Protein AF-0000000068115707 (afdb_homodimer)

Organism: Bombyx mori (NCBI:txid7091)

InterPro domains:
  IPR003767 Malate/L-lactate dehydrogenase-like [PF02615] (6-339)
  IPR003767 Malate/L-lactate dehydrogenase-like [PTHR11091] (4-354)
  IPR036111 Malate/L-sulfolactate/L-lactate dehydrogenase-like superfamily [SSF89733] (6-354)
  IPR043143 Malate/L-sulfolactate/L-lactate dehydrogenase-like, NADPH binding domain [G3DSA:3.30.1370.60] (68-313)
  IPR043144 Malate/L-sulfolactate/L-lactate dehydrogenase-like, alpha-helical domain [G3DSA:1.10.1530.10] (3-62)

Structure (mmCIF, N/CA/C/O backbone):
data_AF-0000000068115707-model_v1
#
loop_
_entity.id
_entity.type
_entity.pdbx_description
1 polymer 'Malate dehydrogenase'
#
loop_
_atom_site.group_PDB
_atom_site.id
_atom_site.type_symbol
_atom_site.label_atom_id
_atom_site.label_alt_id
_atom_site.label_comp_id
_atom_site.label_asym_id
_atom_site.label_entity_id
_atom_site.label_seq_id
_atom_site.pdbx_PDB_ins_code
_atom_site.Cartn_x
_atom_site.Cartn_y
_atom_site.Cartn_z
_atom_site.occupancy
_atom_site.B_iso_or_equiv
_atom_site.auth_seq_id
_atom_site.auth_comp_id
_atom_site.auth_asym_id
_atom_site.auth_atom_id
_atom_site.pdbx_PDB_model_num
ATOM 1 N N . MET A 1 1 ? 4.676 19.656 32 1 85.69 1 MET A N 1
ATOM 2 C CA . MET A 1 1 ? 4.27 19.984 30.641 1 85.69 1 MET A CA 1
ATOM 3 C C . MET A 1 1 ? 2.988 20.812 30.641 1 85.69 1 MET A C 1
ATOM 5 O O . MET A 1 1 ? 2.033 20.484 31.344 1 85.69 1 MET A O 1
ATOM 9 N N . PRO A 1 2 ? 3.043 22.016 29.953 1 91.19 2 PRO A N 1
ATOM 10 C CA . PRO A 1 2 ? 1.834 22.828 29.859 1 91.19 2 PRO A CA 1
ATOM 11 C C . PRO A 1 2 ? 0.613 22.031 29.406 1 91.19 2 PRO A C 1
ATOM 13 O O . PRO A 1 2 ? 0.707 21.219 28.484 1 91.19 2 PRO A O 1
ATOM 16 N N . GLU A 1 3 ? -0.348 22.188 30.141 1 96.31 3 GLU A N 1
ATOM 17 C CA . GLU A 1 3 ? -1.635 21.562 29.875 1 96.31 3 GLU A CA 1
ATOM 18 C C . GLU A 1 3 ? -2.645 22.562 29.328 1 96.31 3 GLU A C 1
ATOM 20 O O . GLU A 1 3 ? -2.838 23.641 29.922 1 96.31 3 GLU A O 1
ATOM 25 N N . VAL A 1 4 ? -3.258 22.219 28.25 1 97.56 4 VAL A N 1
ATOM 26 C CA . VAL A 1 4 ? -4.121 23.156 27.547 1 97.56 4 VAL A CA 1
ATOM 27 C C . VAL A 1 4 ? -5.465 22.5 27.234 1 97.56 4 VAL A C 1
ATOM 29 O O . VAL A 1 4 ? -5.508 21.359 26.766 1 97.56 4 VAL A O 1
ATOM 32 N N . LEU A 1 5 ? -6.621 23.219 27.547 1 98.12 5 LEU A N 1
ATOM 33 C CA . LEU A 1 5 ? -7.918 22.703 27.125 1 98.12 5 LEU A CA 1
ATOM 34 C C . LEU A 1 5 ? -7.961 22.484 25.625 1 98.12 5 LEU A C 1
ATOM 36 O O . LEU A 1 5 ? -7.418 23.281 24.859 1 98.12 5 LEU A O 1
ATOM 40 N N . VAL A 1 6 ? -8.617 21.391 25.219 1 98.25 6 VAL A N 1
ATOM 41 C CA . VAL A 1 6 ? -8.727 21.094 23.781 1 98.25 6 VAL A CA 1
ATOM 42 C C . VAL A 1 6 ? -9.344 22.281 23.047 1 98.25 6 VAL A C 1
ATOM 44 O O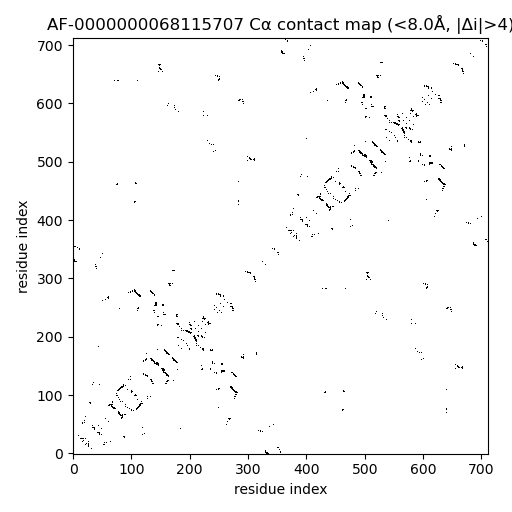 . VAL A 1 6 ? -8.859 22.688 21.984 1 98.25 6 VAL A O 1
ATOM 47 N N . GLU A 1 7 ? -10.352 22.922 23.609 1 97.94 7 GLU A N 1
ATOM 48 C CA . GLU A 1 7 ? -11.039 24.047 22.984 1 97.94 7 GLU A CA 1
ATOM 49 C C . GLU A 1 7 ? -10.141 25.266 22.938 1 97.94 7 GLU A C 1
ATOM 51 O O . GLU A 1 7 ? -10.219 26.062 21.984 1 97.94 7 GLU A O 1
ATOM 56 N N . GLU A 1 8 ? -9.281 25.422 23.906 1 98.19 8 GLU A N 1
ATOM 57 C CA . GLU A 1 8 ? -8.32 26.516 23.906 1 98.19 8 GLU A CA 1
ATOM 58 C C . GLU A 1 8 ? -7.281 26.344 22.797 1 98.19 8 GLU A C 1
ATOM 60 O O . GLU A 1 8 ? -6.887 27.312 22.156 1 98.19 8 GLU A O 1
ATOM 65 N N . ALA A 1 9 ? -6.812 25.109 22.688 1 98.19 9 ALA A N 1
ATOM 66 C CA . ALA A 1 9 ? -5.891 24.812 21.594 1 98.19 9 ALA A CA 1
ATOM 67 C C . ALA A 1 9 ? -6.531 25.125 20.25 1 98.19 9 ALA A C 1
ATOM 69 O O . ALA A 1 9 ? -5.902 25.734 19.375 1 98.19 9 ALA A O 1
ATOM 70 N N . ARG A 1 10 ? -7.758 24.734 20.062 1 98.31 10 ARG A N 1
ATOM 71 C CA . ARG A 1 10 ? -8.508 25.016 18.844 1 98.31 10 ARG A CA 1
ATOM 72 C C . ARG A 1 10 ? -8.602 26.516 18.594 1 98.31 10 ARG A C 1
ATOM 74 O O . ARG A 1 10 ? -8.328 27 17.5 1 98.31 10 ARG A O 1
ATOM 81 N N . ARG A 1 11 ? -9.031 27.219 19.625 1 98.5 11 ARG A N 1
ATOM 82 C CA . ARG A 1 11 ? -9.133 28.672 19.516 1 98.5 11 ARG A CA 1
ATOM 83 C C . ARG A 1 11 ? -7.812 29.281 19.047 1 98.5 11 ARG A C 1
ATOM 85 O O . ARG A 1 11 ? -7.797 30.141 18.156 1 98.5 11 ARG A O 1
ATOM 92 N N . PHE A 1 12 ? -6.766 28.891 19.656 1 98.69 12 PHE A N 1
ATOM 93 C CA . PHE A 1 12 ? -5.438 29.406 19.359 1 98.69 12 PHE A CA 1
ATOM 94 C C . PHE A 1 12 ? -5.07 29.156 17.906 1 98.69 12 PHE A C 1
ATOM 96 O O . PHE A 1 12 ? -4.555 30.047 17.219 1 98.69 12 PHE A O 1
ATOM 103 N N . MET A 1 13 ? -5.324 27.922 17.406 1 98.69 13 MET A N 1
ATOM 104 C CA . MET A 1 13 ? -5.047 27.562 16.031 1 98.69 13 MET A CA 1
ATOM 105 C C . MET A 1 13 ? -5.867 28.422 15.062 1 98.69 13 MET A C 1
ATOM 107 O O . MET A 1 13 ? -5.328 28.969 14.102 1 98.69 13 MET A O 1
ATOM 111 N N . GLU A 1 14 ? -7.145 28.547 15.312 1 98.81 14 GLU A N 1
ATOM 112 C CA . GLU A 1 14 ? -8.031 29.328 14.461 1 98.81 14 GLU A CA 1
ATOM 113 C C . GLU A 1 14 ? -7.625 30.797 14.43 1 98.81 14 GLU A C 1
ATOM 115 O O . GLU A 1 14 ? -7.531 31.406 13.359 1 98.81 14 GLU A O 1
ATOM 120 N N . ASP A 1 15 ? -7.379 31.359 15.625 1 98.75 15 ASP A N 1
ATOM 121 C CA . ASP A 1 15 ? -6.984 32.75 15.727 1 98.75 15 ASP A CA 1
ATOM 122 C C . ASP A 1 15 ? -5.68 33.031 14.977 1 98.75 15 ASP A C 1
ATOM 124 O O . ASP A 1 15 ? -5.527 34.062 14.328 1 98.75 15 ASP A O 1
ATOM 128 N N . SER A 1 16 ? -4.77 32.156 15.156 1 98.81 16 SER A N 1
ATOM 129 C CA . SER A 1 16 ? -3.471 32.281 14.516 1 98.81 16 SER A CA 1
ATOM 130 C C . SER A 1 16 ? -3.611 32.344 12.992 1 98.81 16 SER A C 1
ATOM 132 O O . SER A 1 16 ? -3.012 33.219 12.344 1 98.81 16 SER A O 1
ATOM 134 N N . LEU A 1 17 ? -4.391 31.422 12.453 1 98.81 17 LEU A N 1
ATOM 135 C CA . LEU A 1 17 ? -4.57 31.344 11.008 1 98.81 17 LEU A CA 1
ATOM 136 C C . LEU A 1 17 ? -5.348 32.562 10.5 1 98.81 17 LEU A C 1
ATOM 138 O O . LEU A 1 17 ? -5.008 33.125 9.461 1 98.81 17 LEU A O 1
ATOM 142 N N . THR A 1 18 ? -6.379 32.969 11.234 1 98.75 18 THR A N 1
ATOM 143 C CA . THR A 1 18 ? -7.176 34.125 10.844 1 98.75 18 THR A CA 1
ATOM 144 C C . THR A 1 18 ? -6.332 35.406 10.883 1 98.75 18 THR A C 1
ATOM 146 O O . THR A 1 18 ? -6.473 36.281 10.023 1 98.75 18 THR A O 1
ATOM 149 N N . ALA A 1 19 ? -5.469 35.5 11.844 1 98.62 19 ALA A N 1
ATOM 150 C CA . ALA A 1 19 ? -4.629 36.688 12.031 1 98.62 19 ALA A CA 1
ATOM 151 C C . ALA A 1 19 ? -3.723 36.906 10.82 1 98.62 19 ALA A C 1
ATOM 153 O O . ALA A 1 19 ? -3.336 38.062 10.531 1 98.62 19 ALA A O 1
ATOM 154 N N . VAL A 1 20 ? -3.42 35.875 10.133 1 98.19 20 VAL A N 1
ATOM 155 C CA . VAL A 1 20 ? -2.484 36.031 9.023 1 98.19 20 VAL A CA 1
ATOM 156 C C . VAL A 1 20 ? -3.238 35.938 7.699 1 98.19 20 VAL A C 1
ATOM 158 O O . VAL A 1 20 ? -2.625 35.781 6.641 1 98.19 20 VAL A O 1
ATOM 161 N N . GLY A 1 21 ? -4.59 35.969 7.758 1 98.25 21 GLY A N 1
ATOM 162 C CA . GLY A 1 21 ? -5.316 36.219 6.531 1 98.25 21 GLY A CA 1
ATOM 163 C C . GLY A 1 21 ? -6.234 35.094 6.105 1 98.25 21 GLY A C 1
ATOM 164 O O . GLY A 1 21 ? -7.008 35.25 5.156 1 98.25 21 GLY A O 1
ATOM 165 N N . ALA A 1 22 ? -6.242 33.969 6.773 1 98.75 22 ALA A N 1
ATOM 166 C CA . ALA A 1 22 ? -7.141 32.875 6.406 1 98.75 22 ALA A CA 1
ATOM 167 C C . ALA A 1 22 ? -8.594 33.25 6.719 1 98.75 22 ALA A C 1
ATOM 169 O O . ALA A 1 22 ? -8.898 33.719 7.812 1 98.75 22 ALA A O 1
ATOM 170 N N . PRO A 1 23 ? -9.484 33.031 5.699 1 98.75 23 PRO A N 1
ATOM 171 C CA . PRO A 1 23 ? -10.898 33.156 6.055 1 98.75 23 PRO A CA 1
ATOM 172 C C . PRO A 1 23 ? -11.289 32.25 7.219 1 98.75 23 PRO A C 1
ATOM 174 O O . PRO A 1 23 ? -10.703 31.172 7.398 1 98.75 23 PRO A O 1
ATOM 177 N N . VAL A 1 24 ? -12.289 32.594 7.949 1 98.62 24 VAL A N 1
ATOM 178 C CA . VAL A 1 24 ? -12.711 31.906 9.164 1 98.62 24 VAL A CA 1
ATOM 179 C C . VAL A 1 24 ? -12.984 30.438 8.852 1 98.62 24 VAL A C 1
ATOM 181 O O . VAL A 1 24 ? -12.57 29.547 9.602 1 98.62 24 VAL A O 1
ATOM 184 N N . SER A 1 25 ? -13.68 30.156 7.785 1 98.56 25 SER A N 1
ATOM 185 C CA . SER A 1 25 ? -14.031 28.797 7.43 1 98.56 25 SER A CA 1
ATOM 186 C C . SER A 1 25 ? -12.781 27.953 7.184 1 98.56 25 SER A C 1
ATOM 188 O O . SER A 1 25 ? -12.703 26.797 7.633 1 98.56 25 SER A O 1
ATOM 190 N N . GLU A 1 26 ? -11.828 28.484 6.453 1 98.75 26 GLU A N 1
ATOM 191 C CA . GLU A 1 26 ? -10.586 27.781 6.156 1 98.75 26 GLU A CA 1
ATOM 192 C C . GLU A 1 26 ? -9.734 27.594 7.41 1 98.75 26 GLU A C 1
ATOM 194 O O . GLU A 1 26 ? -9.086 26.562 7.582 1 98.75 26 GLU A O 1
ATOM 199 N N . ALA A 1 27 ? -9.711 28.625 8.234 1 98.81 27 ALA A N 1
ATOM 200 C CA . ALA A 1 27 ? -8.992 28.547 9.5 1 98.81 27 ALA A CA 1
ATOM 201 C C . ALA A 1 27 ? -9.562 27.422 10.375 1 98.81 27 ALA A C 1
ATOM 203 O O . ALA A 1 27 ? -8.805 26.656 10.977 1 98.81 27 ALA A O 1
ATOM 204 N N . LYS A 1 28 ? -10.875 27.391 10.43 1 98.81 28 LYS A N 1
ATOM 205 C CA . LYS A 1 28 ? -11.539 26.359 11.203 1 98.81 28 LYS A CA 1
ATOM 206 C C . LYS A 1 28 ? -11.219 24.969 10.656 1 98.81 28 LYS A C 1
ATOM 208 O O . LYS A 1 28 ? -10.953 24.031 11.422 1 98.81 28 LYS A O 1
ATOM 213 N N . ALA A 1 29 ? -11.273 24.812 9.336 1 98.69 29 ALA A N 1
ATOM 214 C CA . ALA A 1 29 ? -10.992 23.531 8.703 1 98.69 29 ALA A CA 1
ATOM 215 C C . ALA A 1 29 ? -9.562 23.078 8.992 1 98.69 29 ALA A C 1
ATOM 217 O O . ALA A 1 29 ? -9.328 21.906 9.297 1 98.69 29 ALA A O 1
ATOM 218 N N . GLN A 1 30 ? -8.625 23.984 8.867 1 98.75 30 GLN A N 1
ATOM 219 C CA . GLN A 1 30 ? -7.23 23.672 9.164 1 98.75 30 GLN A CA 1
ATOM 220 C C . GLN A 1 30 ? -7.047 23.312 10.641 1 98.75 30 GLN A C 1
ATOM 222 O O . GLN A 1 30 ? -6.312 22.391 10.977 1 98.75 30 GLN A O 1
ATOM 227 N N . ALA A 1 31 ? -7.695 24.047 11.5 1 98.75 31 ALA A N 1
ATOM 228 C CA . ALA A 1 31 ? -7.613 23.797 12.938 1 98.75 31 ALA A CA 1
ATOM 229 C C . ALA A 1 31 ? -8.195 22.438 13.281 1 98.75 31 ALA A C 1
ATOM 231 O O . ALA A 1 31 ? -7.672 21.734 14.148 1 98.75 31 ALA A O 1
ATOM 232 N N . ASP A 1 32 ? -9.336 22.062 12.672 1 98.62 32 ASP A N 1
ATOM 233 C CA . ASP A 1 32 ? -9.945 20.75 12.898 1 98.62 32 ASP A CA 1
ATOM 234 C C . ASP A 1 32 ? -8.953 19.625 12.617 1 98.62 32 ASP A C 1
ATOM 236 O O . ASP A 1 32 ? -8.867 18.672 13.383 1 98.62 32 ASP A O 1
ATOM 240 N N . LEU A 1 33 ? -8.25 19.781 11.562 1 98.5 33 LEU A N 1
ATOM 241 C CA . LEU A 1 33 ? -7.234 18.797 11.172 1 98.5 33 LEU A CA 1
ATOM 242 C C . LEU A 1 33 ? -6.129 18.719 12.219 1 98.5 33 LEU A C 1
ATOM 244 O O . LEU A 1 33 ? -5.754 17.625 12.641 1 98.5 33 LEU A O 1
ATOM 248 N N . LEU A 1 34 ? -5.605 19.844 12.617 1 98.12 34 LEU A N 1
ATOM 249 C CA . LEU A 1 34 ? -4.488 19.891 13.555 1 98.12 34 LEU A CA 1
ATOM 250 C C . LEU A 1 34 ? -4.906 19.359 14.922 1 98.12 34 LEU A C 1
ATOM 252 O O . LEU A 1 34 ? -4.156 18.609 15.562 1 98.12 34 LEU A O 1
ATOM 256 N N . ILE A 1 35 ? -6.078 19.75 15.367 1 98.06 35 ILE A N 1
ATOM 257 C CA . ILE A 1 35 ? -6.562 19.312 16.672 1 98.06 35 ILE A CA 1
ATOM 258 C C . ILE A 1 35 ? -6.812 17.812 16.656 1 98.06 35 ILE A C 1
ATOM 260 O O . ILE A 1 35 ? -6.562 17.109 17.641 1 98.06 35 ILE A O 1
ATOM 264 N N . HIS A 1 36 ? -7.352 17.297 15.578 1 98.19 36 HIS A N 1
ATOM 265 C CA . HIS A 1 36 ? -7.539 15.852 15.461 1 98.19 36 HIS A CA 1
ATOM 266 C C . HIS A 1 36 ? -6.223 15.109 15.641 1 98.19 36 HIS A C 1
ATOM 268 O O . HIS A 1 36 ? -6.156 14.133 16.406 1 98.19 36 HIS A O 1
ATOM 274 N N . ALA A 1 37 ? -5.191 15.555 14.961 1 97 37 ALA A N 1
ATOM 275 C CA . ALA A 1 37 ? -3.879 14.922 15.07 1 97 37 ALA A CA 1
ATOM 276 C C . ALA A 1 37 ? -3.406 14.898 16.516 1 97 37 ALA A C 1
ATOM 278 O O . ALA A 1 37 ? -2.945 13.859 17.016 1 97 37 ALA A O 1
ATOM 279 N N . ASP A 1 38 ? -3.551 16.016 17.219 1 96.69 38 ASP A N 1
ATOM 280 C CA . ASP A 1 38 ? -3.133 16.078 18.609 1 96.69 38 ASP A CA 1
ATOM 281 C C . ASP A 1 38 ? -3.957 15.141 19.484 1 96.69 38 ASP A C 1
ATOM 283 O O . ASP A 1 38 ? -3.414 14.461 20.359 1 96.69 38 ASP A O 1
ATOM 287 N N . THR A 1 39 ? -5.227 15.094 19.25 1 97.75 39 THR A N 1
ATOM 288 C CA . THR A 1 39 ? -6.117 14.352 20.141 1 97.75 39 THR A CA 1
ATOM 289 C C . THR A 1 39 ? -5.93 12.844 19.953 1 97.75 39 THR A C 1
ATOM 291 O O . THR A 1 39 ? -6.176 12.07 20.875 1 97.75 39 THR A O 1
ATOM 294 N N . VAL A 1 40 ? -5.488 12.406 18.766 1 97.31 40 VAL A N 1
ATOM 295 C CA . VAL A 1 40 ? -5.312 10.977 18.547 1 97.31 40 VAL A CA 1
ATOM 296 C C . VAL A 1 40 ? -3.859 10.586 18.812 1 97.31 40 VAL A C 1
ATOM 298 O O . VAL A 1 40 ? -3.467 9.438 18.578 1 97.31 40 VAL A O 1
ATOM 301 N N . GLY A 1 41 ? -3.047 11.539 19.172 1 93.69 41 GLY A N 1
ATOM 302 C CA . GLY A 1 41 ? -1.706 11.234 19.656 1 93.69 41 GLY A CA 1
ATOM 303 C C . GLY A 1 41 ? -0.645 11.391 18.578 1 93.69 41 GLY A C 1
ATOM 304 O O . GLY A 1 41 ? 0.484 10.922 18.734 1 93.69 41 GLY A O 1
ATOM 305 N N . HIS A 1 42 ? -0.975 11.938 17.469 1 92.62 42 HIS A N 1
ATOM 306 C CA . HIS A 1 42 ? 0.001 12.234 16.422 1 92.62 42 HIS A CA 1
ATOM 307 C C . HIS A 1 42 ? 0.425 13.695 16.469 1 92.62 42 HIS A C 1
ATOM 309 O O . HIS A 1 42 ? 0.186 14.438 15.508 1 92.62 42 HIS A O 1
ATOM 315 N N . TYR A 1 43 ? 1.216 14.031 17.438 1 90.75 43 TYR A N 1
ATOM 316 C CA . TYR A 1 43 ? 1.55 15.414 17.766 1 90.75 43 TYR A CA 1
ATOM 317 C C . TYR A 1 43 ? 2.406 16.047 16.672 1 90.75 43 TYR A C 1
ATOM 319 O O . TYR A 1 43 ? 2.367 17.25 16.453 1 90.75 43 TYR A O 1
ATOM 327 N N . SER A 1 44 ? 3.141 15.211 15.938 1 87.75 44 SER A N 1
ATOM 328 C CA . SER A 1 44 ? 3.998 15.688 14.859 1 87.75 44 SER A CA 1
ATOM 329 C C . SER A 1 44 ? 3.178 16.344 13.75 1 87.75 44 SER A C 1
ATOM 331 O O . SER A 1 44 ? 3.717 17.094 12.938 1 87.75 44 SER A O 1
ATOM 333 N N . HIS A 1 45 ? 1.848 16.078 13.727 1 92.12 45 HIS A N 1
ATOM 334 C CA . HIS A 1 45 ? 0.974 16.609 12.688 1 92.12 45 HIS A CA 1
ATOM 335 C C . HIS A 1 45 ? -0.068 17.562 13.273 1 92.12 45 HIS A C 1
ATOM 337 O O . HIS A 1 45 ? -1.014 17.953 12.586 1 92.12 45 HIS A O 1
ATOM 343 N N . GLY A 1 46 ? 0.064 17.875 14.523 1 94.56 46 GLY A N 1
ATOM 344 C CA . GLY A 1 46 ? -0.872 18.75 15.211 1 94.56 46 GLY A CA 1
ATOM 345 C C . GLY A 1 46 ? -0.368 20.172 15.344 1 94.56 46 GLY A C 1
ATOM 346 O O . GLY A 1 46 ? 0.074 20.781 14.367 1 94.56 46 GLY A O 1
ATOM 347 N N . LEU A 1 47 ? -0.454 20.688 16.578 1 95.44 47 LEU A N 1
ATOM 348 C CA . LEU A 1 47 ? -0.028 22.047 16.891 1 95.44 47 LEU A CA 1
ATOM 349 C C . LEU A 1 47 ? 1.414 22.281 16.453 1 95.44 47 LEU A C 1
ATOM 351 O O . LEU A 1 47 ? 1.771 23.375 16.016 1 95.44 47 LEU A O 1
ATOM 355 N N . ASN A 1 48 ? 2.172 21.25 16.438 1 91 48 ASN A N 1
ATOM 356 C CA . ASN A 1 48 ? 3.59 21.328 16.094 1 91 48 ASN A CA 1
ATOM 357 C C . ASN A 1 48 ? 3.803 21.859 14.688 1 91 48 ASN A C 1
ATOM 359 O O . ASN A 1 48 ? 4.891 22.328 14.352 1 91 48 ASN A O 1
ATOM 363 N N . ARG A 1 49 ? 2.799 21.844 13.852 1 93.25 49 ARG A N 1
ATOM 364 C CA . ARG A 1 49 ? 2.939 22.266 12.453 1 93.25 49 ARG A CA 1
ATOM 365 C C . ARG A 1 49 ? 2.346 23.656 12.234 1 93.25 49 ARG A C 1
ATOM 367 O O . ARG A 1 49 ? 2.52 24.234 11.164 1 93.25 49 ARG A O 1
ATOM 374 N N . LEU A 1 50 ? 1.723 24.219 13.195 1 96.69 50 LEU A N 1
ATOM 375 C CA . LEU A 1 50 ? 0.951 25.438 13.023 1 96.69 50 LEU A CA 1
ATOM 376 C C . LEU A 1 50 ? 1.829 26.562 12.492 1 96.69 50 LEU A C 1
ATOM 378 O O . LEU A 1 50 ? 1.442 27.266 11.555 1 96.69 50 LEU A O 1
ATOM 382 N N . GLU A 1 51 ? 2.982 26.75 13.062 1 95.75 51 GLU A N 1
ATOM 383 C CA . GLU A 1 51 ? 3.836 27.859 12.664 1 95.75 51 GLU A CA 1
ATOM 384 C C . GLU A 1 51 ? 4.301 27.719 11.219 1 95.75 51 GLU A C 1
ATOM 386 O O . GLU A 1 51 ? 4.508 28.703 10.516 1 95.75 51 GLU A O 1
ATOM 391 N N . PHE A 1 52 ? 4.465 26.469 10.727 1 94.75 52 PHE A N 1
ATOM 392 C CA . PHE A 1 52 ? 4.816 26.25 9.336 1 94.75 52 PHE A CA 1
ATOM 393 C C . PHE A 1 52 ? 3.738 26.797 8.406 1 94.75 52 PHE A C 1
ATOM 395 O O . PHE A 1 52 ? 4.047 27.469 7.418 1 94.75 52 PHE A O 1
ATOM 402 N N . TYR A 1 53 ? 2.514 26.562 8.781 1 96.88 53 TYR A N 1
ATOM 403 C CA . TYR A 1 53 ? 1.398 27.047 7.98 1 96.88 53 TYR A CA 1
ATOM 404 C C . TYR A 1 53 ? 1.336 28.578 8.008 1 96.88 53 TYR A C 1
ATOM 406 O O . TYR A 1 53 ? 1.099 29.219 6.984 1 96.88 53 TYR A O 1
ATOM 414 N N . ILE A 1 54 ? 1.538 29.141 9.18 1 97.19 54 ILE A N 1
ATOM 415 C CA . ILE A 1 54 ? 1.52 30.578 9.352 1 97.19 54 ILE A CA 1
ATOM 416 C C . ILE A 1 54 ? 2.588 31.219 8.469 1 97.19 54 ILE A C 1
ATOM 418 O O . ILE A 1 54 ? 2.305 32.156 7.723 1 97.19 54 ILE A O 1
ATOM 422 N N . ASN A 1 55 ? 3.773 30.656 8.477 1 96.19 55 ASN A N 1
ATOM 423 C CA . ASN A 1 55 ? 4.887 31.203 7.707 1 96.19 55 ASN A CA 1
ATOM 424 C C . ASN A 1 55 ? 4.664 31.047 6.207 1 96.19 55 ASN A C 1
ATOM 426 O O . ASN A 1 55 ? 5.059 31.906 5.418 1 96.19 55 ASN A O 1
ATOM 430 N N . ASP A 1 56 ? 4.086 29.938 5.789 1 96.75 56 ASP A N 1
ATOM 431 C CA . ASP A 1 56 ? 3.785 29.719 4.379 1 96.75 56 ASP A CA 1
ATOM 432 C C . ASP A 1 56 ? 2.766 30.734 3.869 1 96.75 56 ASP A C 1
ATOM 434 O O . ASP A 1 56 ? 2.834 31.156 2.717 1 96.75 56 ASP A O 1
ATOM 438 N N . ILE A 1 57 ? 1.791 31.109 4.684 1 97.56 57 ILE A N 1
ATOM 439 C CA . ILE A 1 57 ? 0.809 32.125 4.305 1 97.56 57 ILE A CA 1
ATOM 440 C C . ILE A 1 57 ? 1.484 33.469 4.207 1 97.56 57 ILE A C 1
ATOM 442 O O . ILE A 1 57 ? 1.311 34.188 3.221 1 97.56 57 ILE A O 1
ATOM 446 N N . LEU A 1 58 ? 2.314 33.844 5.203 1 96.31 58 LEU A N 1
ATOM 447 C CA . LEU A 1 58 ? 2.967 35.125 5.266 1 96.31 58 LEU A CA 1
ATOM 448 C C . LEU A 1 58 ? 3.945 35.312 4.105 1 96.31 58 LEU A C 1
ATOM 450 O O . LEU A 1 58 ? 4.113 36.406 3.59 1 96.31 58 LEU A O 1
ATOM 454 N N . SER A 1 59 ? 4.59 34.25 3.721 1 95.81 59 SER A N 1
ATOM 455 C CA . SER A 1 59 ? 5.551 34.281 2.623 1 95.81 59 SER A CA 1
ATOM 456 C C . SER A 1 59 ? 4.848 34.219 1.271 1 95.81 59 SER A C 1
ATOM 458 O O . SER A 1 59 ? 5.492 34.281 0.224 1 95.81 59 SER A O 1
ATOM 460 N N . LYS A 1 60 ? 3.541 33.938 1.257 1 96.06 60 LYS A N 1
ATOM 461 C CA . LYS A 1 60 ? 2.684 33.875 0.077 1 96.06 60 LYS A CA 1
ATOM 462 C C . LYS A 1 60 ? 2.91 32.594 -0.7 1 96.06 60 LYS A C 1
ATOM 464 O O . LYS A 1 60 ? 2.514 32.469 -1.861 1 96.06 60 LYS A O 1
ATOM 469 N N . ALA A 1 61 ? 3.561 31.625 -0.04 1 97.12 61 ALA A N 1
ATOM 470 C CA . ALA A 1 61 ? 3.648 30.297 -0.615 1 97.12 61 ALA A CA 1
ATOM 471 C C . ALA A 1 61 ? 2.287 29.594 -0.605 1 97.12 61 ALA A C 1
ATOM 473 O O . ALA A 1 61 ? 2.039 28.688 -1.403 1 97.12 61 ALA A O 1
ATOM 474 N N . THR A 1 62 ? 1.467 29.984 0.271 1 98.06 62 THR A N 1
ATOM 475 C CA . THR A 1 62 ? 0.099 29.5 0.415 1 98.06 62 THR A CA 1
ATOM 476 C C . THR A 1 62 ? -0.897 30.656 0.345 1 98.06 62 THR A C 1
ATOM 478 O O . THR A 1 62 ? -0.706 31.688 0.991 1 98.06 62 THR A O 1
ATOM 481 N N . ASP A 1 63 ? -1.858 30.562 -0.475 1 98.69 63 ASP A N 1
ATOM 482 C CA . ASP A 1 63 ? -2.977 31.5 -0.495 1 98.69 63 ASP A CA 1
ATOM 483 C C . ASP A 1 63 ? -4.156 30.969 0.317 1 98.69 63 ASP A C 1
ATOM 485 O O . ASP A 1 63 ? -4.945 30.156 -0.181 1 98.69 63 ASP A O 1
ATOM 489 N N . PRO A 1 64 ? -4.301 31.422 1.542 1 98.56 64 PRO A N 1
ATOM 490 C CA . PRO A 1 64 ? -5.34 30.859 2.408 1 98.56 64 PRO A CA 1
ATOM 491 C C . PRO A 1 64 ? -6.75 31.203 1.937 1 98.56 64 PRO A C 1
ATOM 493 O O . PRO A 1 64 ? -7.727 30.641 2.432 1 98.56 64 PRO A O 1
ATOM 496 N N . CYS A 1 65 ? -6.898 32.094 0.958 1 98.62 65 CYS A N 1
ATOM 497 C CA . CYS A 1 65 ? -8.203 32.5 0.463 1 98.62 65 CYS A CA 1
ATOM 498 C C . CYS A 1 65 ? -8.555 31.781 -0.832 1 98.62 65 CYS A C 1
ATOM 500 O O . CYS A 1 65 ? -9.688 31.875 -1.309 1 98.62 65 CYS A O 1
ATOM 502 N N . ALA A 1 66 ? -7.633 31.062 -1.405 1 98.75 66 ALA A N 1
ATOM 503 C CA . ALA A 1 66 ? -7.844 30.406 -2.695 1 98.75 66 ALA A CA 1
ATOM 504 C C . ALA A 1 66 ? -8.883 29.297 -2.584 1 98.75 66 ALA A C 1
ATOM 506 O O . ALA A 1 66 ? -9.031 28.688 -1.526 1 98.75 66 ALA A O 1
ATOM 507 N N . LYS A 1 67 ? -9.586 29.078 -3.643 1 98.5 67 LYS A N 1
ATOM 508 C CA . LYS A 1 67 ? -10.578 28.016 -3.73 1 98.5 67 LYS A CA 1
ATOM 509 C C . LYS A 1 67 ? -10.195 26.984 -4.797 1 98.5 67 LYS A C 1
ATOM 511 O O . LYS A 1 67 ? -9.914 27.344 -5.941 1 98.5 67 LYS A O 1
ATOM 516 N N . PRO A 1 68 ? -10.211 25.688 -4.371 1 98.81 68 PRO A N 1
ATOM 517 C CA . PRO A 1 68 ? -9.922 24.656 -5.363 1 98.81 68 PRO A CA 1
ATOM 518 C C . PRO A 1 68 ? -10.938 24.625 -6.5 1 98.81 68 PRO A C 1
ATOM 520 O O . PRO A 1 68 ? -12.102 24.969 -6.301 1 98.81 68 PRO A O 1
ATOM 523 N N . VAL A 1 69 ? -10.438 24.141 -7.676 1 98.88 69 VAL A N 1
ATOM 524 C CA . VAL A 1 69 ? -11.305 24.094 -8.852 1 98.88 69 VAL A CA 1
ATOM 525 C C . VAL A 1 69 ? -11.133 22.75 -9.555 1 98.88 69 VAL A C 1
ATOM 527 O O . VAL A 1 69 ? -10.008 22.25 -9.672 1 98.88 69 VAL A O 1
ATOM 530 N N . ILE A 1 70 ? -12.227 22.141 -10.016 1 98.94 70 ILE A N 1
ATOM 531 C CA . ILE A 1 70 ? -12.156 20.938 -10.828 1 98.94 70 ILE A CA 1
ATOM 532 C C . ILE A 1 70 ? -11.727 21.297 -12.25 1 98.94 70 ILE A C 1
ATOM 534 O O . ILE A 1 70 ? -12.359 22.125 -12.898 1 98.94 70 ILE A O 1
ATOM 538 N N . LEU A 1 71 ? -10.703 20.688 -12.773 1 98.88 71 LEU A N 1
ATOM 539 C CA . LEU A 1 71 ? -10.188 20.938 -14.117 1 98.88 71 LEU A CA 1
ATOM 540 C C . LEU A 1 71 ? -10.766 19.938 -15.109 1 98.88 71 LEU A C 1
ATOM 542 O O . LEU A 1 71 ? -10.898 20.234 -16.297 1 98.88 71 LEU A O 1
ATOM 546 N N . LYS A 1 72 ? -10.938 18.766 -14.672 1 98.19 72 LYS A N 1
ATOM 547 C CA . LYS A 1 72 ? -11.414 17.641 -15.461 1 98.19 72 LYS A CA 1
ATOM 548 C C . LYS A 1 72 ? -12.234 16.672 -14.602 1 98.19 72 LYS A C 1
ATOM 550 O O . LYS A 1 72 ? -11.906 16.438 -13.438 1 98.19 72 LYS A O 1
ATOM 555 N N . GLU A 1 73 ? -13.336 16.141 -15.195 1 97.94 73 GLU A N 1
ATOM 556 C CA . GLU A 1 73 ? -14.203 15.273 -14.398 1 97.94 73 GLU A CA 1
ATOM 557 C C . GLU A 1 73 ? -14.836 14.172 -15.258 1 97.94 73 GLU A C 1
ATOM 559 O O . GLU A 1 73 ? -15.203 14.414 -16.406 1 97.94 73 GLU A O 1
ATOM 564 N N . SER A 1 74 ? -14.805 12.969 -14.828 1 97.31 74 SER A N 1
ATOM 565 C CA . SER A 1 74 ? -15.586 11.852 -15.352 1 97.31 74 SER A CA 1
ATOM 566 C C . SER A 1 74 ? -16.625 11.375 -14.336 1 97.31 74 SER A C 1
ATOM 568 O O . SER A 1 74 ? -16.875 12.055 -13.344 1 97.31 74 SER A O 1
ATOM 570 N N . ALA A 1 75 ? -17.25 10.289 -14.648 1 97.31 75 ALA A N 1
ATOM 571 C CA . ALA A 1 75 ? -18.203 9.734 -13.703 1 97.31 75 ALA A CA 1
ATOM 572 C C . ALA A 1 75 ? -17.531 9.336 -12.391 1 97.31 75 ALA A C 1
ATOM 574 O O . ALA A 1 75 ? -18.109 9.492 -11.312 1 97.31 75 ALA A O 1
ATOM 575 N N . ALA A 1 76 ? -16.25 8.93 -12.508 1 98.56 76 ALA A N 1
ATOM 576 C CA . ALA A 1 76 ? -15.633 8.359 -11.312 1 98.56 76 ALA A CA 1
ATOM 577 C C . ALA A 1 76 ? -14.344 9.102 -10.961 1 98.56 76 ALA A C 1
ATOM 579 O O . ALA A 1 76 ? -13.688 8.781 -9.969 1 98.56 76 ALA A O 1
ATOM 580 N N . THR A 1 77 ? -13.953 10.109 -11.773 1 98.88 77 THR A N 1
ATOM 581 C CA . THR A 1 77 ? -12.672 10.75 -11.492 1 98.88 77 THR A CA 1
ATOM 582 C C . THR A 1 77 ? -12.797 12.266 -11.531 1 98.88 77 THR A C 1
ATOM 584 O O . THR A 1 77 ? -13.75 12.805 -12.102 1 98.88 77 THR A O 1
ATOM 587 N N . ALA A 1 78 ? -11.867 12.875 -10.875 1 98.94 78 ALA A N 1
ATOM 588 C CA . ALA A 1 78 ? -11.719 14.32 -11.008 1 98.94 78 ALA A CA 1
ATOM 589 C C . ALA A 1 78 ? -10.258 14.734 -10.852 1 98.94 78 ALA A C 1
ATOM 591 O O . ALA A 1 78 ? -9.5 14.109 -10.109 1 98.94 78 ALA A O 1
ATOM 592 N N . LEU A 1 79 ? -9.859 15.719 -11.609 1 98.94 79 LEU A N 1
ATOM 593 C CA . LEU A 1 79 ? -8.609 16.438 -11.43 1 98.94 79 LEU A CA 1
ATOM 594 C C . LEU A 1 79 ? -8.867 17.828 -10.852 1 98.94 79 LEU A C 1
ATOM 596 O O . LEU A 1 79 ? -9.664 18.594 -11.391 1 98.94 79 LEU A O 1
ATOM 600 N N . VAL A 1 80 ? -8.195 18.125 -9.766 1 99 80 VAL A N 1
ATOM 601 C CA . VAL A 1 80 ? -8.469 19.359 -9.047 1 99 80 VAL A CA 1
ATOM 602 C C . VAL A 1 80 ? -7.215 20.234 -9.023 1 99 80 VAL A C 1
ATOM 604 O O . VAL A 1 80 ? -6.109 19.734 -8.805 1 99 80 VAL A O 1
ATOM 607 N N . ASP A 1 81 ? -7.367 21.484 -9.359 1 98.94 81 ASP A N 1
ATOM 608 C CA . ASP A 1 81 ? -6.367 22.516 -9.07 1 98.94 81 ASP A CA 1
ATOM 609 C C . ASP A 1 81 ? -6.598 23.125 -7.691 1 98.94 81 ASP A C 1
ATOM 611 O O . ASP A 1 81 ? -7.641 23.75 -7.449 1 98.94 81 ASP A O 1
ATOM 615 N N . GLY A 1 82 ? -5.641 22.938 -6.82 1 98.88 82 GLY A N 1
ATOM 616 C CA . GLY A 1 82 ? -5.781 23.438 -5.461 1 98.88 82 GLY A CA 1
ATOM 617 C C . GLY A 1 82 ? -5.555 24.922 -5.348 1 98.88 82 GLY A C 1
ATOM 618 O O . GLY A 1 82 ? -5.879 25.531 -4.324 1 98.88 82 GLY A O 1
ATOM 619 N N . CYS A 1 83 ? -4.926 25.531 -6.367 1 98.81 83 CYS A N 1
ATOM 620 C CA . CYS A 1 83 ? -4.703 26.969 -6.469 1 98.81 83 CYS A CA 1
ATOM 621 C C . CYS A 1 83 ? -3.865 27.469 -5.301 1 98.81 83 CYS A C 1
ATOM 623 O O . CYS A 1 83 ? -4.094 28.578 -4.797 1 98.81 83 CYS A O 1
ATOM 625 N N . ASP A 1 84 ? -2.975 26.609 -4.816 1 98.69 84 ASP A N 1
ATOM 626 C CA . ASP A 1 84 ? -2.031 26.906 -3.744 1 98.69 84 ASP A CA 1
ATOM 627 C C . ASP A 1 84 ? -2.762 27.219 -2.439 1 98.69 84 ASP A C 1
ATOM 629 O O . ASP A 1 84 ? -2.248 27.953 -1.597 1 98.69 84 ASP A O 1
ATOM 633 N N . ALA A 1 85 ? -3.98 26.734 -2.266 1 98.88 85 ALA A N 1
ATOM 634 C CA . ALA A 1 85 ? -4.738 26.891 -1.026 1 98.88 85 ALA A CA 1
ATOM 635 C C . ALA A 1 85 ? -4.129 26.062 0.101 1 98.88 85 ALA A C 1
ATOM 637 O O . ALA A 1 85 ? -3.205 25.281 -0.127 1 98.88 85 ALA A O 1
ATOM 638 N N . LEU A 1 86 ? -4.641 26.297 1.337 1 98.75 86 LEU A N 1
ATOM 639 C CA . LEU A 1 86 ? -4.289 25.453 2.467 1 98.75 86 LEU A CA 1
ATOM 640 C C . LEU A 1 86 ? -4.59 23.984 2.158 1 98.75 86 LEU A C 1
ATOM 642 O O . LEU A 1 86 ? -5.602 23.672 1.527 1 98.75 86 LEU A O 1
ATOM 646 N N . GLY A 1 87 ? -3.643 23.078 2.607 1 98.62 87 GLY A N 1
ATOM 647 C CA . GLY A 1 87 ? -3.844 21.656 2.361 1 98.62 87 GLY A CA 1
ATOM 648 C C . GLY A 1 87 ? -5.184 21.141 2.859 1 98.62 87 GLY A C 1
ATOM 649 O O . GLY A 1 87 ? -5.801 20.281 2.23 1 98.62 87 GLY A O 1
ATOM 650 N N . ALA A 1 88 ? -5.625 21.656 3.971 1 98.75 88 ALA A N 1
ATOM 651 C CA . ALA A 1 88 ? -6.906 21.234 4.523 1 98.75 88 ALA A CA 1
ATOM 652 C C . ALA A 1 88 ? -8.062 21.641 3.617 1 98.75 88 ALA A C 1
ATOM 654 O O . ALA A 1 88 ? -9.047 20.922 3.486 1 98.75 88 ALA A O 1
ATOM 655 N N . THR A 1 89 ? -7.965 22.828 3.035 1 98.88 89 THR A N 1
ATOM 656 C CA . THR A 1 89 ? -8.977 23.297 2.094 1 98.88 89 THR A CA 1
ATOM 657 C C . THR A 1 89 ? -9.055 22.375 0.88 1 98.88 89 THR A C 1
ATOM 659 O O . THR A 1 89 ? -10.141 21.938 0.49 1 98.88 89 THR A O 1
ATOM 662 N N . VAL A 1 90 ? -7.934 22.062 0.357 1 98.94 90 VAL A N 1
ATOM 663 C CA . VAL A 1 90 ? -7.859 21.203 -0.818 1 98.94 90 VAL A CA 1
ATOM 664 C C . VAL A 1 90 ? -8.328 19.797 -0.456 1 98.94 90 VAL A C 1
ATOM 666 O O . VAL A 1 90 ? -9.086 19.172 -1.205 1 98.94 90 VAL A O 1
ATOM 669 N N . GLY A 1 91 ? -7.855 19.25 0.684 1 98.94 91 GLY A N 1
ATOM 670 C CA . GLY A 1 91 ? -8.234 17.922 1.131 1 98.94 91 GLY A CA 1
ATOM 671 C C . GLY A 1 91 ? -9.734 17.766 1.32 1 98.94 91 GLY A C 1
ATOM 672 O O . GLY A 1 91 ? -10.32 16.781 0.871 1 98.94 91 GLY A O 1
ATOM 673 N N . ASN A 1 92 ? -10.367 18.75 1.977 1 98.94 92 ASN A N 1
ATOM 674 C CA . ASN A 1 92 ? -11.812 18.703 2.166 1 98.94 92 ASN A CA 1
ATOM 675 C C . ASN A 1 92 ? -12.555 18.688 0.831 1 98.94 92 ASN A C 1
ATOM 677 O O . ASN A 1 92 ? -13.453 17.875 0.623 1 98.94 92 ASN A O 1
ATOM 681 N N . PHE A 1 93 ? -12.156 19.578 -0.031 1 98.94 93 PHE A N 1
ATOM 682 C CA . PHE A 1 93 ? -12.797 19.688 -1.338 1 98.94 93 PHE A CA 1
ATOM 683 C C . PHE A 1 93 ? -12.68 18.375 -2.111 1 98.94 93 PHE A C 1
ATOM 685 O O . PHE A 1 93 ? -13.68 17.859 -2.613 1 98.94 93 PHE A O 1
ATOM 692 N N . CYS A 1 94 ? -11.523 17.844 -2.17 1 98.94 94 CYS A N 1
ATOM 693 C CA . CYS A 1 94 ? -11.242 16.656 -2.975 1 98.94 94 CYS A CA 1
ATOM 694 C C . CYS A 1 94 ? -11.945 15.43 -2.404 1 98.94 94 CYS A C 1
ATOM 696 O O . CYS A 1 94 ? -12.516 14.633 -3.148 1 98.94 94 CYS A O 1
ATOM 698 N N . MET A 1 95 ? -11.883 15.219 -1.096 1 98.94 95 MET A N 1
ATOM 699 C CA . MET A 1 95 ? -12.523 14.039 -0.51 1 98.94 95 MET A CA 1
ATOM 700 C C . MET A 1 95 ? -14.039 14.133 -0.626 1 98.94 95 MET A C 1
ATOM 702 O O . MET A 1 95 ? -14.711 13.117 -0.822 1 98.94 95 MET A O 1
ATOM 706 N N . GLU A 1 96 ? -14.562 15.352 -0.508 1 98.94 96 GLU A N 1
ATOM 707 C CA . GLU A 1 96 ? -15.992 15.516 -0.736 1 98.94 96 GLU A CA 1
ATOM 708 C C . GLU A 1 96 ? -16.375 15.094 -2.152 1 98.94 96 GLU A C 1
ATOM 710 O O . GLU A 1 96 ? -17.406 14.43 -2.354 1 98.94 96 GLU A O 1
ATOM 715 N N . VAL A 1 97 ? -15.586 15.484 -3.119 1 98.94 97 VAL A N 1
ATOM 716 C CA . VAL A 1 97 ? -15.82 15.102 -4.508 1 98.94 97 VAL A CA 1
ATOM 717 C C . VAL A 1 97 ? -15.711 13.586 -4.652 1 98.94 97 VAL A C 1
ATOM 719 O O . VAL A 1 97 ? -16.547 12.953 -5.305 1 98.94 97 VAL A O 1
ATOM 722 N N . ALA A 1 98 ? -14.68 12.961 -4.055 1 98.94 98 ALA A N 1
ATOM 723 C CA . ALA A 1 98 ? -14.5 11.516 -4.121 1 98.94 98 ALA A CA 1
ATOM 724 C C . ALA A 1 98 ? -15.695 10.781 -3.527 1 98.94 98 ALA A C 1
ATOM 726 O O . ALA A 1 98 ? -16.172 9.797 -4.098 1 98.94 98 ALA A O 1
ATOM 727 N N . ILE A 1 99 ? -16.156 11.281 -2.373 1 98.94 99 ILE A N 1
ATOM 728 C CA . ILE A 1 99 ? -17.297 10.68 -1.691 1 98.94 99 ILE A CA 1
ATOM 729 C C . ILE A 1 99 ? -18.547 10.766 -2.582 1 98.94 99 ILE A C 1
ATOM 731 O O . ILE A 1 99 ? -19.25 9.773 -2.76 1 98.94 99 ILE A O 1
ATOM 735 N N . ARG A 1 100 ? -18.781 11.945 -3.121 1 98.88 100 ARG A N 1
ATOM 736 C CA . ARG A 1 100 ? -19.922 12.125 -4.004 1 98.88 100 ARG A CA 1
ATOM 737 C C . ARG A 1 100 ? -19.859 11.148 -5.176 1 98.88 100 ARG A C 1
ATOM 739 O O . ARG A 1 100 ? -20.859 10.492 -5.488 1 98.88 100 ARG A O 1
ATOM 746 N N . LYS A 1 101 ? -18.766 11.008 -5.785 1 98.81 101 LYS A N 1
ATOM 747 C CA . LYS A 1 101 ? -18.625 10.141 -6.949 1 98.81 101 LYS A CA 1
ATOM 748 C C . LYS A 1 101 ? -18.75 8.672 -6.559 1 98.81 101 LYS A C 1
ATOM 750 O O . LYS A 1 101 ? -19.219 7.855 -7.348 1 98.81 101 LYS A O 1
ATOM 755 N N . ALA A 1 102 ? -18.203 8.305 -5.438 1 98.81 102 ALA A N 1
ATOM 756 C CA . ALA A 1 102 ? -18.344 6.934 -4.957 1 98.81 102 ALA A CA 1
ATOM 757 C C . ALA A 1 102 ? -19.812 6.566 -4.758 1 98.81 102 ALA A C 1
ATOM 759 O O . ALA A 1 102 ? -20.219 5.449 -5.074 1 98.81 102 ALA A O 1
ATOM 760 N N . LYS A 1 103 ? -20.562 7.465 -4.188 1 98.5 103 LYS A N 1
ATOM 761 C CA . LYS A 1 103 ? -21.984 7.219 -3.959 1 98.5 103 LYS A CA 1
ATOM 762 C C . LYS A 1 103 ? -22.75 7.105 -5.281 1 98.5 103 LYS A C 1
ATOM 764 O O . LYS A 1 103 ? -23.734 6.371 -5.375 1 98.5 103 LYS A O 1
ATOM 769 N N . GLU A 1 104 ? -22.203 7.734 -6.309 1 97.88 104 GLU A N 1
ATOM 770 C CA . GLU A 1 104 ? -22.875 7.754 -7.602 1 97.88 104 GLU A CA 1
ATOM 771 C C . GLU A 1 104 ? -22.422 6.586 -8.477 1 97.88 104 GLU A C 1
ATOM 773 O O . GLU A 1 104 ? -23.25 5.941 -9.133 1 97.88 104 GLU A O 1
ATOM 778 N N . ALA A 1 105 ? -21.141 6.316 -8.445 1 98.19 105 ALA A N 1
ATOM 779 C CA . ALA A 1 105 ? -20.594 5.379 -9.422 1 98.19 105 ALA A CA 1
ATOM 780 C C . ALA A 1 105 ? -19.984 4.16 -8.727 1 98.19 105 ALA A C 1
ATOM 782 O O . ALA A 1 105 ? -19.641 3.178 -9.383 1 98.19 105 ALA A O 1
ATOM 783 N N . GLY A 1 106 ? -19.906 4.164 -7.469 1 98.62 106 GLY A N 1
ATOM 784 C CA . GLY A 1 106 ? -19.312 3.078 -6.703 1 98.62 106 GLY A CA 1
ATOM 785 C C . GLY A 1 106 ? -17.875 3.357 -6.27 1 98.62 106 GLY A C 1
ATOM 786 O O . GLY A 1 106 ? -17.406 2.783 -5.293 1 98.62 106 GLY A O 1
ATOM 787 N N . VAL A 1 107 ? -17.219 4.203 -7.066 1 98.75 107 VAL A N 1
ATOM 788 C CA . VAL A 1 107 ? -15.859 4.617 -6.754 1 98.75 107 VAL A CA 1
ATOM 789 C C . VAL A 1 107 ? -15.648 6.074 -7.164 1 98.75 107 VAL A C 1
ATOM 791 O O . VAL A 1 107 ? -16.188 6.523 -8.18 1 98.75 107 VAL A O 1
ATOM 794 N N . GLY A 1 108 ? -15.023 6.844 -6.34 1 98.94 108 GLY A N 1
ATOM 795 C CA . GLY A 1 108 ? -14.508 8.164 -6.672 1 98.94 108 GLY A CA 1
ATOM 796 C C . GLY A 1 108 ? -13 8.266 -6.504 1 98.94 108 GLY A C 1
ATOM 797 O O . GLY A 1 108 ? -12.453 7.832 -5.492 1 98.94 108 GLY A O 1
ATOM 798 N N . TRP A 1 109 ? -12.328 8.789 -7.5 1 98.94 109 TRP A N 1
ATOM 799 C CA . TRP A 1 109 ? -10.875 8.922 -7.527 1 98.94 109 TRP A CA 1
ATOM 800 C C . TRP A 1 109 ? -10.477 10.336 -7.949 1 98.94 109 TRP A C 1
ATOM 802 O O . TRP A 1 109 ? -10.766 10.758 -9.07 1 98.94 109 TRP A O 1
ATOM 812 N N . VAL A 1 110 ? -9.828 11.047 -7.027 1 99 110 VAL A N 1
ATOM 813 C CA . VAL A 1 110 ? -9.555 12.461 -7.266 1 99 110 VAL A CA 1
ATOM 814 C C . VAL A 1 110 ? -8.07 12.75 -7.062 1 99 110 VAL A C 1
ATOM 816 O O . VAL A 1 110 ? -7.484 12.344 -6.055 1 99 110 VAL A O 1
ATOM 819 N N . ALA A 1 111 ? -7.426 13.352 -8.016 1 98.94 111 ALA A N 1
ATOM 820 C CA . ALA A 1 111 ? -6.059 13.836 -7.883 1 98.94 111 ALA A CA 1
ATOM 821 C C . ALA A 1 111 ? -6.023 15.367 -7.832 1 98.94 111 ALA A C 1
ATOM 823 O O . ALA A 1 111 ? -6.801 16.031 -8.516 1 98.94 111 ALA A O 1
ATOM 824 N N . ALA A 1 112 ? -5.145 15.891 -7.02 1 98.94 112 ALA A N 1
ATOM 825 C CA . ALA A 1 112 ? -5.035 17.344 -6.867 1 98.94 112 ALA A CA 1
ATOM 826 C C . ALA A 1 112 ? -3.596 17.797 -7.07 1 98.94 112 ALA A C 1
ATOM 828 O O . ALA A 1 112 ? -2.654 17.141 -6.633 1 98.94 112 ALA A O 1
ATOM 829 N N . ARG A 1 113 ? -3.439 18.938 -7.727 1 98.88 113 ARG A N 1
ATOM 830 C CA . ARG A 1 113 ? -2.158 19.609 -7.879 1 98.88 113 ARG A CA 1
ATOM 831 C C . ARG A 1 113 ? -2.197 21 -7.242 1 98.88 113 ARG A C 1
ATOM 833 O O . ARG A 1 113 ? -3.256 21.453 -6.809 1 98.88 113 ARG A O 1
ATOM 840 N N . ARG A 1 114 ? -1.017 21.641 -7.156 1 98.69 114 ARG A N 1
ATOM 841 C CA . ARG A 1 114 ? -0.877 22.969 -6.594 1 98.69 114 ARG A CA 1
ATOM 842 C C . ARG A 1 114 ? -1.53 23.062 -5.219 1 98.69 114 ARG A C 1
ATOM 844 O O . ARG A 1 114 ? -2.336 23.953 -4.961 1 98.69 114 ARG A O 1
ATOM 851 N N . SER A 1 115 ? -1.188 22.016 -4.465 1 98.81 115 SER A N 1
ATOM 852 C CA . SER A 1 115 ? -1.625 22.016 -3.07 1 98.81 115 SER A CA 1
ATOM 853 C C . SER A 1 115 ? -0.454 22.25 -2.125 1 98.81 115 SER A C 1
ATOM 855 O O . SER A 1 115 ? 0.68 22.438 -2.568 1 98.81 115 SER A O 1
ATOM 857 N N . ASN A 1 116 ? -0.764 22.391 -0.856 1 98.25 116 ASN A N 1
ATOM 858 C CA . ASN A 1 116 ? 0.195 22.516 0.237 1 98.25 116 ASN A CA 1
ATOM 859 C C . ASN A 1 116 ? 0.079 21.359 1.219 1 98.25 116 ASN A C 1
ATOM 861 O O . ASN A 1 116 ? -0.702 20.438 0.999 1 98.25 116 ASN A O 1
ATOM 865 N N . HIS A 1 117 ? 1.003 21.328 2.213 1 97.25 117 HIS A N 1
ATOM 866 C CA . HIS A 1 117 ? 0.965 20.266 3.215 1 97.25 117 HIS A CA 1
ATOM 867 C C . HIS A 1 117 ? -0.441 20.094 3.775 1 97.25 117 HIS A C 1
ATOM 869 O O . HIS A 1 117 ? -1.088 21.062 4.16 1 97.25 117 HIS A O 1
ATOM 875 N N . TYR A 1 118 ? -0.931 18.812 3.758 1 97.81 118 TYR A N 1
ATOM 876 C CA . TYR A 1 118 ? -2.334 18.625 4.113 1 97.81 118 TYR A CA 1
ATOM 877 C C . TYR A 1 118 ? -2.473 17.828 5.406 1 97.81 118 TYR A C 1
ATOM 879 O O . TYR A 1 118 ? -3.525 17.25 5.676 1 97.81 118 TYR A O 1
ATOM 887 N N . GLY A 1 119 ? -1.45 17.703 6.234 1 96 119 GLY A N 1
ATOM 888 C CA . GLY A 1 119 ? -1.533 17.125 7.562 1 96 119 GLY A CA 1
ATOM 889 C C . GLY A 1 119 ? -1.523 15.602 7.539 1 96 119 GLY A C 1
ATOM 890 O O . GLY A 1 119 ? -0.744 14.992 6.809 1 96 119 GLY A O 1
ATOM 891 N N . MET A 1 120 ? -2.334 15.016 8.477 1 95.5 120 MET A N 1
ATOM 892 C CA . MET A 1 120 ? -2.43 13.57 8.664 1 95.5 120 MET A CA 1
ATOM 893 C C . MET A 1 120 ? -3.248 12.93 7.551 1 95.5 120 MET A C 1
ATOM 895 O O . MET A 1 120 ? -4.426 13.25 7.375 1 95.5 120 MET A O 1
ATOM 899 N N . ALA A 1 121 ? -2.619 11.953 6.855 1 97.94 121 ALA A N 1
ATOM 900 C CA . ALA A 1 121 ? -3.285 11.328 5.719 1 97.94 121 ALA A CA 1
ATOM 901 C C . ALA A 1 121 ? -4.539 10.578 6.16 1 97.94 121 ALA A C 1
ATOM 903 O O . ALA A 1 121 ? -5.555 10.594 5.461 1 97.94 121 ALA A O 1
ATOM 904 N N . GLY A 1 122 ? -4.469 9.961 7.332 1 98.56 122 GLY A N 1
ATOM 905 C CA . GLY A 1 122 ? -5.594 9.188 7.832 1 98.56 122 GLY A CA 1
ATOM 906 C C . GLY A 1 122 ? -6.836 10.031 8.062 1 98.56 122 GLY A C 1
ATOM 907 O O . GLY A 1 122 ? -7.957 9.516 8.016 1 98.56 122 GLY A O 1
ATOM 908 N N . TYR A 1 123 ? -6.66 11.336 8.273 1 98.69 123 TYR A N 1
ATOM 909 C CA . TYR A 1 123 ? -7.77 12.258 8.516 1 98.69 123 TYR A CA 1
ATOM 910 C C . TYR A 1 123 ? -8.727 12.273 7.332 1 98.69 123 TYR A C 1
ATOM 912 O O . TYR A 1 123 ? -9.945 12.281 7.516 1 98.69 123 TYR A O 1
ATOM 920 N N . TRP A 1 124 ? -8.242 12.258 6.203 1 98.88 124 TRP A N 1
ATOM 921 C CA . TRP A 1 124 ? -9.047 12.336 4.988 1 98.88 124 TRP A CA 1
ATOM 922 C C . TRP A 1 124 ? -9.766 11.016 4.727 1 98.88 124 TRP A C 1
ATOM 924 O O . TRP A 1 124 ? -10.93 11 4.328 1 98.88 124 TRP A O 1
ATOM 934 N N . ALA A 1 125 ? -9.031 9.914 4.926 1 98.94 125 ALA A N 1
A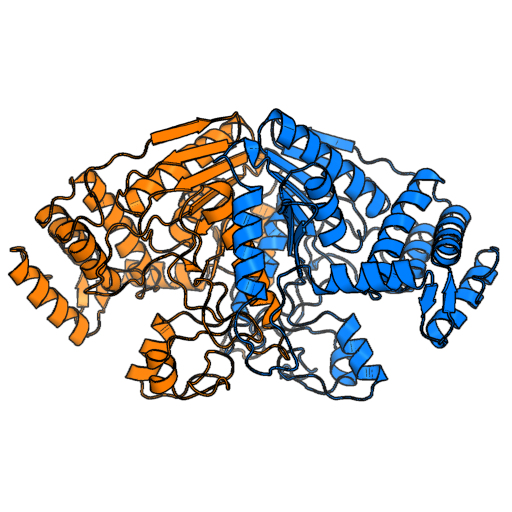TOM 935 C CA . ALA A 1 125 ? -9.656 8.602 4.781 1 98.94 125 ALA A CA 1
ATOM 936 C C . ALA A 1 125 ? -10.836 8.445 5.742 1 98.94 125 ALA A C 1
ATOM 938 O O . ALA A 1 125 ? -11.867 7.875 5.383 1 98.94 125 ALA A O 1
ATOM 939 N N . LEU A 1 126 ? -10.688 8.961 6.91 1 98.88 126 LEU A N 1
ATOM 940 C CA . LEU A 1 126 ? -11.719 8.875 7.93 1 98.88 126 LEU A CA 1
ATOM 941 C C . LEU A 1 126 ? -12.977 9.625 7.5 1 98.88 126 LEU A C 1
ATOM 943 O O . LEU A 1 126 ? -14.094 9.234 7.84 1 98.88 126 LEU A O 1
ATOM 947 N N . LYS A 1 127 ? -12.82 10.695 6.75 1 98.81 127 LYS A N 1
ATOM 948 C CA . LYS A 1 127 ? -13.969 11.453 6.281 1 98.81 127 LYS A CA 1
ATOM 949 C C . LYS A 1 127 ? -14.898 10.586 5.434 1 98.81 127 LYS A C 1
ATOM 951 O O . LYS A 1 127 ? -16.125 10.68 5.539 1 98.81 127 LYS A O 1
ATOM 956 N N . ALA A 1 128 ? -14.312 9.797 4.57 1 98.94 128 ALA A N 1
ATOM 957 C CA . ALA A 1 128 ? -15.117 8.867 3.775 1 98.94 128 ALA A CA 1
ATOM 958 C C . ALA A 1 128 ? -15.703 7.762 4.648 1 98.94 128 ALA A C 1
ATOM 960 O O . ALA A 1 128 ? -16.859 7.371 4.477 1 98.94 128 ALA A O 1
ATOM 961 N N . GLU A 1 129 ? -14.883 7.273 5.547 1 98.88 129 GLU A N 1
ATOM 962 C CA . GLU A 1 129 ? -15.312 6.203 6.445 1 98.88 129 GLU A CA 1
ATOM 963 C C . GLU A 1 129 ? -16.547 6.609 7.242 1 98.88 129 GLU A C 1
ATOM 965 O O . GLU A 1 129 ? -17.453 5.809 7.434 1 98.88 129 GLU A O 1
ATOM 970 N N . LYS A 1 130 ? -16.578 7.855 7.688 1 98.38 130 LYS A N 1
ATOM 971 C CA . LYS A 1 130 ? -17.703 8.367 8.477 1 98.38 130 LYS A CA 1
ATOM 972 C C . LYS A 1 130 ? -18.984 8.375 7.656 1 98.38 130 LYS A C 1
ATOM 974 O O . LYS A 1 130 ? -20.078 8.438 8.211 1 98.38 130 LYS A O 1
ATOM 979 N N . GLN A 1 131 ? -18.875 8.273 6.363 1 98.5 131 GLN A N 1
ATOM 980 C CA . GLN A 1 131 ? -20.031 8.219 5.477 1 98.5 131 GLN A CA 1
ATOM 981 C C . GLN A 1 131 ? -20.344 6.785 5.059 1 98.5 131 GLN A C 1
ATOM 983 O O . GLN A 1 131 ? -21.109 6.555 4.121 1 98.5 131 GLN A O 1
ATOM 988 N N . GLY A 1 132 ? -19.719 5.836 5.688 1 98.56 132 GLY A N 1
ATOM 989 C CA . GLY A 1 132 ? -19.953 4.426 5.41 1 98.56 132 GLY A CA 1
ATOM 990 C C . GLY A 1 132 ? -19.156 3.91 4.223 1 98.56 132 GLY A C 1
ATOM 991 O O . GLY A 1 132 ? -19.453 2.84 3.691 1 98.56 132 GLY A O 1
ATOM 992 N N . LEU A 1 133 ? -18.172 4.688 3.734 1 98.94 133 LEU A N 1
ATOM 993 C CA . LEU A 1 133 ? -17.359 4.324 2.582 1 98.94 133 LEU A CA 1
ATOM 994 C C . LEU A 1 133 ? -15.945 3.93 3.018 1 98.94 133 LEU A C 1
ATOM 996 O O . LEU A 1 133 ? -15.531 4.219 4.145 1 98.94 133 LEU A O 1
ATOM 1000 N N . ILE A 1 134 ? -15.242 3.166 2.172 1 98.94 134 ILE A N 1
ATOM 1001 C CA . ILE A 1 134 ? -13.797 3.037 2.328 1 98.94 134 ILE A CA 1
ATOM 1002 C C . ILE A 1 134 ? -13.109 4.301 1.816 1 98.94 134 ILE A C 1
ATOM 1004 O O . ILE A 1 134 ? -13.398 4.77 0.712 1 98.94 134 ILE A O 1
ATOM 1008 N N . GLY A 1 135 ? -12.289 4.895 2.678 1 98.94 135 GLY A N 1
ATOM 1009 C CA . GLY A 1 135 ? -11.516 6.051 2.256 1 98.94 135 GLY A CA 1
ATOM 1010 C C . GLY A 1 135 ? -10.047 5.742 2.049 1 98.94 135 GLY A C 1
ATOM 1011 O O . GLY A 1 135 ? -9.461 4.973 2.811 1 98.94 135 GLY A O 1
ATOM 1012 N N . LEU A 1 136 ? -9.438 6.328 1.002 1 98.94 136 LEU A N 1
ATOM 1013 C CA . LEU A 1 136 ? -8 6.281 0.747 1 98.94 136 LEU A CA 1
ATOM 1014 C C . LEU A 1 136 ? -7.434 7.688 0.567 1 98.94 136 LEU A C 1
ATOM 1016 O O . LEU A 1 136 ? -8.109 8.57 0.04 1 98.94 136 LEU A O 1
ATOM 1020 N N . SER A 1 137 ? -6.215 7.848 1.016 1 98.94 137 SER A N 1
ATOM 1021 C CA . SER A 1 137 ? -5.551 9.133 0.841 1 98.94 137 SER A CA 1
ATOM 1022 C C . SER A 1 137 ? -4.043 8.961 0.712 1 98.94 137 SER A C 1
ATOM 1024 O O . SER A 1 137 ? -3.439 8.156 1.426 1 98.94 137 SER A O 1
ATOM 1026 N N . PHE A 1 138 ? -3.428 9.719 -0.233 1 98.88 138 PHE A N 1
ATOM 1027 C CA . PHE A 1 138 ? -2.002 9.711 -0.542 1 98.88 138 PHE A CA 1
ATOM 1028 C C . PHE A 1 138 ? -1.493 11.125 -0.794 1 98.88 138 PHE A C 1
ATOM 1030 O O . PHE A 1 138 ? -2.248 11.992 -1.239 1 98.88 138 PHE A O 1
ATOM 1037 N N . THR A 1 139 ? -0.229 11.328 -0.514 1 98.75 139 THR A N 1
ATOM 1038 C CA . THR A 1 139 ? 0.392 12.594 -0.874 1 98.75 139 THR A CA 1
ATOM 1039 C C . THR A 1 139 ? 1.894 12.422 -1.087 1 98.75 139 THR A C 1
ATOM 1041 O O . THR A 1 139 ? 2.504 11.508 -0.528 1 98.75 139 THR A O 1
ATOM 1044 N N . ASN A 1 140 ? 2.492 13.156 -1.966 1 98.06 140 ASN A N 1
ATOM 1045 C CA . ASN A 1 140 ? 3.947 13.281 -1.975 1 98.06 140 ASN A CA 1
ATOM 1046 C C . ASN A 1 140 ? 4.418 14.453 -1.119 1 98.06 140 ASN A C 1
ATOM 1048 O O . ASN A 1 140 ? 3.609 15.117 -0.471 1 98.06 140 ASN A O 1
ATOM 1052 N N . SER A 1 141 ? 5.66 14.609 -0.913 1 94.56 141 SER A N 1
ATOM 1053 C CA . SER A 1 141 ? 6.238 15.648 -0.067 1 94.56 141 SER A CA 1
ATOM 1054 C C . SER A 1 141 ? 7.691 15.914 -0.435 1 94.56 141 SER A C 1
ATOM 1056 O O . SER A 1 141 ? 8.164 15.477 -1.487 1 94.56 141 SER A O 1
ATOM 1058 N N . SER A 1 142 ? 8.344 16.734 0.4 1 94.25 142 SER A N 1
ATOM 1059 C CA . SER A 1 142 ? 9.766 16.984 0.198 1 94.25 142 SER A CA 1
ATOM 1060 C C . SER A 1 142 ? 10.578 15.703 0.276 1 94.25 142 SER A C 1
ATOM 1062 O O . SER A 1 142 ? 10.219 14.781 1.018 1 94.25 142 SER A O 1
ATOM 1064 N N . PRO A 1 143 ? 11.648 15.641 -0.504 1 95.19 143 PRO A N 1
ATOM 1065 C CA . PRO A 1 143 ? 12.438 14.406 -0.529 1 95.19 143 PRO A CA 1
ATOM 1066 C C . PRO A 1 143 ? 13.211 14.18 0.765 1 95.19 143 PRO A C 1
ATOM 1068 O O . PRO A 1 143 ? 14.055 15 1.138 1 95.19 143 PRO A O 1
ATOM 1071 N N . ILE A 1 144 ? 12.922 13.062 1.415 1 93.56 144 ILE A N 1
ATOM 1072 C CA . ILE A 1 144 ? 13.656 12.727 2.629 1 93.56 144 ILE A CA 1
ATOM 1073 C C . ILE A 1 144 ? 13.938 11.227 2.668 1 93.56 144 ILE A C 1
ATOM 1075 O O . ILE A 1 144 ? 14.742 10.758 3.479 1 93.56 144 ILE A O 1
ATOM 1079 N N . LEU A 1 145 ? 13.25 10.469 1.893 1 96.62 145 LEU A N 1
ATOM 1080 C CA . LEU A 1 145 ? 13.492 9.031 1.781 1 96.62 145 LEU A CA 1
ATOM 1081 C C . LEU A 1 145 ? 14.602 8.742 0.775 1 96.62 145 LEU A C 1
ATOM 1083 O O . LEU A 1 145 ? 14.57 9.25 -0.349 1 96.62 145 LEU A O 1
ATOM 1087 N N . VAL A 1 146 ? 15.562 7.906 1.184 1 96.81 146 VAL A N 1
ATOM 1088 C CA . VAL A 1 146 ? 16.672 7.504 0.322 1 96.81 146 VAL A CA 1
ATOM 1089 C C . VAL A 1 146 ? 16.328 6.184 -0.369 1 96.81 146 VAL A C 1
ATOM 1091 O O . VAL A 1 146 ? 16.25 5.137 0.279 1 96.81 146 VAL A O 1
ATOM 1094 N N . PRO A 1 147 ? 16.156 6.219 -1.694 1 97.81 147 PRO A N 1
ATOM 1095 C CA . PRO A 1 147 ? 15.922 4.957 -2.4 1 97.81 147 PRO A CA 1
ATOM 1096 C C . PRO A 1 147 ? 17 3.916 -2.123 1 97.81 147 PRO A C 1
ATOM 1098 O O . PRO A 1 147 ? 18.172 4.27 -1.906 1 97.81 147 PRO A O 1
ATOM 1101 N N . THR A 1 148 ? 16.625 2.658 -2.078 1 97.38 148 THR A N 1
ATOM 1102 C CA . THR A 1 148 ? 17.562 1.566 -1.855 1 97.38 148 THR A CA 1
ATOM 1103 C C . THR A 1 148 ? 18.75 1.682 -2.801 1 97.38 148 THR A C 1
ATOM 1105 O O . THR A 1 148 ? 18.578 1.863 -4.008 1 97.38 148 THR A O 1
ATOM 1108 N N . ARG A 1 149 ? 19.969 1.658 -2.203 1 96.31 149 ARG A N 1
ATOM 1109 C CA . ARG A 1 149 ? 21.266 1.687 -2.871 1 96.31 149 ARG A CA 1
ATOM 1110 C C . ARG A 1 149 ? 21.688 3.117 -3.195 1 96.31 149 ARG A C 1
ATOM 1112 O O . ARG A 1 149 ? 22.797 3.354 -3.652 1 96.31 149 ARG A O 1
ATOM 1119 N N . SER A 1 150 ? 20.859 4.133 -2.967 1 96.88 150 SER A N 1
ATOM 1120 C CA . SER A 1 150 ? 21.156 5.52 -3.309 1 96.88 150 SER A CA 1
ATOM 1121 C C . SER A 1 150 ? 21.922 6.215 -2.184 1 96.88 150 SER A C 1
ATOM 1123 O O . SER A 1 150 ? 21.781 5.844 -1.015 1 96.88 150 SER A O 1
ATOM 1125 N N . LYS A 1 151 ? 22.625 7.293 -2.551 1 92.75 151 LYS A N 1
ATOM 1126 C CA . LYS A 1 151 ? 23.328 8.148 -1.588 1 92.75 151 LYS A CA 1
ATOM 1127 C C . LYS A 1 151 ? 22.453 9.32 -1.163 1 92.75 151 LYS A C 1
ATOM 1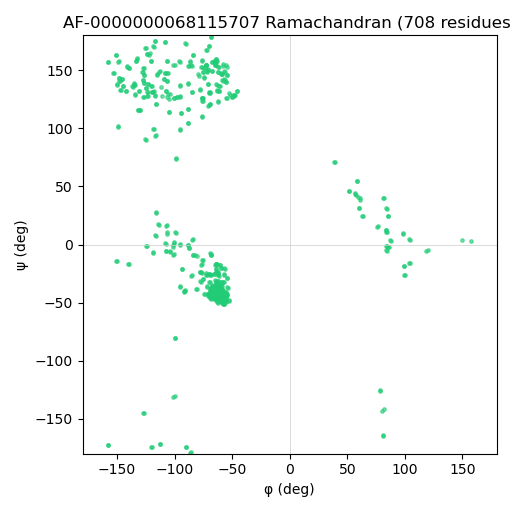129 O O . LYS A 1 151 ? 22.703 9.945 -0.131 1 92.75 151 LYS A O 1
ATOM 1134 N N . THR A 1 152 ? 21.531 9.594 -1.966 1 93.12 152 THR A N 1
ATOM 1135 C CA . THR A 1 152 ? 20.766 10.812 -1.754 1 93.12 152 THR A CA 1
ATOM 1136 C C . THR A 1 152 ? 19.266 10.516 -1.713 1 93.12 152 THR A C 1
ATOM 1138 O O . THR A 1 152 ? 18.797 9.562 -2.342 1 93.12 152 THR A O 1
ATOM 1141 N N . SER A 1 153 ? 18.547 11.383 -0.957 1 94.62 153 SER A N 1
ATOM 1142 C CA . SER A 1 153 ? 17.094 11.266 -0.882 1 94.62 153 SER A CA 1
ATOM 1143 C C . SER A 1 153 ? 16.438 11.672 -2.195 1 94.62 153 SER A C 1
ATOM 1145 O O . SER A 1 153 ? 16.953 12.531 -2.912 1 94.62 153 SER A O 1
ATOM 1147 N N . ALA A 1 154 ? 15.258 11.047 -2.473 1 97.19 154 ALA A N 1
ATOM 1148 C CA . ALA A 1 154 ? 14.609 11.383 -3.74 1 97.19 154 ALA A CA 1
ATOM 1149 C C . ALA A 1 154 ? 13.094 11.25 -3.641 1 97.19 154 ALA A C 1
ATOM 1151 O O . ALA A 1 154 ? 12.367 11.719 -4.516 1 97.19 154 ALA A O 1
ATOM 1152 N N . LEU A 1 155 ? 12.562 10.617 -2.617 1 98.06 155 LEU A N 1
ATOM 1153 C CA . LEU A 1 155 ? 11.125 10.484 -2.395 1 98.06 155 LEU A CA 1
ATOM 1154 C C . LEU A 1 155 ? 10.734 11.023 -1.024 1 98.06 155 LEU A C 1
ATOM 1156 O O . LEU A 1 155 ? 11.594 11.258 -0.175 1 98.06 155 LEU A O 1
ATOM 1160 N N . GLY A 1 156 ? 9.516 11.266 -0.813 1 96.06 156 GLY A N 1
ATOM 1161 C CA . GLY A 1 156 ? 9.023 11.742 0.469 1 96.06 156 GLY A CA 1
ATOM 1162 C C . GLY A 1 156 ? 8.633 10.625 1.417 1 96.06 156 GLY A C 1
ATOM 1163 O O . GLY A 1 156 ? 8.898 9.453 1.142 1 96.06 156 GLY A O 1
ATOM 1164 N N . THR A 1 157 ? 8.055 11.031 2.578 1 94.69 157 THR A N 1
ATOM 1165 C CA . THR A 1 157 ? 7.469 10.016 3.451 1 94.69 157 THR A CA 1
ATOM 1166 C C . THR A 1 157 ? 6.305 9.312 2.762 1 94.69 157 THR A C 1
ATOM 1168 O O . THR A 1 157 ? 5.891 8.234 3.182 1 94.69 157 THR A O 1
ATOM 1171 N N . ASN A 1 158 ? 5.664 9.977 1.753 1 97.06 158 ASN A N 1
ATOM 1172 C CA . ASN A 1 158 ? 4.695 9.422 0.814 1 97.06 158 ASN A CA 1
ATOM 1173 C C . ASN A 1 158 ? 3.758 8.43 1.497 1 97.06 158 ASN A C 1
ATOM 1175 O O . ASN A 1 158 ? 3.75 7.242 1.162 1 97.06 158 ASN A O 1
ATOM 1179 N N . PRO A 1 159 ? 2.855 8.93 2.35 1 97.94 159 PRO A N 1
ATOM 1180 C CA . PRO A 1 159 ? 2.033 8.062 3.195 1 97.94 159 PRO A CA 1
ATOM 1181 C C . PRO A 1 159 ? 0.951 7.328 2.41 1 97.94 159 PRO A C 1
ATOM 1183 O O . PRO A 1 159 ? 0.569 7.762 1.321 1 97.94 159 PRO A O 1
ATOM 1186 N N . ILE A 1 160 ? 0.544 6.191 2.959 1 98.75 160 ILE A N 1
ATOM 1187 C CA . ILE A 1 160 ? -0.615 5.414 2.537 1 98.75 160 ILE A CA 1
ATOM 1188 C C . ILE A 1 160 ? -1.644 5.367 3.666 1 98.75 160 ILE A C 1
ATOM 1190 O O . ILE A 1 160 ? -1.343 4.914 4.77 1 98.75 160 ILE A O 1
ATOM 1194 N N . ALA A 1 161 ? -2.842 5.867 3.355 1 98.88 161 ALA A N 1
ATOM 1195 C CA . ALA A 1 161 ? -3.893 5.832 4.371 1 98.88 161 ALA A CA 1
ATOM 1196 C C . ALA A 1 161 ? -5.152 5.164 3.832 1 98.88 161 ALA A C 1
ATOM 1198 O O . ALA A 1 161 ? -5.527 5.367 2.676 1 98.88 161 ALA A O 1
ATOM 1199 N N . LEU A 1 162 ? -5.789 4.355 4.641 1 98.94 162 LEU A N 1
ATOM 1200 C CA . LEU A 1 162 ? -7.078 3.719 4.387 1 98.94 162 LEU A CA 1
ATOM 1201 C C . LEU A 1 162 ? -7.922 3.666 5.656 1 98.94 162 LEU A C 1
ATOM 1203 O O . LEU A 1 162 ? -7.41 3.354 6.734 1 98.94 162 LEU A O 1
ATOM 1207 N N . ALA A 1 163 ? -9.125 4.047 5.57 1 98.94 163 ALA A N 1
ATOM 1208 C CA . ALA A 1 163 ? -10.086 3.848 6.648 1 98.94 163 ALA A CA 1
ATOM 1209 C C . ALA A 1 163 ? -11.32 3.098 6.148 1 98.94 163 ALA A C 1
ATOM 1211 O O . ALA A 1 163 ? -11.82 3.367 5.051 1 98.94 163 ALA A O 1
ATOM 1212 N N . ALA A 1 164 ? -11.766 2.148 6.867 1 98.94 164 ALA A N 1
ATOM 1213 C CA . ALA A 1 164 ? -12.922 1.326 6.516 1 98.94 164 ALA A CA 1
ATOM 1214 C C . ALA A 1 164 ? -13.844 1.146 7.719 1 98.94 164 ALA A C 1
ATOM 1216 O O . ALA A 1 164 ? -13.391 0.86 8.828 1 98.94 164 ALA A O 1
ATOM 1217 N N . PRO A 1 165 ? -15.125 1.261 7.473 1 98.81 165 PRO A N 1
ATOM 1218 C CA . PRO A 1 165 ? -16.062 1.118 8.586 1 98.81 165 PRO A CA 1
ATOM 1219 C C . PRO A 1 165 ? -16.234 -0.331 9.039 1 98.81 165 PRO A C 1
ATOM 1221 O O . PRO A 1 165 ? -16.141 -1.25 8.219 1 98.81 165 PRO A O 1
ATOM 1224 N N . ALA A 1 166 ? -16.391 -0.534 10.25 1 98.75 166 ALA A N 1
ATOM 1225 C CA . ALA A 1 166 ? -16.797 -1.782 10.891 1 98.75 166 ALA A CA 1
ATOM 1226 C C . ALA A 1 166 ? -18.078 -1.595 11.688 1 98.75 166 ALA A C 1
ATOM 1228 O O . ALA A 1 166 ? -18.734 -0.557 11.578 1 98.75 166 ALA A O 1
ATOM 1229 N N . LYS A 1 167 ? -18.516 -2.625 12.43 1 97.69 167 LYS A N 1
ATOM 1230 C CA . LYS A 1 167 ? -19.797 -2.562 13.148 1 97.69 167 LYS A CA 1
ATOM 1231 C C . LYS A 1 167 ? -19.688 -1.683 14.391 1 97.69 167 LYS A C 1
ATOM 1233 O O . LYS A 1 167 ? -18.609 -1.565 14.984 1 97.69 167 LYS A O 1
ATOM 1238 N N . ASP A 1 168 ? -20.828 -1.022 14.719 1 96.06 168 ASP A N 1
ATOM 1239 C CA . ASP A 1 168 ? -21.047 -0.351 16 1 96.06 168 ASP A CA 1
ATOM 1240 C C . ASP A 1 168 ? -20.016 0.757 16.219 1 96.06 168 ASP A C 1
ATOM 1242 O O . ASP A 1 168 ? -19.469 0.89 17.312 1 96.06 168 ASP A O 1
ATOM 1246 N N . GLY A 1 169 ? -19.703 1.459 15.234 1 95.12 169 GLY A N 1
ATOM 1247 C CA . GLY A 1 169 ? -18.828 2.621 15.352 1 95.12 169 GLY A CA 1
ATOM 1248 C C . GLY A 1 169 ? -17.359 2.27 15.336 1 95.12 169 GLY A C 1
ATOM 1249 O O . GLY A 1 169 ? -16.5 3.152 15.414 1 95.12 169 GLY A O 1
ATOM 1250 N N . ASP A 1 170 ? -17.031 0.961 15.25 1 97.94 170 ASP A N 1
ATOM 1251 C CA . ASP A 1 170 ? -15.656 0.523 15.086 1 97.94 170 ASP A CA 1
ATOM 1252 C C . ASP A 1 170 ? -15.18 0.739 13.648 1 97.94 170 ASP A C 1
ATOM 1254 O O . ASP A 1 170 ? -15.977 1.047 12.758 1 97.94 170 ASP A O 1
ATOM 1258 N N . ASN A 1 171 ? -13.883 0.811 13.469 1 98.81 171 ASN A N 1
ATOM 1259 C CA . ASN A 1 171 ? -13.312 0.983 12.141 1 98.81 171 ASN A CA 1
ATOM 1260 C C . ASN A 1 171 ? -11.867 0.503 12.078 1 98.81 171 ASN A C 1
ATOM 1262 O O . ASN A 1 171 ? -11.258 0.216 13.117 1 98.81 171 ASN A O 1
ATOM 1266 N N . LEU A 1 172 ? -11.414 0.177 10.93 1 98.88 172 LEU A N 1
ATOM 1267 C CA . LEU A 1 172 ? -10.008 -0.078 10.625 1 98.88 172 LEU A CA 1
ATOM 1268 C C . LEU A 1 172 ? -9.352 1.156 10.016 1 98.88 172 LEU A C 1
ATOM 1270 O O . LEU A 1 172 ? -9.875 1.738 9.062 1 98.88 172 LEU A O 1
ATOM 1274 N N . VAL A 1 173 ? -8.227 1.604 10.586 1 98.88 173 VAL A N 1
ATOM 1275 C CA . VAL A 1 173 ? -7.551 2.785 10.062 1 98.88 173 VAL A CA 1
ATOM 1276 C C . VAL A 1 173 ? -6.066 2.484 9.859 1 98.88 173 VAL A C 1
ATOM 1278 O O . VAL A 1 173 ? -5.363 2.154 10.82 1 98.88 173 VAL A O 1
ATOM 1281 N N . VAL A 1 174 ? -5.652 2.521 8.648 1 98.81 174 VAL A N 1
ATOM 1282 C CA . VAL A 1 174 ? -4.246 2.48 8.258 1 98.81 174 VAL A CA 1
ATOM 1283 C C . VAL A 1 174 ? -3.76 3.889 7.926 1 98.81 174 VAL A C 1
ATOM 1285 O O . VAL A 1 174 ? -4.367 4.586 7.109 1 98.81 174 VAL A O 1
ATOM 1288 N N . ASP A 1 175 ? -2.754 4.328 8.5 1 98.06 175 ASP A N 1
ATOM 1289 C CA . ASP A 1 175 ? -2.092 5.602 8.242 1 98.06 175 ASP A CA 1
ATOM 1290 C C . ASP A 1 175 ? -0.592 5.508 8.508 1 98.06 175 ASP A C 1
ATOM 1292 O O . ASP A 1 175 ? -0.156 5.57 9.664 1 98.06 175 ASP A O 1
ATOM 1296 N N . LEU A 1 176 ? 0.192 5.379 7.414 1 97.75 176 LEU A N 1
ATOM 1297 C CA . LEU A 1 176 ? 1.61 5.113 7.629 1 97.75 176 LEU A CA 1
ATOM 1298 C C . LEU A 1 176 ? 2.457 5.797 6.559 1 97.75 176 LEU A C 1
ATOM 1300 O O . LEU A 1 176 ? 2.053 5.875 5.398 1 97.75 176 LEU A O 1
ATOM 1304 N N . ALA A 1 177 ? 3.605 6.289 7.004 1 97.06 177 ALA A N 1
ATOM 1305 C CA . ALA A 1 177 ? 4.641 6.703 6.055 1 97.06 177 ALA A CA 1
ATOM 1306 C C . ALA A 1 177 ? 5.309 5.492 5.41 1 97.06 177 ALA A C 1
ATOM 1308 O O . ALA A 1 177 ? 5.332 4.406 5.996 1 97.06 177 ALA A O 1
ATOM 1309 N N . THR A 1 178 ? 5.875 5.641 4.207 1 98.12 178 THR A N 1
ATOM 1310 C CA . THR A 1 178 ? 6.562 4.547 3.533 1 98.12 178 THR A CA 1
ATOM 1311 C C . THR A 1 178 ? 8.031 4.504 3.936 1 98.12 178 THR A C 1
ATOM 1313 O O . THR A 1 178 ? 8.789 3.652 3.459 1 98.12 178 THR A O 1
ATOM 1316 N N . THR A 1 179 ? 8.43 5.441 4.801 1 97.31 179 THR A N 1
ATOM 1317 C CA . THR A 1 179 ? 9.719 5.355 5.473 1 97.31 179 THR A CA 1
ATOM 1318 C C . THR A 1 179 ? 9.625 4.465 6.711 1 97.31 179 THR A C 1
ATOM 1320 O O . THR A 1 179 ? 8.531 4.211 7.219 1 97.31 179 THR A O 1
ATOM 1323 N N . ALA A 1 180 ? 10.805 4.055 7.172 1 94.56 180 ALA A N 1
ATOM 1324 C CA . ALA A 1 180 ? 10.844 3.234 8.383 1 94.56 180 ALA A CA 1
ATOM 1325 C C . ALA A 1 180 ? 10.305 4.004 9.578 1 94.56 180 ALA A C 1
ATOM 1327 O O . ALA A 1 180 ? 9.648 3.43 10.453 1 94.56 180 ALA A O 1
ATOM 1328 N N . VAL A 1 181 ? 10.609 5.227 9.516 1 90.12 181 VAL A N 1
ATOM 1329 C CA . VAL A 1 181 ? 10.18 6.102 10.602 1 90.12 181 VAL A CA 1
ATOM 1330 C C . VAL A 1 181 ? 9.914 7.504 10.062 1 90.12 181 VAL A C 1
ATOM 1332 O O . VAL A 1 181 ? 10.344 7.844 8.961 1 90.12 181 VAL A O 1
ATOM 1335 N N . ALA A 1 182 ? 9.086 8.242 10.852 1 84.38 182 ALA A N 1
ATOM 1336 C CA . ALA A 1 182 ? 8.93 9.656 10.523 1 84.38 182 ALA A CA 1
ATOM 1337 C C . ALA A 1 182 ? 10.031 10.492 11.172 1 84.38 182 ALA A C 1
ATOM 1339 O O . ALA A 1 182 ? 10.547 10.141 12.227 1 84.38 182 ALA A O 1
ATOM 1340 N N . MET A 1 183 ? 10.32 11.602 10.578 1 81.62 183 MET A N 1
ATOM 1341 C CA . MET A 1 183 ? 11.375 12.477 11.078 1 81.62 183 MET A CA 1
ATOM 1342 C C . MET A 1 183 ? 11.055 12.945 12.5 1 81.62 183 MET A C 1
ATOM 1344 O O . MET A 1 183 ? 11.961 13.125 13.312 1 81.62 183 MET A O 1
ATOM 1348 N N . GLY A 1 184 ? 9.797 13.148 12.734 1 76.19 184 GLY A N 1
ATOM 1349 C CA . GLY A 1 184 ? 9.398 13.562 14.07 1 76.19 184 GLY A CA 1
ATOM 1350 C C . GLY A 1 184 ? 9.805 12.57 15.148 1 76.19 184 GLY A C 1
ATOM 1351 O O . GLY A 1 184 ? 10.172 12.969 16.25 1 76.19 184 GLY A O 1
ATOM 1352 N N . LYS A 1 185 ? 9.781 11.336 14.875 1 80.06 185 LYS A N 1
ATOM 1353 C CA . LYS A 1 185 ? 10.195 10.32 15.836 1 80.06 185 LYS A CA 1
ATOM 1354 C C . LYS A 1 185 ? 11.711 10.336 16.031 1 80.06 185 LYS A C 1
ATOM 1356 O O . LYS A 1 185 ? 12.203 10.047 17.125 1 80.06 185 LYS A O 1
ATOM 1361 N N . VAL A 1 186 ? 12.398 10.594 14.953 1 84.75 186 VAL A N 1
ATOM 1362 C CA . VAL A 1 186 ? 13.844 10.766 15.07 1 84.75 186 VAL A CA 1
ATOM 1363 C C . VAL A 1 186 ? 14.156 11.938 16 1 84.75 186 VAL A C 1
ATOM 1365 O O . VAL A 1 186 ? 15.031 11.836 16.859 1 84.75 186 VAL A O 1
ATOM 1368 N N . GLU A 1 187 ? 13.438 12.945 15.805 1 80.56 187 GLU A N 1
ATOM 1369 C CA . GLU A 1 187 ? 13.602 14.133 16.641 1 80.56 187 GLU A CA 1
ATOM 1370 C C . GLU A 1 187 ? 13.344 13.805 18.109 1 80.56 187 GLU A C 1
ATOM 1372 O O . GLU A 1 187 ? 14.031 14.32 19 1 80.56 187 GLU A O 1
ATOM 1377 N N . ILE A 1 188 ? 12.328 13.062 18.328 1 78.31 188 ILE A N 1
ATOM 1378 C CA . ILE A 1 188 ? 12.008 12.648 19.688 1 78.31 188 ILE A CA 1
ATOM 1379 C C . ILE A 1 188 ? 13.188 11.891 20.281 1 78.31 188 ILE A C 1
ATOM 1381 O O . ILE A 1 188 ? 13.547 12.102 21.438 1 78.31 188 ILE A O 1
ATOM 1385 N N . GLN A 1 189 ? 13.789 10.977 19.516 1 85.06 189 GLN A N 1
ATOM 1386 C CA . GLN A 1 189 ? 14.953 10.219 19.984 1 85.06 189 GLN A CA 1
ATOM 1387 C C . GLN A 1 189 ? 16.125 11.148 20.266 1 85.06 189 GLN A C 1
ATOM 1389 O O . GLN A 1 189 ? 16.922 10.898 21.172 1 85.06 189 GLN A O 1
ATOM 1394 N N . VAL A 1 190 ? 16.266 12.195 19.5 1 86.81 190 VAL A N 1
ATOM 1395 C CA . VAL A 1 190 ? 17.297 13.203 19.75 1 86.81 190 VAL A CA 1
ATOM 1396 C C . VAL A 1 190 ? 17.062 13.844 21.125 1 86.81 190 VAL A C 1
ATOM 1398 O O . VAL A 1 190 ? 18 13.953 21.922 1 86.81 190 VAL A O 1
ATOM 1401 N N . HIS A 1 191 ? 15.883 14.195 21.391 1 79.31 191 HIS A N 1
ATOM 1402 C CA . HIS A 1 191 ? 15.555 14.859 22.641 1 79.31 191 HIS A CA 1
ATOM 1403 C C . HIS A 1 191 ? 15.75 13.922 23.828 1 79.31 191 HIS A C 1
ATOM 1405 O O . HIS A 1 191 ? 16.172 14.359 24.906 1 79.31 191 HIS A O 1
ATOM 1411 N N . LYS A 1 192 ? 15.414 12.695 23.625 1 82.75 192 LYS A N 1
ATOM 1412 C CA . LYS A 1 192 ? 15.57 11.695 24.672 1 82.75 192 LYS A CA 1
ATOM 1413 C C . LYS A 1 192 ? 17.031 11.297 24.828 1 82.75 192 LYS A C 1
ATOM 1415 O O . LYS A 1 192 ? 17.391 10.664 25.828 1 82.75 192 LYS A O 1
ATOM 1420 N N . GLU A 1 193 ? 17.797 11.656 23.922 1 89.38 193 GLU A N 1
ATOM 1421 C CA . GLU A 1 193 ? 19.203 11.266 23.891 1 89.38 193 GLU A CA 1
ATOM 1422 C C . GLU A 1 193 ? 19.344 9.742 23.859 1 89.38 193 GLU A C 1
ATOM 1424 O O . GLU A 1 193 ? 20.125 9.18 24.641 1 89.38 193 GLU A O 1
ATOM 1429 N N . GLU A 1 194 ? 18.547 9.109 23.125 1 91.5 194 GLU A N 1
ATOM 1430 C CA . GLU A 1 194 ? 18.562 7.664 22.922 1 91.5 194 GLU A CA 1
ATOM 1431 C C . GLU A 1 194 ? 18.891 7.316 21.484 1 91.5 194 GLU A C 1
ATOM 1433 O O . GLU A 1 194 ? 18.594 8.086 20.562 1 91.5 194 GLU A O 1
ATOM 1438 N N . PRO A 1 195 ? 19.625 6.164 21.391 1 92.62 195 PRO A N 1
ATOM 1439 C CA . PRO A 1 195 ? 19.938 5.762 20.016 1 92.62 195 PRO A CA 1
ATOM 1440 C C . PRO A 1 195 ? 18.688 5.387 19.203 1 92.62 195 PRO A C 1
ATOM 1442 O O . PRO A 1 195 ? 17.641 5.094 19.781 1 92.62 195 PRO A O 1
ATOM 1445 N N . LEU A 1 196 ? 18.797 5.457 17.906 1 92 196 LEU A N 1
ATOM 1446 C CA . LEU A 1 196 ? 17.766 4.953 17.016 1 92 196 LEU A CA 1
ATOM 1447 C C . LEU A 1 196 ? 17.844 3.438 16.875 1 92 196 LEU A C 1
ATOM 1449 O O . LEU A 1 196 ? 18.938 2.867 16.938 1 92 196 LEU A O 1
ATOM 1453 N N . PRO A 1 197 ? 16.734 2.834 16.75 1 87.94 197 PRO A N 1
ATOM 1454 C CA . PRO A 1 197 ? 16.812 1.464 16.234 1 87.94 197 PRO A CA 1
ATOM 1455 C C . PRO A 1 197 ? 17.531 1.38 14.891 1 87.94 197 PRO A C 1
ATOM 1457 O O . PRO A 1 197 ? 17.438 2.311 14.086 1 87.94 197 PRO A O 1
ATOM 1460 N N . ALA A 1 198 ? 18.188 0.242 14.703 1 86.44 198 ALA A N 1
ATOM 1461 C CA . ALA A 1 198 ? 18.844 0.039 13.406 1 86.44 198 ALA A CA 1
ATOM 1462 C C . ALA A 1 198 ? 17.812 -0.012 12.281 1 86.44 198 ALA A C 1
ATOM 1464 O O . ALA A 1 198 ? 16.734 -0.589 12.438 1 86.44 198 ALA A O 1
ATOM 1465 N N . GLY A 1 199 ? 18.172 0.674 11.156 1 87.88 199 GLY A N 1
ATOM 1466 C CA . GLY A 1 199 ? 17.297 0.551 9.992 1 87.88 199 GLY A CA 1
ATOM 1467 C C . GLY A 1 199 ? 16.438 1.772 9.766 1 87.88 199 GLY A C 1
ATOM 1468 O O . GLY A 1 199 ? 15.68 1.831 8.789 1 87.88 199 GLY A O 1
ATOM 1469 N N . TRP A 1 200 ? 16.641 2.783 10.578 1 91.44 200 TRP A N 1
ATOM 1470 C CA . TRP A 1 200 ? 15.781 3.959 10.469 1 91.44 200 TRP A CA 1
ATOM 1471 C C . TRP A 1 200 ? 16.375 4.977 9.5 1 91.44 200 TRP A C 1
ATOM 1473 O O . TRP A 1 200 ? 15.656 5.602 8.719 1 91.44 200 TRP A O 1
ATOM 1483 N N . ALA A 1 201 ? 17.719 5.102 9.57 1 93.69 201 ALA A N 1
ATOM 1484 C CA . ALA A 1 201 ? 18.328 6.227 8.859 1 93.69 201 ALA A CA 1
ATOM 1485 C C . ALA A 1 201 ? 19.75 5.891 8.422 1 93.69 201 ALA A C 1
ATOM 1487 O O . ALA A 1 201 ? 20.359 4.938 8.922 1 93.69 201 ALA A O 1
ATOM 1488 N N . LEU A 1 202 ? 20.172 6.695 7.523 1 91 202 LEU A N 1
ATOM 1489 C CA . LEU A 1 202 ? 21.562 6.617 7.074 1 91 202 LEU A CA 1
ATOM 1490 C C . LEU A 1 202 ? 22.375 7.781 7.621 1 91 202 LEU A C 1
ATOM 1492 O O . LEU A 1 202 ? 21.859 8.891 7.777 1 91 202 LEU A O 1
ATOM 1496 N N . GLY A 1 203 ? 23.672 7.422 7.848 1 87.31 203 GLY A N 1
ATOM 1497 C CA . GLY A 1 203 ? 24.609 8.484 8.141 1 87.31 203 GLY A CA 1
ATOM 1498 C C . GLY A 1 203 ? 25.219 9.117 6.898 1 87.31 203 GLY A C 1
ATOM 1499 O O . GLY A 1 203 ? 24.859 8.734 5.777 1 87.31 203 GLY A O 1
ATOM 1500 N N . PRO A 1 204 ? 26.109 10.094 7.164 1 85.56 204 PRO A N 1
ATOM 1501 C CA . PRO A 1 204 ? 26.734 10.789 6.035 1 85.56 204 PRO A CA 1
ATOM 1502 C C . PRO A 1 204 ? 27.609 9.859 5.18 1 85.56 204 PRO A C 1
ATOM 1504 O O . PRO A 1 204 ? 27.859 10.156 4.012 1 85.56 204 PRO A O 1
ATOM 1507 N N . ASP A 1 205 ? 28 8.789 5.77 1 83.62 205 ASP A N 1
ATOM 1508 C CA . ASP A 1 205 ? 28.875 7.855 5.062 1 83.62 205 ASP A CA 1
ATOM 1509 C C . ASP A 1 205 ? 28.047 6.852 4.25 1 83.62 205 ASP A C 1
ATOM 1511 O O . ASP A 1 205 ? 28.609 5.965 3.607 1 83.62 205 ASP A O 1
ATOM 1515 N N . GLY A 1 206 ? 26.766 6.949 4.359 1 81.94 206 GLY A N 1
ATOM 1516 C CA . GLY A 1 206 ? 25.906 6.062 3.588 1 81.94 206 GLY A CA 1
ATOM 1517 C C . GLY A 1 206 ? 25.625 4.75 4.289 1 81.94 206 GLY A C 1
ATOM 1518 O O . GLY A 1 206 ? 25.016 3.846 3.707 1 81.94 206 GLY A O 1
ATOM 1519 N N . LYS A 1 207 ? 26.125 4.707 5.453 1 87.44 207 LYS A N 1
ATOM 1520 C CA . LYS A 1 207 ? 25.844 3.518 6.246 1 87.44 207 LYS A CA 1
ATOM 1521 C C . LYS A 1 207 ? 24.734 3.795 7.266 1 87.44 207 LYS A C 1
ATOM 1523 O O . LYS A 1 207 ? 24.5 4.945 7.629 1 87.44 207 LYS A O 1
ATOM 1528 N N . THR A 1 208 ? 24.031 2.693 7.656 1 89.19 208 THR A N 1
ATOM 1529 C CA . THR A 1 208 ? 23 2.861 8.672 1 89.19 208 THR A CA 1
ATOM 1530 C C . THR A 1 208 ? 23.578 3.434 9.953 1 89.19 208 THR A C 1
ATOM 1532 O O . THR A 1 208 ? 24.734 3.137 10.305 1 89.19 208 THR A O 1
ATOM 1535 N N . THR A 1 209 ? 22.875 4.305 10.578 1 92.31 209 THR A N 1
ATOM 1536 C CA . THR A 1 209 ? 23.344 4.895 11.828 1 92.31 209 THR A CA 1
ATOM 1537 C C . THR A 1 209 ? 22.281 4.77 12.922 1 92.31 209 THR A C 1
ATOM 1539 O O . THR A 1 209 ? 21.094 4.762 12.633 1 92.31 209 THR A O 1
ATOM 1542 N N . THR A 1 210 ? 22.75 4.648 14.125 1 93.25 210 THR A N 1
ATOM 1543 C CA . THR A 1 210 ? 21.859 4.668 15.281 1 93.25 210 THR A CA 1
ATOM 1544 C C . THR A 1 210 ? 22 5.969 16.062 1 93.25 210 THR A C 1
ATOM 1546 O O . THR A 1 210 ? 21.391 6.137 17.125 1 93.25 210 THR A O 1
ATOM 1549 N N . ASP A 1 211 ? 22.859 6.781 15.531 1 93.5 211 ASP A N 1
ATOM 1550 C CA . ASP A 1 211 ? 23.031 8.102 16.125 1 93.5 211 ASP A CA 1
ATOM 1551 C C . ASP A 1 211 ? 21.875 9.031 15.75 1 93.5 211 ASP A C 1
ATOM 1553 O O . ASP A 1 211 ? 21.812 9.5 14.609 1 93.5 211 ASP A O 1
ATOM 1557 N N . ALA A 1 212 ? 21.047 9.352 16.734 1 91.88 212 ALA A N 1
ATOM 1558 C CA . ALA A 1 212 ? 19.828 10.125 16.469 1 91.88 212 ALA A CA 1
ATOM 1559 C C . ALA A 1 212 ? 20.172 11.516 15.953 1 91.88 212 ALA A C 1
ATOM 1561 O O . ALA A 1 212 ? 19.5 12.023 15.047 1 91.88 212 ALA A O 1
ATOM 1562 N N . LYS A 1 213 ? 21.141 12.109 16.516 1 91.38 213 LYS A N 1
ATOM 1563 C CA . LYS A 1 213 ? 21.516 13.461 16.109 1 91.38 213 LYS A CA 1
ATOM 1564 C C . LYS A 1 213 ? 22.047 13.477 14.68 1 91.38 213 LYS A C 1
ATOM 1566 O O . LYS A 1 213 ? 21.672 14.336 13.883 1 91.38 213 LYS A O 1
ATOM 1571 N N . LEU A 1 214 ? 22.859 12.57 14.484 1 90.75 214 LEU A N 1
ATOM 1572 C CA . LEU A 1 214 ? 23.438 12.461 13.148 1 90.75 214 LEU A CA 1
ATOM 1573 C C . LEU A 1 214 ? 22.344 12.227 12.109 1 90.75 214 LEU A C 1
ATOM 1575 O O . LEU A 1 214 ? 22.359 12.82 11.031 1 90.75 214 LEU A O 1
ATOM 1579 N N . ALA A 1 215 ? 21.453 11.312 12.398 1 89 215 ALA A N 1
ATOM 1580 C CA . ALA A 1 215 ? 20.344 11 11.508 1 89 215 ALA A CA 1
ATOM 1581 C C . ALA A 1 215 ? 19.484 12.234 11.25 1 89 215 ALA A C 1
ATOM 1583 O O . ALA A 1 215 ? 19.047 12.477 10.117 1 89 215 ALA A O 1
ATOM 1584 N N . PHE A 1 216 ? 19.234 12.93 12.227 1 86.5 216 PHE A N 1
ATOM 1585 C CA . PHE A 1 216 ? 18.406 14.125 12.102 1 86.5 216 PHE A CA 1
ATOM 1586 C C . PHE A 1 216 ? 19.078 15.164 11.219 1 86.5 216 PHE A C 1
ATOM 1588 O O . PHE A 1 216 ? 18.422 15.805 10.391 1 86.5 216 PHE A O 1
ATOM 1595 N N . GLU A 1 217 ? 20.312 15.32 11.375 1 86 217 GLU A N 1
ATOM 1596 C CA . GLU A 1 217 ? 21.078 16.312 10.617 1 86 217 GLU A CA 1
ATOM 1597 C C . GLU A 1 217 ? 21.188 15.914 9.148 1 86 217 GLU A C 1
ATOM 1599 O O . GLU A 1 217 ? 21.109 16.766 8.266 1 86 217 GLU A O 1
ATOM 1604 N N . THR A 1 218 ? 21.406 14.688 8.953 1 85.81 218 THR A N 1
ATOM 1605 C CA . THR A 1 218 ? 21.578 14.211 7.582 1 85.81 218 THR A CA 1
ATOM 1606 C C . THR A 1 218 ? 20.234 14.141 6.863 1 85.81 218 THR A C 1
ATOM 1608 O O . THR A 1 218 ? 20.172 14.258 5.637 1 85.81 218 THR A O 1
ATOM 1611 N N . ALA A 1 219 ? 19.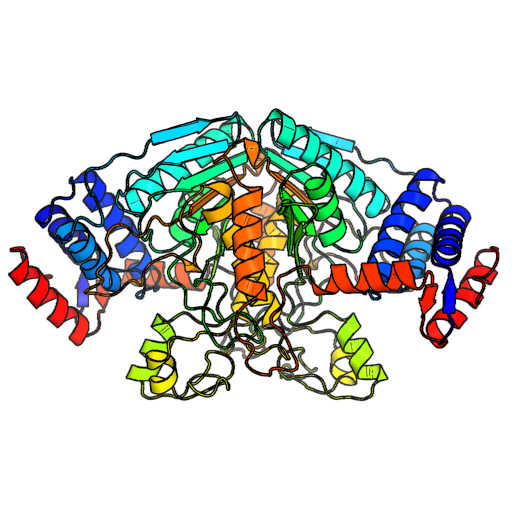203 13.914 7.52 1 83.38 219 ALA A N 1
ATOM 1612 C CA . ALA A 1 219 ? 17.828 13.852 7.016 1 83.38 219 ALA A CA 1
ATOM 1613 C C . ALA A 1 219 ? 17.703 12.82 5.898 1 83.38 219 ALA A C 1
ATOM 1615 O O . ALA A 1 219 ? 17.141 13.109 4.836 1 83.38 219 ALA A O 1
ATOM 1616 N N . LYS A 1 220 ? 18.297 11.656 6.074 1 91.69 220 LYS A N 1
ATOM 1617 C CA . LYS A 1 220 ? 18.203 10.539 5.141 1 91.69 220 LYS A CA 1
ATOM 1618 C C . LYS A 1 220 ? 17.516 9.336 5.785 1 91.69 220 LYS A C 1
ATOM 1620 O O . LYS A 1 220 ? 18.188 8.508 6.422 1 91.69 220 LYS A O 1
ATOM 1625 N N . LEU A 1 221 ? 16.234 9.312 5.539 1 95.25 221 LEU A N 1
ATOM 1626 C CA . LEU A 1 221 ? 15.477 8.219 6.125 1 95.25 221 LEU A CA 1
ATOM 1627 C C . LEU A 1 221 ? 15.461 7.008 5.195 1 95.25 221 LEU A C 1
ATOM 1629 O O . LEU A 1 221 ? 15.359 7.156 3.975 1 95.25 221 LEU A O 1
ATOM 1633 N N . LEU A 1 222 ? 15.617 5.855 5.801 1 96.69 222 LEU A N 1
ATOM 1634 C CA . LEU A 1 222 ? 15.492 4.621 5.035 1 96.69 222 LEU A CA 1
ATOM 1635 C C . LEU A 1 222 ? 14.031 4.297 4.762 1 96.69 222 LEU A C 1
ATOM 1637 O O . LEU A 1 222 ? 13.141 4.703 5.52 1 96.69 222 LEU A O 1
ATOM 1641 N N . PRO A 1 223 ? 13.828 3.574 3.635 1 97.94 223 PRO A N 1
ATOM 1642 C CA . PRO A 1 223 ? 12.461 3.115 3.383 1 97.94 223 PRO A CA 1
ATOM 1643 C C . PRO A 1 223 ? 11.992 2.066 4.391 1 97.94 223 PRO A C 1
ATOM 1645 O O . PRO A 1 223 ? 12.812 1.457 5.078 1 97.94 223 PRO A O 1
ATOM 1648 N N . LEU A 1 224 ? 10.633 1.941 4.547 1 97.88 224 LEU A N 1
ATOM 1649 C CA . LEU A 1 224 ? 10.102 0.842 5.344 1 97.88 224 LEU A CA 1
ATOM 1650 C C . LEU A 1 224 ? 10.781 -0.472 4.984 1 97.88 224 LEU A C 1
ATOM 1652 O O . LEU A 1 224 ? 10.883 -0.822 3.807 1 97.88 224 LEU A O 1
ATOM 1656 N N . GLY A 1 225 ? 11.234 -1.245 5.922 1 96.44 225 GLY A N 1
ATOM 1657 C CA . GLY A 1 225 ? 12.047 -2.436 5.715 1 96.44 225 GLY A CA 1
ATOM 1658 C C . GLY A 1 225 ? 13.531 -2.191 5.926 1 96.44 225 GLY A C 1
ATOM 1659 O O . GLY A 1 225 ? 14.305 -3.139 6.055 1 96.44 225 GLY A O 1
ATOM 1660 N N . GLY A 1 226 ? 13.969 -0.924 5.891 1 94.44 226 GLY A N 1
ATOM 1661 C CA . GLY A 1 226 ? 15.344 -0.548 6.191 1 94.44 226 GLY A CA 1
ATOM 1662 C C . GLY A 1 226 ? 16.297 -0.819 5.047 1 94.44 226 GLY A C 1
ATOM 1663 O O . GLY A 1 226 ? 16.078 -0.352 3.928 1 94.44 226 GLY A O 1
ATOM 1664 N N . ALA A 1 227 ? 17.312 -1.552 5.391 1 92.25 227 ALA A N 1
ATOM 1665 C CA . ALA A 1 227 ? 18.344 -1.866 4.402 1 92.25 227 ALA A CA 1
ATOM 1666 C C . ALA A 1 227 ? 17.828 -2.871 3.375 1 92.25 227 ALA A C 1
ATOM 1668 O O . ALA A 1 227 ? 16.766 -3.459 3.551 1 92.25 227 ALA A O 1
ATOM 1669 N N . GLU A 1 228 ? 18.578 -3.021 2.293 1 93 228 GLU A N 1
ATOM 1670 C CA . GLU A 1 228 ? 18.188 -3.926 1.214 1 93 228 GLU A CA 1
ATOM 1671 C C . GLU A 1 228 ? 18.031 -5.355 1.723 1 93 228 GLU A C 1
ATOM 1673 O O . GLU A 1 228 ? 17.109 -6.062 1.313 1 93 228 GLU A O 1
ATOM 1678 N N . GLU A 1 229 ? 18.781 -5.812 2.719 1 90.25 229 GLU A N 1
ATOM 1679 C CA . GLU A 1 229 ? 18.781 -7.176 3.238 1 90.25 229 GLU A CA 1
ATOM 1680 C C . GLU A 1 229 ? 17.516 -7.453 4.043 1 90.25 229 GLU A C 1
ATOM 1682 O O . GLU A 1 229 ? 17.078 -8.602 4.152 1 90.25 229 GLU 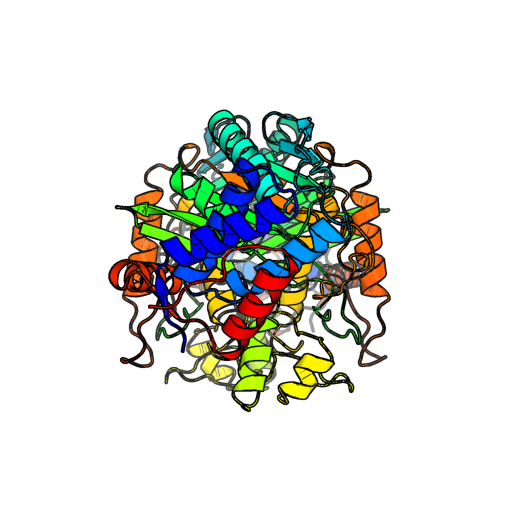A O 1
ATOM 1687 N N . THR A 1 230 ? 16.953 -6.391 4.543 1 91.12 230 THR A N 1
ATOM 1688 C CA . THR A 1 230 ? 15.742 -6.555 5.336 1 91.12 230 THR A CA 1
ATOM 1689 C C . THR A 1 230 ? 14.523 -6.055 4.562 1 91.12 230 THR A C 1
ATOM 1691 O O . THR A 1 230 ? 13.492 -5.738 5.16 1 91.12 230 THR A O 1
ATOM 1694 N N . SER A 1 231 ? 14.711 -5.898 3.244 1 95.12 231 SER A N 1
ATOM 1695 C CA . SER A 1 231 ? 13.625 -5.684 2.287 1 95.12 231 SER A CA 1
ATOM 1696 C C . SER A 1 231 ? 13.234 -4.211 2.213 1 95.12 231 SER A C 1
ATOM 1698 O O . SER A 1 231 ? 12.078 -3.887 1.941 1 95.12 231 SER A O 1
ATOM 1700 N N . GLY A 1 232 ? 14.242 -3.309 2.447 1 96.44 232 GLY A N 1
ATOM 1701 C CA . GLY A 1 232 ? 14 -1.884 2.293 1 96.44 232 GLY A CA 1
ATOM 1702 C C . GLY A 1 232 ? 13.5 -1.511 0.91 1 96.44 232 GLY A C 1
ATOM 1703 O O . GLY A 1 232 ? 12.773 -0.528 0.75 1 96.44 232 GLY A O 1
ATOM 1704 N N . TYR A 1 233 ? 13.805 -2.283 -0.099 1 97.69 233 TYR A N 1
ATOM 1705 C CA . TYR A 1 233 ? 13.383 -2.014 -1.469 1 97.69 233 TYR A CA 1
ATOM 1706 C C . TYR A 1 233 ? 11.867 -2.07 -1.596 1 97.69 233 TYR A C 1
ATOM 1708 O O . TYR A 1 233 ? 11.281 -1.446 -2.488 1 97.69 233 TYR A O 1
ATOM 1716 N N . LYS A 1 234 ? 11.234 -2.783 -0.713 1 98.19 234 LYS A N 1
ATOM 1717 C CA . LYS A 1 234 ? 9.773 -2.816 -0.727 1 98.19 234 LYS A CA 1
ATOM 1718 C C . LYS A 1 234 ? 9.188 -1.479 -0.279 1 98.19 234 LYS A C 1
ATOM 1720 O O . LYS A 1 234 ? 8.227 -0.986 -0.871 1 98.19 234 LYS A O 1
ATOM 1725 N N . GLY A 1 235 ? 9.766 -0.904 0.825 1 98.62 235 GLY A N 1
ATOM 1726 C CA . GLY A 1 235 ? 9.344 0.427 1.234 1 98.62 235 GLY A CA 1
ATOM 1727 C C . GLY A 1 235 ? 9.578 1.48 0.167 1 98.62 235 GLY A C 1
ATOM 1728 O O . GLY A 1 235 ? 8.734 2.357 -0.041 1 98.62 235 GLY A O 1
ATOM 1729 N N . TYR A 1 236 ? 10.758 1.363 -0.524 1 98.75 236 TYR A N 1
ATOM 1730 C CA . TYR A 1 236 ? 11.062 2.232 -1.654 1 98.75 236 TYR A CA 1
ATOM 1731 C C . TYR A 1 236 ? 10.016 2.09 -2.752 1 98.75 236 TYR A C 1
ATOM 1733 O O . TYR A 1 236 ? 9.508 3.088 -3.268 1 98.75 236 TYR A O 1
ATOM 1741 N N . ALA A 1 237 ? 9.562 0.9 -3.061 1 98.88 237 ALA A N 1
ATOM 1742 C CA . ALA A 1 237 ? 8.562 0.636 -4.09 1 98.88 237 ALA A CA 1
ATOM 1743 C C . ALA A 1 237 ? 7.199 1.206 -3.691 1 98.88 237 ALA A C 1
ATOM 1745 O O . ALA A 1 237 ? 6.465 1.726 -4.535 1 98.88 237 ALA A O 1
ATOM 1746 N N . LEU A 1 238 ? 6.867 1.075 -2.418 1 98.88 238 LEU A N 1
ATOM 1747 C CA . LEU A 1 238 ? 5.613 1.647 -1.933 1 98.88 238 LEU A CA 1
ATOM 1748 C C . LEU A 1 238 ? 5.617 3.166 -2.084 1 98.88 238 LEU A C 1
ATOM 1750 O O . LEU A 1 238 ? 4.598 3.758 -2.449 1 98.88 238 LEU A O 1
ATOM 1754 N N . SER A 1 239 ? 6.77 3.744 -1.771 1 98.81 239 SER A N 1
ATOM 1755 C CA . SER A 1 239 ? 6.887 5.188 -1.939 1 98.81 239 SER A CA 1
ATOM 1756 C C . SER A 1 239 ? 6.715 5.59 -3.4 1 98.81 239 SER A C 1
ATOM 1758 O O . SER A 1 239 ? 6.078 6.605 -3.701 1 98.81 239 SER A O 1
ATOM 1760 N N . ALA A 1 240 ? 7.301 4.812 -4.262 1 98.88 240 ALA A N 1
ATOM 1761 C CA . ALA A 1 240 ? 7.168 5.051 -5.695 1 98.88 240 ALA A CA 1
ATOM 1762 C C . ALA A 1 240 ? 5.715 4.914 -6.145 1 98.88 240 ALA A C 1
ATOM 1764 O O . ALA A 1 240 ? 5.25 5.676 -7 1 98.88 240 ALA A O 1
ATOM 1765 N N . LEU A 1 241 ? 5.051 3.939 -5.586 1 98.88 241 LEU A N 1
ATOM 1766 C CA . LEU A 1 241 ? 3.625 3.766 -5.844 1 98.88 241 LEU A CA 1
ATOM 1767 C C . LEU A 1 241 ? 2.854 5.035 -5.504 1 98.88 241 LEU A C 1
ATOM 1769 O O . LEU A 1 241 ? 2.02 5.492 -6.293 1 98.88 241 LEU A O 1
ATOM 1773 N N . VAL A 1 242 ? 3.113 5.625 -4.395 1 98.94 242 VAL A N 1
ATOM 1774 C CA . VAL A 1 242 ? 2.445 6.848 -3.969 1 98.94 242 VAL A CA 1
ATOM 1775 C C . VAL A 1 242 ? 2.785 7.984 -4.934 1 98.94 242 VAL A C 1
ATOM 1777 O O . VAL A 1 242 ? 1.925 8.805 -5.262 1 98.94 242 VAL A O 1
ATOM 1780 N N . GLU A 1 243 ? 4.023 8.055 -5.371 1 98.88 243 GLU A N 1
ATOM 1781 C CA . GLU A 1 243 ? 4.453 9.055 -6.344 1 98.88 243 GLU A CA 1
ATOM 1782 C C . GLU A 1 243 ? 3.607 8.984 -7.613 1 98.88 243 GLU A C 1
ATOM 1784 O O . GLU A 1 243 ? 3.174 10.016 -8.133 1 98.88 243 GLU A O 1
ATOM 1789 N N . VAL A 1 244 ? 3.338 7.797 -8.086 1 98.94 244 VAL A N 1
ATOM 1790 C CA . VAL A 1 244 ? 2.537 7.578 -9.289 1 98.94 244 VAL A CA 1
ATOM 1791 C C . VAL A 1 244 ? 1.133 8.141 -9.078 1 98.94 244 VAL A C 1
ATOM 1793 O O . VAL A 1 244 ? 0.607 8.852 -9.945 1 98.94 244 VAL A O 1
ATOM 1796 N N . LEU A 1 245 ? 0.526 7.898 -7.957 1 98.94 245 LEU A N 1
ATOM 1797 C CA . LEU A 1 245 ? -0.867 8.25 -7.699 1 98.94 245 LEU A CA 1
ATOM 1798 C C . LEU A 1 245 ? -1.012 9.734 -7.41 1 98.94 245 LEU A C 1
ATOM 1800 O O . LEU A 1 245 ? -2.105 10.297 -7.531 1 98.94 245 LEU A O 1
ATOM 1804 N N . CYS A 1 246 ? 0.086 10.336 -6.957 1 98.88 246 CYS A N 1
ATOM 1805 C CA . CYS A 1 246 ? 0.01 11.742 -6.57 1 98.88 246 CYS A CA 1
ATOM 1806 C C . CYS A 1 246 ? 0.542 12.648 -7.676 1 98.88 246 CYS A C 1
ATOM 1808 O O . CYS A 1 246 ? -0.211 13.062 -8.555 1 98.88 246 CYS A O 1
ATOM 1810 N N . SER A 1 247 ? 1.867 12.797 -7.785 1 98.75 247 SER A N 1
ATOM 1811 C CA . SER A 1 247 ? 2.408 13.672 -8.82 1 98.75 247 SER A CA 1
ATOM 1812 C C . SER A 1 247 ? 2.131 13.125 -10.211 1 98.75 247 SER A C 1
ATOM 1814 O O . SER A 1 247 ? 1.882 13.883 -11.148 1 98.75 247 SER A O 1
ATOM 1816 N N . GLY A 1 248 ? 2.17 11.797 -10.414 1 98.81 248 GLY A N 1
ATOM 1817 C CA . GLY A 1 248 ? 1.899 11.18 -11.703 1 98.81 248 GLY A CA 1
ATOM 1818 C C . GLY A 1 248 ? 0.542 11.555 -12.266 1 98.81 248 GLY A C 1
ATOM 1819 O O . GLY A 1 248 ? 0.441 11.992 -13.414 1 98.81 248 GLY A O 1
ATOM 1820 N N . LEU A 1 249 ? -0.508 11.445 -11.453 1 98.94 249 LEU A N 1
ATOM 1821 C CA . LEU A 1 249 ? -1.866 11.68 -11.938 1 98.94 249 LEU A CA 1
ATOM 1822 C C . LEU A 1 249 ? -2.178 13.172 -11.984 1 98.94 249 LEU A C 1
ATOM 1824 O O . LEU A 1 249 ? -2.838 13.641 -12.914 1 98.94 249 LEU A O 1
ATOM 1828 N N . SER A 1 250 ? -1.713 13.914 -11.008 1 98.88 250 SER A N 1
ATOM 1829 C CA . SER A 1 250 ? -2.193 15.281 -10.828 1 98.88 250 SER A CA 1
ATOM 1830 C C . SER A 1 250 ? -1.418 16.266 -11.703 1 98.88 250 SER A C 1
ATOM 1832 O O . SER A 1 250 ? -1.912 17.344 -12.016 1 98.88 250 SER A O 1
ATOM 1834 N N . GLY A 1 251 ? -0.181 15.867 -12.008 1 98.81 251 GLY A N 1
ATOM 1835 C CA . GLY A 1 251 ? 0.681 16.797 -12.727 1 98.81 251 GLY A CA 1
ATOM 1836 C C . GLY A 1 251 ? 1.381 17.781 -11.812 1 98.81 251 GLY A C 1
ATOM 1837 O O . GLY A 1 251 ? 1.942 18.781 -12.281 1 98.81 251 GLY A O 1
ATOM 1838 N N . SER A 1 252 ? 1.369 17.625 -10.539 1 98.81 252 SER A N 1
ATOM 1839 C CA . SER A 1 252 ? 2.131 18.422 -9.594 1 98.81 252 SER A CA 1
ATOM 1840 C C . SER A 1 252 ? 3.627 18.156 -9.711 1 98.81 252 SER A C 1
ATOM 1842 O O . SER A 1 252 ? 4.051 17.328 -10.531 1 98.81 252 SER A O 1
ATOM 1844 N N . LYS A 1 253 ? 4.379 18.875 -8.891 1 98.56 253 LYS A N 1
ATOM 1845 C CA . LYS A 1 253 ? 5.809 18.578 -8.836 1 98.56 253 LYS A CA 1
ATOM 1846 C C . LYS A 1 253 ? 6.059 17.156 -8.32 1 98.56 253 LYS A C 1
ATOM 1848 O O . LYS A 1 253 ? 5.402 16.719 -7.375 1 98.56 253 LYS A O 1
ATOM 1853 N N . SER A 1 254 ? 6.945 16.438 -9.062 1 98.44 254 SER A N 1
ATOM 1854 C CA . SER A 1 254 ? 7.445 15.195 -8.477 1 98.44 254 SER A CA 1
ATOM 1855 C C . SER A 1 254 ? 8.266 15.469 -7.223 1 98.44 254 SER A C 1
ATOM 1857 O O . SER A 1 254 ? 8.852 16.547 -7.078 1 98.44 254 SER A O 1
ATOM 1859 N N . THR A 1 255 ? 8.359 14.477 -6.391 1 98.19 255 THR A N 1
ATOM 1860 C CA . THR A 1 255 ? 8.938 14.648 -5.062 1 98.19 255 THR A CA 1
ATOM 1861 C C . THR A 1 255 ? 10.336 15.242 -5.16 1 98.19 255 THR A C 1
ATOM 1863 O O . THR A 1 255 ? 10.695 16.141 -4.391 1 98.19 255 THR A O 1
ATOM 1866 N N . HIS A 1 256 ? 11.133 14.789 -6.062 1 96.5 256 HIS A N 1
ATOM 1867 C CA . HIS A 1 256 ? 12.531 15.219 -6.133 1 96.5 256 HIS A CA 1
ATOM 1868 C C . HIS A 1 256 ? 12.633 16.688 -6.547 1 96.5 256 HIS A C 1
ATOM 1870 O O . HIS A 1 256 ? 13.703 17.281 -6.453 1 96.5 256 HIS A O 1
ATOM 1876 N N . GLN A 1 257 ? 11.508 17.297 -6.934 1 96.81 257 GLN A N 1
ATOM 1877 C CA . GLN A 1 257 ? 11.477 18.703 -7.328 1 96.81 257 GLN A CA 1
ATOM 1878 C C . GLN A 1 257 ? 10.789 19.547 -6.262 1 96.81 257 GLN A C 1
ATOM 1880 O O . GLN A 1 257 ? 10.695 20.766 -6.402 1 96.81 257 GLN A O 1
ATOM 1885 N N . VAL A 1 258 ? 10.25 18.969 -5.25 1 96.81 258 VAL A N 1
ATOM 1886 C CA . VAL A 1 258 ? 9.539 19.688 -4.195 1 96.81 258 VAL A CA 1
ATOM 1887 C C . VAL A 1 258 ? 10.547 20.328 -3.248 1 96.81 258 VAL A C 1
ATOM 1889 O O . VAL A 1 258 ? 11.508 19.688 -2.816 1 96.81 258 VAL A O 1
ATOM 1892 N N . ARG A 1 259 ? 10.367 21.516 -2.936 1 93.38 259 ARG A N 1
ATOM 1893 C CA . ARG A 1 259 ? 11.242 22.234 -2.006 1 93.38 259 ARG A CA 1
ATOM 1894 C C . ARG A 1 259 ? 11.18 21.625 -0.613 1 93.38 259 ARG A C 1
ATOM 1896 O O . ARG A 1 259 ? 10.203 20.938 -0.269 1 93.38 259 ARG A O 1
ATOM 1903 N N . GLY A 1 260 ? 12.203 21.906 0.148 1 89.75 260 GLY A N 1
ATOM 1904 C CA . GLY A 1 260 ? 12.141 21.562 1.558 1 89.75 260 GLY A CA 1
ATOM 1905 C C . GLY A 1 260 ? 11.07 22.312 2.316 1 89.75 260 GLY A C 1
ATOM 1906 O O . GLY A 1 260 ? 10.602 23.359 1.862 1 89.75 260 GLY A O 1
ATOM 1907 N N . TRP A 1 261 ? 10.617 21.734 3.389 1 89 261 TRP A N 1
ATOM 1908 C CA . TRP A 1 261 ? 9.641 22.391 4.242 1 89 261 TRP A CA 1
ATOM 1909 C C . TRP A 1 261 ? 10.203 22.625 5.641 1 89 261 TRP A C 1
ATOM 1911 O O . TRP A 1 261 ? 10.258 21.703 6.457 1 89 261 TRP A O 1
ATOM 1921 N N . GLU A 1 262 ? 10.625 23.812 5.84 1 85.12 262 GLU A N 1
ATOM 1922 C CA . GLU A 1 262 ? 11.195 24.266 7.109 1 85.12 262 GLU A CA 1
ATOM 1923 C C . GLU A 1 262 ? 10.477 25.5 7.621 1 85.12 262 GLU A C 1
ATOM 1925 O O . GLU A 1 262 ? 9.664 26.094 6.91 1 85.12 262 GLU A O 1
ATOM 1930 N N . LEU A 1 263 ? 10.781 25.859 8.883 1 85.12 263 LEU A N 1
ATOM 1931 C CA . LEU A 1 263 ? 10.148 27.016 9.492 1 85.12 263 LEU A CA 1
ATOM 1932 C C . LEU A 1 263 ? 10.398 28.281 8.664 1 85.12 263 LEU A C 1
ATOM 1934 O O . LEU A 1 263 ? 9.531 29.156 8.57 1 85.12 263 LEU A O 1
ATOM 1938 N N . 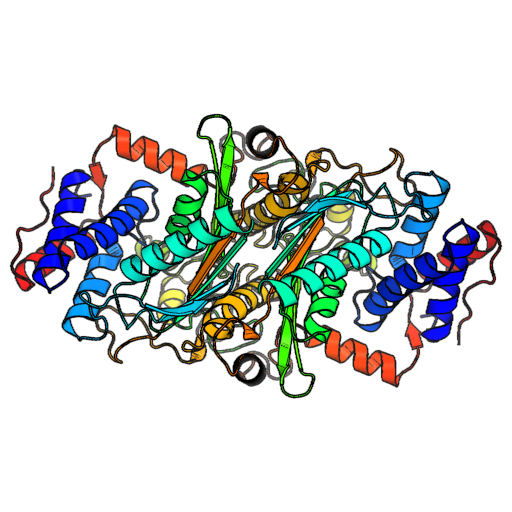ASP A 1 264 ? 11.531 28.281 8.062 1 82.75 264 ASP A N 1
ATOM 1939 C CA . ASP A 1 264 ? 11.891 29.453 7.289 1 82.75 264 ASP A CA 1
ATOM 1940 C C . ASP A 1 264 ? 12.031 29.125 5.805 1 82.75 264 ASP A C 1
ATOM 1942 O O . ASP A 1 264 ? 12.867 29.703 5.105 1 82.75 264 ASP A O 1
ATOM 1946 N N . SER A 1 265 ? 11.312 28.125 5.438 1 83.31 265 SER A N 1
ATOM 1947 C CA . SER A 1 265 ? 11.383 27.688 4.047 1 83.31 265 SER A CA 1
ATOM 1948 C C . SER A 1 265 ? 11.148 28.859 3.09 1 83.31 265 SER A C 1
ATOM 1950 O O . SER A 1 265 ? 10.312 29.719 3.346 1 83.31 265 SER A O 1
ATOM 1952 N N . GLN A 1 266 ? 12.195 28.844 2.186 1 80.94 266 GLN A N 1
ATOM 1953 C CA . GLN A 1 266 ? 12.141 29.797 1.09 1 80.94 266 GLN A CA 1
ATOM 1954 C C . GLN A 1 266 ? 11.906 29.109 -0.246 1 80.94 266 GLN A C 1
ATOM 1956 O O . GLN A 1 266 ? 11.992 27.875 -0.335 1 80.94 266 GLN A O 1
ATOM 1961 N N . GLY A 1 267 ? 10.953 29.453 -1.097 1 86.25 267 GLY A N 1
ATOM 1962 C CA . GLY A 1 267 ? 10.875 28.828 -2.412 1 86.25 267 GLY A CA 1
ATOM 1963 C C . GLY A 1 267 ? 9.492 28.906 -3.025 1 86.25 267 GLY A C 1
ATOM 1964 O O . GLY A 1 267 ? 9.227 28.297 -4.062 1 86.25 267 GLY A O 1
ATOM 1965 N N . GLY A 1 268 ? 8.719 29.531 -2.34 1 93.62 268 GLY A N 1
ATOM 1966 C CA . GLY A 1 268 ? 7.391 29.703 -2.916 1 93.62 268 GLY A CA 1
ATOM 1967 C C . GLY A 1 268 ? 6.504 28.484 -2.723 1 93.62 268 GLY A C 1
ATOM 1968 O O . GLY A 1 268 ? 6.781 27.625 -1.873 1 93.62 268 GLY A O 1
ATOM 1969 N N . PRO A 1 269 ? 5.406 28.391 -3.469 1 97.31 269 PRO A N 1
ATOM 1970 C CA . PRO A 1 269 ? 4.492 27.25 -3.342 1 97.31 269 PRO A CA 1
ATOM 1971 C C . PRO A 1 269 ? 5.156 25.922 -3.68 1 97.31 269 PRO A C 1
ATOM 1973 O O . PRO A 1 269 ? 5.863 25.812 -4.684 1 97.31 269 PRO A O 1
ATOM 1976 N N . PRO A 1 270 ? 4.883 24.922 -2.869 1 97.56 270 PRO A N 1
ATOM 1977 C CA . PRO A 1 270 ? 5.562 23.641 -3.084 1 97.56 270 PRO A CA 1
ATOM 1978 C C . PRO A 1 270 ? 4.961 22.844 -4.234 1 97.56 270 PRO A C 1
ATOM 1980 O O . PRO A 1 270 ? 5.613 21.938 -4.777 1 97.56 270 PRO A O 1
ATOM 1983 N N . ASP A 1 271 ? 3.635 23.125 -4.574 1 98.38 271 ASP A N 1
ATOM 1984 C CA . ASP A 1 271 ? 2.938 22.391 -5.621 1 98.38 271 ASP A CA 1
ATOM 1985 C C . ASP A 1 271 ? 2.906 20.891 -5.312 1 98.38 271 ASP A C 1
ATOM 1987 O O . ASP A 1 271 ? 3.324 20.078 -6.133 1 98.38 271 ASP A O 1
ATOM 1991 N N . LEU A 1 272 ? 2.398 20.547 -4.117 1 98.69 272 LEU A N 1
ATOM 1992 C CA . LEU A 1 272 ? 2.258 19.156 -3.73 1 98.69 272 LEU A CA 1
ATOM 1993 C C . LEU A 1 272 ? 1.135 18.484 -4.516 1 98.69 272 LEU A C 1
ATOM 1995 O O . LEU A 1 272 ? 0.183 19.141 -4.934 1 98.69 272 LEU A O 1
ATOM 1999 N N . GLY A 1 273 ? 1.29 17.203 -4.754 1 98.88 273 GLY A N 1
ATOM 2000 C CA . GLY A 1 273 ? 0.256 16.375 -5.348 1 98.88 273 GLY A CA 1
ATOM 2001 C C . GLY A 1 273 ? -0.385 15.422 -4.355 1 98.88 273 GLY A C 1
ATOM 2002 O O . GLY A 1 273 ? 0.306 14.812 -3.537 1 98.88 273 GLY A O 1
ATOM 2003 N N . HIS A 1 274 ? -1.749 15.383 -4.359 1 98.94 274 HIS A N 1
ATOM 2004 C CA . HIS A 1 274 ? -2.508 14.469 -3.518 1 98.94 274 HIS A CA 1
ATOM 2005 C C . HIS A 1 274 ? -3.379 13.539 -4.359 1 98.94 274 HIS A C 1
ATOM 2007 O O . HIS A 1 274 ? -3.656 13.828 -5.523 1 98.94 274 HIS A O 1
ATOM 2013 N N . CYS A 1 275 ? -3.711 12.461 -3.771 1 98.94 275 CYS A N 1
ATOM 2014 C CA . CYS A 1 275 ? -4.715 11.562 -4.32 1 98.94 275 CYS A CA 1
ATOM 2015 C C . CYS A 1 275 ? -5.699 11.117 -3.246 1 98.94 275 CYS A C 1
ATOM 2017 O O . CYS A 1 275 ? -5.293 10.758 -2.137 1 98.94 275 CYS A O 1
ATOM 2019 N N . PHE A 1 276 ? -6.957 11.25 -3.523 1 98.94 276 PHE A N 1
ATOM 2020 C CA . PHE A 1 276 ? -8.055 10.852 -2.648 1 98.94 276 PHE A CA 1
ATOM 2021 C C . PHE A 1 276 ? -8.984 9.875 -3.357 1 98.94 276 PHE A C 1
ATOM 2023 O O . PHE A 1 276 ? -9.289 10.047 -4.539 1 98.94 276 PHE A O 1
ATOM 2030 N N . ALA A 1 277 ? -9.406 8.852 -2.633 1 98.94 277 ALA A N 1
ATOM 2031 C CA . ALA A 1 277 ? -10.375 7.926 -3.213 1 98.94 277 ALA A CA 1
ATOM 2032 C C . ALA A 1 277 ? -11.406 7.488 -2.178 1 98.94 277 ALA A C 1
ATOM 2034 O O . ALA A 1 277 ? -11.148 7.539 -0.973 1 98.94 277 ALA A O 1
ATOM 2035 N N . ALA A 1 278 ? -12.523 7.152 -2.621 1 98.94 278 ALA A N 1
ATOM 2036 C CA . ALA A 1 278 ? -13.602 6.559 -1.834 1 98.94 278 ALA A CA 1
ATOM 2037 C C . ALA A 1 278 ? -14.242 5.395 -2.58 1 98.94 278 ALA A C 1
ATOM 2039 O O . ALA A 1 278 ? -14.422 5.453 -3.797 1 98.94 278 ALA A O 1
ATOM 2040 N N . ILE A 1 279 ? -14.484 4.324 -1.899 1 98.94 279 ILE A N 1
ATOM 2041 C CA . ILE A 1 279 ? -15.125 3.137 -2.453 1 98.94 279 ILE A CA 1
ATOM 2042 C C . ILE A 1 279 ? -16.375 2.795 -1.639 1 98.94 279 ILE A C 1
ATOM 2044 O O . ILE A 1 279 ? -16.328 2.744 -0.408 1 98.94 279 ILE A O 1
ATOM 2048 N N . ASP A 1 280 ? -17.453 2.564 -2.316 1 98.94 280 ASP A N 1
ATOM 2049 C CA . ASP A 1 280 ? -18.703 2.197 -1.654 1 98.94 280 ASP A CA 1
ATOM 2050 C C . ASP A 1 280 ? -18.797 0.685 -1.462 1 98.94 280 ASP A C 1
ATOM 2052 O O . ASP A 1 280 ? -19.078 -0.051 -2.41 1 98.94 280 ASP A O 1
ATOM 2056 N N . PRO A 1 281 ? -18.594 0.23 -0.249 1 98.81 281 PRO A N 1
ATOM 2057 C CA . PRO A 1 281 ? -18.688 -1.219 -0.052 1 98.81 281 PRO A CA 1
ATOM 2058 C C . PRO A 1 281 ? -20.047 -1.779 -0.426 1 98.81 281 PRO A C 1
ATOM 2060 O O . PRO A 1 281 ? -20.188 -2.979 -0.689 1 98.81 281 PRO A O 1
ATOM 2063 N N . GLY A 1 282 ? -21.031 -0.958 -0.471 1 98.62 282 GLY A N 1
ATOM 2064 C CA . GLY A 1 282 ? -22.375 -1.388 -0.843 1 98.62 282 GLY A CA 1
ATOM 2065 C C . GLY A 1 282 ? -22.469 -1.883 -2.273 1 98.62 282 GLY A C 1
ATOM 2066 O O . GLY A 1 282 ? -23.438 -2.557 -2.643 1 98.62 282 GLY A O 1
ATOM 2067 N N . CYS A 1 283 ? -21.531 -1.579 -3.098 1 98.75 283 CYS A N 1
ATOM 2068 C CA . CYS A 1 283 ? -21.5 -1.996 -4.496 1 98.75 283 CYS A CA 1
ATOM 2069 C C . CYS A 1 283 ? -20.906 -3.398 -4.633 1 98.75 283 CYS A C 1
ATOM 2071 O O . CYS A 1 283 ? -20.812 -3.926 -5.742 1 98.75 283 CYS A O 1
ATOM 2073 N N . PHE A 1 284 ? -20.609 -4.059 -3.527 1 98.81 284 PHE A N 1
ATOM 2074 C CA . PHE A 1 284 ? -19.969 -5.371 -3.527 1 98.81 284 PHE A CA 1
ATOM 2075 C C . PHE A 1 284 ? -20.766 -6.355 -2.678 1 98.81 284 PHE A C 1
ATOM 2077 O O . PHE A 1 284 ? -22 -6.367 -2.723 1 98.81 284 PHE A O 1
ATOM 2084 N N . ALA A 1 285 ? -20.078 -7.254 -2.016 1 98.81 285 ALA A N 1
ATOM 2085 C CA . ALA A 1 285 ? -20.797 -8.266 -1.244 1 98.81 285 ALA A CA 1
ATOM 2086 C C . ALA A 1 285 ? -21.453 -7.648 -0.011 1 98.81 285 ALA A C 1
ATOM 2088 O O . ALA A 1 285 ? -20.859 -6.793 0.649 1 98.81 285 ALA A O 1
ATOM 2089 N N . PRO A 1 286 ? -22.656 -8.023 0.31 1 98.5 286 PRO A N 1
ATOM 2090 C CA . PRO A 1 286 ? -23.266 -7.527 1.543 1 98.5 286 PRO A CA 1
ATOM 2091 C C . PRO A 1 286 ? -22.531 -7.98 2.797 1 98.5 286 PRO A C 1
ATOM 2093 O O . PRO A 1 286 ? -21.766 -8.953 2.754 1 98.5 286 PRO A O 1
ATOM 2096 N N . GLY A 1 287 ? -22.688 -7.277 3.893 1 98.38 287 GLY A N 1
ATOM 2097 C CA . GLY A 1 287 ? -22.109 -7.66 5.172 1 98.38 287 GLY A CA 1
ATOM 2098 C C . GLY A 1 287 ? -20.688 -7.184 5.352 1 98.38 287 GLY A C 1
ATOM 2099 O O . GLY A 1 287 ? -19.922 -7.77 6.125 1 98.38 287 GLY A O 1
ATOM 2100 N N . PHE A 1 288 ? -20.344 -6.133 4.652 1 98.81 288 PHE A N 1
ATOM 2101 C CA . PHE A 1 288 ? -18.984 -5.613 4.684 1 98.81 288 PHE A CA 1
ATOM 2102 C C . PHE A 1 288 ? -18.562 -5.277 6.109 1 98.81 288 PHE A C 1
ATOM 2104 O O . PHE A 1 288 ? -17.516 -5.734 6.578 1 98.81 288 PHE A O 1
ATOM 2111 N N . GLU A 1 289 ? -19.328 -4.527 6.836 1 98.75 289 GLU A N 1
ATOM 2112 C CA . GLU A 1 289 ? -18.969 -4.082 8.18 1 98.75 289 GLU A CA 1
ATOM 2113 C C . GLU A 1 289 ? -18.812 -5.262 9.133 1 98.75 289 GLU A C 1
ATOM 2115 O O . GLU A 1 289 ? -17.953 -5.25 10.008 1 98.75 289 GLU A O 1
ATOM 2120 N N . ASP A 1 290 ? -19.641 -6.27 8.961 1 98.5 290 ASP A N 1
ATOM 2121 C CA . ASP A 1 290 ? -19.547 -7.477 9.781 1 98.5 290 ASP A CA 1
ATOM 2122 C C . ASP A 1 290 ? -18.203 -8.18 9.562 1 98.5 290 ASP A C 1
ATOM 2124 O O . ASP A 1 290 ? -17.562 -8.625 10.523 1 98.5 290 ASP A O 1
ATOM 2128 N N . ARG A 1 291 ? -17.828 -8.281 8.336 1 98.5 291 ARG A N 1
ATOM 2129 C CA . ARG A 1 291 ? -16.594 -8.969 8.008 1 98.5 291 ARG A CA 1
ATOM 2130 C C . ARG A 1 291 ? -15.383 -8.219 8.562 1 98.5 291 ARG A C 1
ATOM 2132 O O . ARG A 1 291 ? -14.453 -8.836 9.094 1 98.5 291 ARG A O 1
ATOM 2139 N N . ILE A 1 292 ? -15.406 -6.875 8.406 1 98.81 292 ILE A N 1
ATOM 2140 C CA . ILE A 1 292 ? -14.305 -6.086 8.938 1 98.81 292 ILE A CA 1
ATOM 2141 C C . ILE A 1 292 ? -14.266 -6.219 10.461 1 98.81 292 ILE A C 1
ATOM 2143 O O . ILE A 1 292 ? -13.188 -6.371 11.047 1 98.81 292 ILE A O 1
ATOM 2147 N N . SER A 1 293 ? -15.422 -6.211 11.094 1 98.75 293 SER A N 1
ATOM 2148 C CA . SER A 1 293 ? -15.492 -6.371 12.547 1 98.75 293 SER A CA 1
ATOM 2149 C C . SER A 1 293 ? -14.93 -7.719 12.984 1 98.75 293 SER A C 1
ATOM 2151 O O . SER A 1 293 ? -14.242 -7.812 14 1 98.75 293 SER A O 1
ATOM 2153 N N . ASN A 1 294 ? -15.281 -8.742 12.25 1 98.62 294 ASN A N 1
ATOM 2154 C CA . ASN A 1 294 ? -14.773 -10.07 12.562 1 98.62 294 ASN A CA 1
ATOM 2155 C C . ASN A 1 294 ? -13.258 -10.125 12.477 1 98.62 294 ASN A C 1
ATOM 2157 O O . ASN A 1 294 ? -12.602 -10.742 13.328 1 98.62 294 ASN A O 1
ATOM 2161 N N . CYS A 1 295 ? -12.711 -9.523 11.492 1 98.69 295 CYS A N 1
ATOM 2162 C CA . CYS A 1 295 ? -11.258 -9.477 11.359 1 98.69 295 CYS A CA 1
ATOM 2163 C C . CYS A 1 295 ? -10.625 -8.727 12.523 1 98.69 295 CYS A C 1
ATOM 2165 O O . CYS A 1 295 ? -9.672 -9.211 13.133 1 98.69 295 CYS A O 1
ATOM 2167 N N . LEU A 1 296 ? -11.18 -7.543 12.828 1 98.75 296 LEU A N 1
ATOM 2168 C CA . LEU A 1 296 ? -10.656 -6.723 13.914 1 98.75 296 LEU A CA 1
ATOM 2169 C C . LEU A 1 296 ? -10.695 -7.484 15.242 1 98.75 296 LEU A C 1
ATOM 2171 O O . LEU A 1 296 ? -9.711 -7.492 15.984 1 98.75 296 LEU A O 1
ATOM 2175 N N . GLN A 1 297 ? -11.789 -8.102 15.516 1 98.38 297 GLN A N 1
ATOM 2176 C CA . GLN A 1 297 ? -11.938 -8.867 16.75 1 98.38 297 GLN A CA 1
ATOM 2177 C C . GLN A 1 297 ? -10.945 -10.031 16.797 1 98.38 297 GLN A C 1
ATOM 2179 O O . GLN A 1 297 ? -10.336 -10.297 17.844 1 98.38 297 GLN A O 1
ATOM 2184 N N . HIS A 1 298 ? -10.82 -10.734 15.703 1 98.69 298 HIS A N 1
ATOM 2185 C CA . HIS A 1 298 ? -9.875 -11.844 15.648 1 98.69 298 HIS A CA 1
ATOM 2186 C C . HIS A 1 298 ? -8.461 -11.375 15.977 1 98.69 298 HIS A C 1
ATOM 2188 O O . HIS A 1 298 ? -7.777 -11.992 16.797 1 98.69 298 HIS A O 1
ATOM 2194 N N . TRP A 1 299 ? -8.023 -10.289 15.352 1 98.69 299 TRP A N 1
ATOM 2195 C CA . TRP A 1 299 ? -6.668 -9.797 15.555 1 98.69 299 TRP A CA 1
ATOM 2196 C C . TRP A 1 299 ? -6.457 -9.359 17 1 98.69 299 TRP A C 1
ATOM 2198 O O . TRP A 1 299 ? -5.434 -9.68 17.609 1 98.69 299 TRP A O 1
ATOM 2208 N N . ARG A 1 300 ? -7.414 -8.641 17.516 1 98.5 300 ARG A N 1
ATOM 2209 C CA . ARG A 1 300 ? -7.332 -8.133 18.875 1 98.5 300 ARG A CA 1
ATOM 2210 C C . ARG A 1 300 ? -7.27 -9.273 19.891 1 98.5 300 ARG A C 1
ATOM 2212 O O . ARG A 1 300 ? -6.723 -9.117 20.984 1 98.5 300 ARG A O 1
ATOM 2219 N N . ASN A 1 301 ? -7.797 -10.438 19.547 1 98.31 301 ASN A N 1
ATOM 2220 C CA . ASN A 1 301 ? -7.926 -11.539 20.484 1 98.31 301 ASN A CA 1
ATOM 2221 C C . ASN A 1 301 ? -6.816 -12.57 20.297 1 98.31 301 ASN A C 1
ATOM 2223 O O . ASN A 1 301 ? -6.809 -13.609 20.953 1 98.31 301 ASN A O 1
ATOM 2227 N N . LEU A 1 302 ? -5.922 -12.367 19.422 1 97.94 302 LEU A N 1
ATOM 2228 C CA . LEU A 1 302 ? -4.773 -13.258 19.281 1 97.94 302 LEU A CA 1
ATOM 2229 C C . LEU A 1 302 ? -3.932 -13.266 20.547 1 97.94 302 LEU A C 1
ATOM 2231 O O . LEU A 1 302 ? -3.824 -12.242 21.234 1 97.94 302 LEU A O 1
ATOM 2235 N N . GLU A 1 303 ? -3.303 -14.391 20.844 1 96.25 303 GLU A N 1
ATOM 2236 C CA . GLU A 1 303 ? -2.428 -14.477 22.016 1 96.25 303 GLU A CA 1
ATOM 2237 C C . GLU A 1 303 ? -1.166 -13.641 21.812 1 96.25 303 GLU A C 1
ATOM 2239 O O . GLU A 1 303 ? -0.422 -13.852 20.859 1 96.25 303 GLU A O 1
ATOM 2244 N N . PRO A 1 304 ? -0.958 -12.695 22.688 1 96.38 304 PRO A N 1
ATOM 2245 C CA . PRO A 1 304 ? 0.246 -11.867 22.531 1 96.38 304 PRO A CA 1
ATOM 2246 C C . PRO A 1 304 ? 1.521 -12.609 22.938 1 96.38 304 PRO A C 1
ATOM 2248 O O . PRO A 1 304 ? 1.484 -13.492 23.797 1 96.38 304 PRO A O 1
ATOM 2251 N N . MET A 1 305 ? 2.609 -12.273 22.375 1 92.31 305 MET A N 1
ATOM 2252 C CA . MET A 1 305 ? 3.912 -12.797 22.766 1 92.31 305 MET A CA 1
ATOM 2253 C C . MET A 1 305 ? 4.258 -12.383 24.188 1 92.31 305 MET A C 1
ATOM 2255 O O . MET A 1 305 ? 4.805 -13.18 24.953 1 92.31 305 MET A O 1
ATOM 2259 N N . ASP A 1 306 ? 4.094 -11.141 24.531 1 92.94 306 ASP A N 1
ATOM 2260 C CA . ASP A 1 306 ? 4.184 -10.562 25.859 1 92.94 306 ASP A CA 1
ATOM 2261 C C . ASP A 1 306 ? 2.795 -10.234 26.422 1 92.94 306 ASP A C 1
ATOM 2263 O O . ASP A 1 306 ? 2.121 -9.336 25.906 1 92.94 306 ASP A O 1
ATOM 2267 N N . PRO A 1 307 ? 2.389 -10.891 27.438 1 94.44 307 PRO A N 1
ATOM 2268 C CA . PRO A 1 307 ? 1.04 -10.68 27.969 1 94.44 307 PRO A CA 1
ATOM 2269 C C . PRO A 1 307 ? 0.771 -9.227 28.344 1 94.44 307 PRO A C 1
ATOM 2271 O O . PRO A 1 307 ? -0.387 -8.812 28.422 1 94.44 307 PRO A O 1
ATOM 2274 N N . LYS A 1 308 ? 1.753 -8.414 28.562 1 96 308 LYS A N 1
ATOM 2275 C CA . LYS A 1 308 ? 1.588 -7.02 28.953 1 96 308 LYS A CA 1
ATOM 2276 C C . LYS A 1 308 ? 1.361 -6.129 27.734 1 96 308 LYS A C 1
ATOM 2278 O O . LYS A 1 308 ? 0.966 -4.969 27.875 1 96 308 LYS A O 1
ATOM 2283 N N . LEU A 1 309 ? 1.536 -6.691 26.594 1 96.38 309 LEU A N 1
ATOM 2284 C CA . LEU A 1 309 ? 1.393 -5.949 25.344 1 96.38 309 LEU A CA 1
ATOM 2285 C C . LEU A 1 309 ? 0.389 -6.629 24.422 1 96.38 309 LEU A C 1
ATOM 2287 O O . LEU A 1 309 ? 0.773 -7.406 23.547 1 96.38 309 LEU A O 1
ATOM 2291 N N . PRO A 1 310 ? -0.798 -6.277 24.547 1 97.81 310 PRO A N 1
ATOM 2292 C CA . PRO A 1 310 ? -1.819 -6.926 23.719 1 97.81 310 PRO A CA 1
ATOM 2293 C C . PRO A 1 310 ? -1.636 -6.645 22.219 1 97.81 310 PRO A C 1
ATOM 2295 O O . PRO A 1 310 ? -1.046 -5.629 21.859 1 97.81 310 PRO A O 1
ATOM 2298 N N . VAL A 1 311 ? -2.133 -7.555 21.391 1 98.31 311 VAL A N 1
ATOM 2299 C CA . VAL A 1 311 ? -2.168 -7.328 19.938 1 98.31 311 VAL A CA 1
ATOM 2300 C C . VAL A 1 311 ? -3.195 -6.246 19.609 1 98.31 311 VAL A C 1
ATOM 2302 O O . VAL A 1 311 ? -4.316 -6.273 20.125 1 98.31 311 VAL A O 1
ATOM 2305 N N . LEU A 1 312 ? -2.805 -5.32 18.859 1 98.62 312 LEU A N 1
ATOM 2306 C CA . LEU A 1 312 ? -3.689 -4.23 18.469 1 98.62 312 LEU A CA 1
ATOM 2307 C C . LEU A 1 312 ? -4.078 -4.355 17 1 98.62 312 LEU A C 1
ATOM 2309 O O . LEU A 1 312 ? -3.299 -4.855 16.172 1 98.62 312 LEU A O 1
ATOM 2313 N N . ALA A 1 313 ? -5.273 -3.932 16.656 1 98.62 313 ALA A N 1
ATOM 2314 C CA . ALA A 1 313 ? -5.66 -3.744 15.258 1 98.62 313 ALA A CA 1
ATOM 2315 C C . ALA A 1 313 ? -5.297 -2.344 14.766 1 98.62 313 ALA A C 1
ATOM 2317 O O . ALA A 1 313 ? -5.219 -1.404 15.562 1 98.62 313 ALA A O 1
ATOM 2318 N N . PRO A 1 314 ? -5.078 -2.209 13.438 1 98.5 314 PRO A N 1
ATOM 2319 C CA . PRO A 1 314 ? -4.785 -0.872 12.914 1 98.5 314 PRO A CA 1
ATOM 2320 C C . PRO A 1 314 ? -5.859 0.151 13.281 1 98.5 314 PRO A C 1
ATOM 2322 O O . PRO A 1 314 ? -7.039 -0.052 12.984 1 98.5 314 PRO A O 1
ATOM 2325 N N . GLY A 1 315 ? -5.453 1.247 13.883 1 98.25 315 GLY A N 1
ATOM 2326 C CA . GLY A 1 315 ? -6.375 2.291 14.297 1 98.25 315 GLY A CA 1
ATOM 2327 C C . GLY A 1 315 ? -6.637 2.295 15.797 1 98.25 315 GLY A C 1
ATOM 2328 O O . GLY A 1 315 ? -7.145 3.279 16.344 1 98.25 315 GLY A O 1
ATOM 2329 N N . ASP A 1 316 ? -6.289 1.2 16.531 1 98.56 316 ASP A N 1
ATOM 2330 C CA . ASP A 1 316 ? -6.625 1.047 17.938 1 98.56 316 ASP A CA 1
ATOM 2331 C C . ASP A 1 316 ? -5.883 2.074 18.797 1 98.56 316 ASP A C 1
ATOM 2333 O O . ASP A 1 316 ? -6.449 2.623 19.734 1 98.56 316 ASP A O 1
ATOM 2337 N N . LYS A 1 317 ? -4.594 2.273 18.516 1 97.5 317 LYS A N 1
ATOM 2338 C CA . LYS A 1 317 ? -3.82 3.229 19.297 1 97.5 317 LYS A CA 1
ATOM 2339 C C . LYS A 1 317 ? -4.43 4.625 19.234 1 97.5 317 LYS A C 1
ATOM 2341 O O . LYS A 1 317 ? -4.559 5.309 20.25 1 97.5 317 LYS A O 1
ATOM 2346 N N . GLU A 1 318 ? -4.766 5.047 18.047 1 97.81 318 GLU A N 1
ATOM 2347 C CA . GLU A 1 318 ? -5.379 6.355 17.828 1 97.81 318 GLU A CA 1
ATOM 2348 C C . GLU A 1 318 ? -6.727 6.453 18.547 1 97.81 318 GLU A C 1
ATOM 2350 O O . GLU A 1 318 ? -7.035 7.477 19.156 1 97.81 318 GLU A O 1
ATOM 2355 N N . ARG A 1 319 ? -7.52 5.457 18.438 1 97.31 319 ARG A N 1
ATOM 2356 C CA . ARG A 1 319 ? -8.82 5.438 19.094 1 97.31 319 ARG A CA 1
ATOM 2357 C C . ARG A 1 319 ? -8.672 5.562 20.609 1 97.31 319 ARG A C 1
ATOM 2359 O O . ARG A 1 319 ? -9.422 6.301 21.25 1 97.31 319 ARG A O 1
ATOM 2366 N N . LYS A 1 320 ? -7.758 4.816 21.125 1 97.81 320 LYS A N 1
ATOM 2367 C CA . LYS A 1 320 ? -7.496 4.871 22.562 1 97.81 320 LYS A CA 1
ATOM 2368 C C . LYS A 1 320 ? -7.055 6.27 22.984 1 97.81 320 LYS A C 1
ATOM 2370 O O . LYS A 1 320 ? -7.566 6.812 23.969 1 97.81 320 LYS A O 1
ATOM 2375 N N . ASN A 1 321 ? -6.102 6.805 22.25 1 97.81 321 ASN A N 1
ATOM 2376 C CA . ASN A 1 321 ? -5.617 8.148 22.547 1 97.81 321 ASN A CA 1
ATOM 2377 C C . ASN A 1 321 ? -6.738 9.18 22.484 1 97.81 321 ASN A C 1
ATOM 2379 O O . ASN A 1 321 ? -6.801 10.086 23.312 1 97.81 321 ASN A O 1
ATOM 2383 N N . TYR A 1 322 ? -7.539 9.094 21.516 1 97.88 322 TYR A N 1
ATOM 2384 C CA . TYR A 1 322 ? -8.664 10.008 21.359 1 97.88 322 TYR A CA 1
ATOM 2385 C C . TYR A 1 322 ? -9.578 9.945 22.578 1 97.88 322 TYR A C 1
ATOM 2387 O O . TYR A 1 322 ? -9.945 10.977 23.156 1 97.88 322 TYR A O 1
ATOM 2395 N N . ALA A 1 323 ? -9.953 8.766 22.953 1 97.69 323 ALA A N 1
ATOM 2396 C CA . ALA A 1 323 ? -10.836 8.57 24.094 1 97.69 323 ALA A CA 1
ATOM 2397 C C . ALA A 1 323 ? -10.219 9.141 25.375 1 97.69 323 ALA A C 1
ATOM 2399 O O . ALA A 1 323 ? -10.906 9.789 26.172 1 97.69 323 ALA A O 1
ATOM 2400 N N . GLU A 1 324 ? -8.961 8.891 25.547 1 97.81 324 GLU A N 1
ATOM 2401 C CA . GLU A 1 324 ? -8.258 9.383 26.719 1 97.81 324 GLU A CA 1
ATOM 2402 C C . GLU A 1 324 ? -8.211 10.906 26.734 1 97.81 324 GLU A C 1
ATOM 2404 O O . GLU A 1 324 ? -8.391 11.523 27.797 1 97.81 324 GLU A O 1
ATOM 2409 N N . THR A 1 325 ? -7.914 11.461 25.625 1 97.69 325 THR A N 1
ATOM 2410 C CA . THR A 1 325 ? -7.855 12.914 25.531 1 97.69 325 THR A CA 1
ATOM 2411 C C . THR A 1 325 ? -9.227 13.531 25.766 1 97.69 325 THR A C 1
ATOM 2413 O O . THR A 1 325 ? -9.344 14.555 26.453 1 97.69 325 THR A O 1
ATOM 2416 N N . GLN A 1 326 ? -10.242 12.953 25.172 1 96.69 326 GLN A N 1
ATOM 2417 C CA . GLN A 1 326 ? -11.602 13.445 25.359 1 96.69 326 GLN A CA 1
ATOM 2418 C C . GLN A 1 326 ? -11.992 13.406 26.828 1 96.69 326 GLN A C 1
ATOM 2420 O O . GLN A 1 326 ? -12.625 14.336 27.328 1 96.69 326 GLN A O 1
ATOM 2425 N N . LYS A 1 327 ? -11.68 12.359 27.484 1 97.5 327 LYS A N 1
ATOM 2426 C CA . LYS A 1 327 ? -11.984 12.227 28.906 1 97.5 327 LYS A CA 1
ATOM 2427 C C . LYS A 1 327 ? -11.25 13.273 29.719 1 97.5 327 LYS A C 1
ATOM 2429 O O . LYS A 1 327 ? -11.82 13.859 30.641 1 97.5 327 LYS A O 1
ATOM 2434 N N . ARG A 1 328 ? -10.016 13.484 29.391 1 96.62 328 ARG A N 1
ATOM 2435 C CA . ARG A 1 328 ? -9.195 14.445 30.109 1 96.62 328 ARG A CA 1
ATOM 2436 C C . ARG A 1 328 ? -9.633 15.875 29.797 1 96.62 328 ARG A C 1
ATOM 2438 O O . ARG A 1 328 ? -9.625 16.734 30.672 1 96.62 328 ARG A O 1
ATOM 2445 N N . GLY A 1 329 ? -9.906 16.094 28.531 1 97.75 329 GLY A N 1
ATOM 2446 C CA . GLY A 1 329 ? -10.352 17.391 28.062 1 97.75 329 GLY A CA 1
ATOM 2447 C C . GLY A 1 329 ? -9.203 18.344 27.75 1 97.75 329 GLY A C 1
ATOM 2448 O O . GLY A 1 329 ? -9.43 19.484 27.344 1 97.75 329 GLY A O 1
ATOM 2449 N N . THR A 1 330 ? -8.016 17.906 27.969 1 98.12 330 THR A N 1
ATOM 2450 C CA . THR A 1 330 ? -6.852 18.75 27.766 1 98.12 330 THR A CA 1
ATOM 2451 C C . THR A 1 330 ? -5.773 18.031 26.984 1 98.12 330 THR A C 1
ATOM 2453 O O . THR A 1 330 ? -5.855 16.812 26.781 1 98.12 330 THR A O 1
ATOM 2456 N N . ILE A 1 331 ? -4.891 18.703 26.406 1 97.12 331 ILE A N 1
ATOM 2457 C CA . ILE A 1 331 ? -3.701 18.203 25.734 1 97.12 331 ILE A CA 1
ATOM 2458 C C . ILE A 1 331 ? -2.449 18.766 26.406 1 97.12 331 ILE A C 1
ATOM 2460 O O . ILE A 1 331 ? -2.404 19.938 26.766 1 97.12 331 ILE A O 1
ATOM 2464 N N . ASN A 1 332 ? -1.477 17.938 26.609 1 94.75 332 ASN A N 1
ATOM 2465 C CA . ASN A 1 332 ? -0.187 18.375 27.141 1 94.75 332 ASN A CA 1
ATOM 2466 C C . ASN A 1 332 ? 0.82 18.641 26.031 1 94.75 332 ASN A C 1
ATOM 2468 O O . ASN A 1 332 ? 0.999 17.812 25.141 1 94.75 332 ASN A O 1
ATOM 2472 N N . TYR A 1 333 ? 1.39 19.781 26.047 1 93.69 333 TYR A N 1
ATOM 2473 C CA . TYR A 1 333 ? 2.434 20.125 25.078 1 93.69 333 TYR A CA 1
ATOM 2474 C C . TYR A 1 333 ? 3.781 20.281 25.781 1 93.69 333 TYR A C 1
ATOM 2476 O O . TYR A 1 333 ? 3.842 20.672 26.953 1 93.69 333 TYR A O 1
ATOM 2484 N N . PRO A 1 334 ? 4.875 19.969 25.062 1 89.12 334 PRO A N 1
ATOM 2485 C CA . PRO A 1 334 ? 6.199 20.25 25.625 1 89.12 334 PRO A CA 1
ATOM 2486 C C . PRO A 1 334 ? 6.398 21.734 25.938 1 89.12 334 PRO A C 1
ATOM 2488 O O . PRO A 1 334 ? 5.941 22.594 25.188 1 89.12 334 PRO A O 1
ATOM 2491 N N . GLN A 1 335 ? 7.203 22.047 27.047 1 92.38 335 GLN A N 1
ATOM 2492 C CA . GLN A 1 335 ? 7.434 23.406 27.516 1 92.38 335 GLN A CA 1
ATOM 2493 C C . GLN A 1 335 ? 8.047 24.266 26.406 1 92.38 335 GLN A C 1
ATOM 2495 O O . GLN A 1 335 ? 7.629 25.406 26.203 1 92.38 335 GLN A O 1
ATOM 2500 N N . LYS A 1 336 ? 9 23.766 25.703 1 89.38 336 LYS A N 1
ATOM 2501 C CA . LYS A 1 336 ? 9.68 24.5 24.656 1 89.38 336 LYS A CA 1
ATOM 2502 C C . LYS A 1 336 ? 8.719 24.875 23.531 1 89.38 336 LYS A C 1
ATOM 2504 O O . LYS A 1 336 ? 8.812 25.969 22.969 1 89.38 336 LYS A O 1
ATOM 2509 N N . GLN A 1 337 ? 7.887 23.969 23.25 1 90.12 337 GLN A N 1
ATOM 2510 C CA . GLN A 1 337 ? 6.883 24.219 22.219 1 90.12 337 GLN A CA 1
ATOM 2511 C C . GLN A 1 337 ? 5.922 25.328 22.641 1 90.12 337 GLN A C 1
ATOM 2513 O O . GLN A 1 337 ? 5.609 26.219 21.844 1 90.12 337 GLN A O 1
ATOM 2518 N N . TYR A 1 338 ? 5.473 25.25 23.828 1 93.25 338 TYR A N 1
ATOM 2519 C CA . TYR A 1 338 ? 4.574 26.281 24.359 1 93.25 338 TYR A CA 1
ATOM 2520 C C . TYR A 1 338 ? 5.223 27.656 24.312 1 93.25 338 TYR A C 1
ATOM 2522 O O . TYR A 1 338 ? 4.582 28.641 23.922 1 93.25 338 TYR A O 1
ATOM 2530 N N . GLU A 1 339 ? 6.438 27.75 24.703 1 94.69 339 GLU A N 1
ATOM 2531 C CA . GLU A 1 339 ? 7.16 29.016 24.703 1 94.69 339 GLU A CA 1
ATOM 2532 C C . GLU A 1 339 ? 7.293 29.562 23.281 1 94.69 339 GLU A C 1
ATOM 2534 O O . GLU A 1 339 ? 7.164 30.781 23.062 1 94.69 339 GLU A O 1
ATOM 2539 N N . ALA A 1 340 ? 7.582 28.688 22.375 1 93.25 340 ALA A N 1
ATOM 2540 C CA . ALA A 1 340 ? 7.676 29.094 20.984 1 93.25 340 ALA A CA 1
ATOM 2541 C C . ALA A 1 340 ? 6.355 29.688 20.484 1 93.25 340 ALA A C 1
ATOM 2543 O O . ALA A 1 340 ? 6.336 30.672 19.75 1 93.25 340 ALA A O 1
ATOM 2544 N N . TYR A 1 341 ? 5.293 29.141 20.891 1 95.25 341 TYR A N 1
ATOM 2545 C CA . TYR A 1 341 ? 3.982 29.578 20.438 1 95.25 341 TYR A CA 1
ATOM 2546 C C . TYR A 1 341 ? 3.561 30.859 21.141 1 95.25 341 TYR A C 1
ATOM 2548 O O . TYR A 1 341 ? 2.826 31.672 20.578 1 95.25 341 TYR A O 1
ATOM 2556 N N . PHE A 1 342 ? 4.004 30.969 22.375 1 95.69 342 PHE A N 1
ATOM 2557 C CA . PHE A 1 342 ? 3.795 32.25 23.047 1 95.69 342 PHE A CA 1
ATOM 2558 C C . PHE A 1 342 ? 4.434 33.375 22.281 1 95.69 342 PHE A C 1
ATOM 2560 O O . PHE A 1 342 ? 3.805 34.406 22.062 1 95.69 342 PHE A O 1
ATOM 2567 N N . LYS A 1 343 ? 5.664 33.156 21.859 1 96.62 343 LYS A N 1
ATOM 2568 C CA . LYS A 1 343 ? 6.383 34.156 21.078 1 96.62 343 LYS A CA 1
ATOM 2569 C C . LYS A 1 343 ? 5.688 34.406 19.734 1 96.62 343 LYS A C 1
ATOM 2571 O O . LYS A 1 343 ? 5.582 35.562 19.281 1 96.62 343 LYS A O 1
ATOM 2576 N N . MET A 1 344 ? 5.258 33.375 19.109 1 96.12 344 MET A N 1
ATOM 2577 C CA . MET A 1 344 ? 4.559 33.469 17.828 1 96.12 344 MET A CA 1
ATOM 2578 C C . MET A 1 344 ? 3.283 34.312 17.984 1 96.12 344 MET A C 1
ATOM 2580 O O . MET A 1 344 ? 2.979 35.156 17.141 1 96.12 344 MET A O 1
ATOM 2584 N N . ALA A 1 345 ? 2.535 34.031 19.031 1 97.81 345 ALA A N 1
ATOM 2585 C CA . ALA A 1 345 ? 1.294 34.75 19.297 1 97.81 345 ALA A CA 1
ATOM 2586 C C . ALA A 1 345 ? 1.542 36.25 19.391 1 97.81 345 ALA A C 1
ATOM 2588 O O . ALA A 1 345 ? 0.784 37.031 18.828 1 97.81 345 ALA A O 1
ATOM 2589 N N . ASN A 1 346 ? 2.592 36.625 20.047 1 97.25 346 ASN A N 1
ATOM 2590 C CA . ASN A 1 346 ? 2.951 38.031 20.172 1 97.25 346 ASN A CA 1
ATOM 2591 C C . ASN A 1 346 ? 3.334 38.625 18.828 1 97.25 346 ASN A C 1
ATOM 2593 O O . ASN A 1 346 ? 2.961 39.781 18.516 1 97.25 346 ASN A O 1
ATOM 2597 N N . ARG A 1 347 ? 4.035 37.875 18.125 1 96.75 347 ARG A N 1
ATOM 2598 C CA . ARG A 1 347 ? 4.504 38.344 16.812 1 96.75 347 ARG A CA 1
ATOM 2599 C C . ARG A 1 347 ? 3.332 38.594 15.875 1 96.75 347 ARG A C 1
ATOM 2601 O O . ARG A 1 347 ? 3.346 39.562 15.117 1 96.75 347 ARG A O 1
ATOM 2608 N N . ILE A 1 348 ? 2.32 37.812 15.891 1 97 348 ILE A N 1
ATOM 2609 C CA . ILE A 1 348 ? 1.246 37.969 14.914 1 97 348 ILE A CA 1
ATOM 2610 C C . ILE A 1 348 ? 0.057 38.688 15.555 1 97 348 ILE A C 1
ATOM 2612 O O . ILE A 1 348 ? -0.979 38.875 14.914 1 97 348 ILE A O 1
ATOM 2616 N N . GLY A 1 349 ? 0.157 39.031 16.812 1 97.38 349 GLY A N 1
ATOM 2617 C CA . GLY A 1 349 ? -0.779 39.938 17.469 1 97.38 349 GLY A CA 1
ATOM 2618 C C . GLY A 1 349 ? -2.051 39.25 17.922 1 97.38 349 GLY A C 1
ATOM 2619 O O . GLY A 1 349 ? -3.15 39.75 17.734 1 97.38 349 GLY A O 1
ATOM 2620 N N . ILE A 1 350 ? -1.936 38.031 18.453 1 98 350 ILE A N 1
ATOM 2621 C CA . ILE A 1 350 ? -3.121 37.344 18.984 1 98 350 ILE A CA 1
ATOM 2622 C C . ILE A 1 350 ? -2.916 37 20.453 1 98 350 ILE A C 1
ATOM 2624 O O . ILE A 1 350 ? -1.798 37.094 20.969 1 98 350 ILE A O 1
ATOM 2628 N N . LYS A 1 351 ? -4.074 36.688 21.125 1 98 351 LYS A N 1
ATOM 2629 C CA . LYS A 1 351 ? -4.008 36.219 22.516 1 98 351 LYS A CA 1
ATOM 2630 C C . LYS A 1 351 ? -3.232 34.906 22.625 1 98 351 LYS A C 1
ATOM 2632 O O . LYS A 1 351 ? -3.553 33.938 21.953 1 98 351 LYS A O 1
ATOM 2637 N N . PRO A 1 352 ? -2.191 34.875 23.438 1 97.88 352 PRO A N 1
ATOM 2638 C CA . PRO A 1 352 ? -1.437 33.656 23.625 1 97.88 352 PRO A CA 1
ATOM 2639 C C . PRO A 1 352 ? -2.307 32.5 24.125 1 97.88 352 PRO A C 1
ATOM 2641 O O . PRO A 1 352 ? -3.377 32.719 24.688 1 97.88 352 PRO A O 1
ATOM 2644 N N . MET A 1 353 ? -1.824 31.297 23.781 1 96.94 353 MET A N 1
ATOM 2645 C CA . MET A 1 353 ? -2.506 30.094 24.266 1 96.94 353 MET A CA 1
ATOM 2646 C C . MET A 1 353 ? -2.498 30.031 25.781 1 96.94 353 MET A C 1
ATOM 2648 O O . MET A 1 353 ? -1.454 30.219 26.406 1 96.94 353 MET A O 1
ATOM 2652 N N . GLN A 1 354 ? -3.6 29.766 26.359 1 97 354 GLN A N 1
ATOM 2653 C CA . GLN A 1 354 ? -3.73 29.75 27.812 1 97 354 GLN A CA 1
ATOM 2654 C C . GLN A 1 354 ? -3.576 28.328 28.375 1 97 354 GLN A C 1
ATOM 2656 O O . GLN A 1 354 ? -4.105 27.375 27.797 1 97 354 GLN A O 1
ATOM 2661 N N . ILE A 1 355 ? -2.842 28.234 29.453 1 95.56 355 ILE A N 1
ATOM 2662 C CA . ILE A 1 355 ? -2.643 26.953 30.109 1 95.56 355 ILE A CA 1
ATOM 2663 C C . ILE A 1 355 ? -3.641 26.797 31.25 1 95.56 355 ILE A C 1
ATOM 2665 O O . ILE A 1 355 ? -4.195 27.781 31.734 1 95.56 355 ILE A O 1
ATOM 2669 N N . VAL A 1 356 ? -3.893 25.578 31.625 1 91.81 356 VAL A N 1
ATOM 2670 C CA . VAL A 1 356 ? -4.723 25.281 32.781 1 91.81 356 VAL A CA 1
ATOM 2671 C C . VAL A 1 356 ? -3.846 25.156 34.031 1 91.81 356 VAL A C 1
ATOM 2673 O O . VAL A 1 356 ? -2.686 24.75 33.938 1 91.81 356 VAL A O 1
ATOM 2676 N N . MET B 1 1 ? 22.359 -27.469 -13.734 1 85.56 1 MET B N 1
ATOM 2677 C CA . MET B 1 1 ? 20.922 -27.234 -13.648 1 85.56 1 MET B CA 1
ATOM 2678 C C . MET B 1 1 ? 20.25 -27.484 -15 1 85.56 1 MET B C 1
ATOM 2680 O O . MET B 1 1 ? 20.734 -27.016 -16.031 1 85.56 1 MET B O 1
ATOM 2684 N N . PRO B 1 2 ? 19.219 -28.406 -15.008 1 91 2 PRO B N 1
ATOM 2685 C CA . PRO B 1 2 ? 18.484 -28.656 -16.25 1 91 2 PRO B CA 1
ATOM 2686 C C . PRO B 1 2 ? 18.062 -27.359 -16.953 1 91 2 PRO B C 1
ATOM 2688 O O . PRO B 1 2 ? 17.578 -26.422 -16.297 1 91 2 PRO B O 1
ATOM 2691 N N . GLU B 1 3 ? 18.375 -27.328 -18.125 1 96.25 3 GLU B N 1
ATOM 2692 C CA . GLU B 1 3 ? 18.031 -26.203 -18.984 1 96.25 3 GLU B CA 1
ATOM 2693 C C . GLU B 1 3 ? 16.891 -26.578 -19.938 1 96.25 3 GLU B C 1
ATOM 2695 O O . GLU B 1 3 ? 16.953 -27.609 -20.625 1 96.25 3 GLU B O 1
ATOM 2700 N N . VAL B 1 4 ? 15.891 -25.75 -19.969 1 97.5 4 VAL B N 1
ATOM 2701 C CA . VAL B 1 4 ? 14.68 -26.078 -20.703 1 97.5 4 VAL B CA 1
ATOM 2702 C C . VAL B 1 4 ? 14.289 -24.906 -21.594 1 97.5 4 VAL B C 1
ATOM 2704 O O . VAL B 1 4 ? 14.297 -23.75 -21.156 1 97.5 4 VAL B O 1
ATOM 2707 N N . LEU B 1 5 ? 13.969 -25.188 -22.938 1 98.12 5 LEU B N 1
ATOM 2708 C CA . LEU B 1 5 ? 13.445 -24.125 -23.781 1 98.12 5 LEU B CA 1
ATOM 2709 C C . LEU B 1 5 ? 12.18 -23.516 -23.172 1 98.12 5 LEU B C 1
ATOM 2711 O O . LEU B 1 5 ? 11.352 -24.234 -22.625 1 98.12 5 LEU B O 1
ATOM 2715 N N . VAL B 1 6 ? 12.047 -22.188 -23.312 1 98.25 6 VAL B N 1
ATOM 2716 C CA . VAL B 1 6 ? 10.875 -21.5 -22.781 1 98.25 6 VAL B CA 1
ATOM 2717 C C . VAL B 1 6 ? 9.602 -22.125 -23.344 1 98.25 6 VAL B C 1
ATOM 2719 O O . VAL B 1 6 ? 8.648 -22.391 -22.609 1 98.25 6 VAL B O 1
ATOM 2722 N N . GLU B 1 7 ? 9.578 -22.453 -24.625 1 97.94 7 GLU B N 1
ATOM 2723 C CA . GLU B 1 7 ? 8.414 -23.016 -25.281 1 97.94 7 GLU B CA 1
ATOM 2724 C C . GLU B 1 7 ? 8.141 -24.438 -24.781 1 97.94 7 GLU B C 1
ATOM 2726 O O . GLU B 1 7 ? 6.98 -24.859 -24.703 1 97.94 7 GLU B O 1
ATOM 2731 N N . GLU B 1 8 ? 9.18 -25.141 -24.438 1 98.12 8 GLU B N 1
ATOM 2732 C CA . GLU B 1 8 ? 9.023 -26.484 -23.891 1 98.12 8 GLU B CA 1
ATOM 2733 C C . GLU B 1 8 ? 8.406 -26.438 -22.484 1 98.12 8 GLU B C 1
ATOM 2735 O O . GLU B 1 8 ? 7.562 -27.266 -22.156 1 98.12 8 GLU B O 1
ATOM 2740 N N . ALA B 1 9 ? 8.906 -25.484 -21.703 1 98.12 9 ALA B N 1
ATOM 2741 C CA . ALA B 1 9 ? 8.297 -25.297 -20.391 1 98.12 9 ALA B CA 1
ATOM 2742 C C . ALA B 1 9 ? 6.809 -24.969 -20.531 1 98.12 9 ALA B C 1
ATOM 2744 O O . ALA B 1 9 ? 5.984 -25.516 -19.781 1 98.12 9 ALA B O 1
ATOM 2745 N N . ARG B 1 10 ? 6.465 -24.109 -21.438 1 98.31 10 ARG B N 1
ATOM 2746 C CA . ARG B 1 10 ? 5.07 -23.75 -21.688 1 98.31 10 ARG B CA 1
ATOM 2747 C C . ARG B 1 10 ? 4.254 -24.984 -22.078 1 98.31 10 ARG B C 1
ATOM 2749 O O . ARG B 1 10 ? 3.176 -25.203 -21.531 1 98.31 10 ARG B O 1
ATOM 2756 N N . ARG B 1 11 ? 4.789 -25.703 -23.047 1 98.5 11 ARG B N 1
ATOM 2757 C CA . ARG B 1 11 ? 4.109 -26.922 -23.469 1 98.5 11 ARG B CA 1
ATOM 2758 C C . ARG B 1 11 ? 3.83 -27.844 -22.281 1 98.5 11 ARG B C 1
ATOM 2760 O O . ARG B 1 11 ? 2.725 -28.375 -22.156 1 98.5 11 ARG B O 1
ATOM 2767 N N . PHE B 1 12 ? 4.801 -28.047 -21.484 1 98.69 12 PHE B N 1
ATOM 2768 C CA . PHE B 1 12 ? 4.703 -28.938 -20.328 1 98.69 12 PHE B CA 1
ATOM 2769 C C . PHE B 1 12 ? 3.611 -28.469 -19.375 1 98.69 12 PHE B C 1
ATOM 2771 O O . PHE B 1 12 ? 2.816 -29.281 -18.891 1 98.69 12 PHE B O 1
ATOM 2778 N N . MET B 1 13 ? 3.576 -27.156 -19.094 1 98.69 13 MET B N 1
ATOM 2779 C CA . MET B 1 13 ? 2.562 -26.578 -18.219 1 98.69 13 MET B CA 1
ATOM 2780 C C . MET B 1 13 ? 1.165 -26.781 -18.797 1 98.69 13 MET B C 1
ATOM 2782 O O . MET B 1 13 ? 0.254 -27.219 -18.094 1 98.69 13 MET B O 1
ATOM 2786 N N . GLU B 1 14 ? 0.981 -26.469 -20.047 1 98.81 14 GLU B N 1
ATOM 2787 C CA . GLU B 1 14 ? -0.315 -26.594 -20.703 1 98.81 14 GLU B CA 1
ATOM 2788 C C . GLU B 1 14 ? -0.787 -28.047 -20.719 1 98.81 14 GLU B C 1
ATOM 2790 O O . GLU B 1 14 ? -1.936 -28.328 -20.391 1 98.81 14 GLU B O 1
ATOM 2795 N N . ASP B 1 15 ? 0.124 -28.953 -21.125 1 98.75 15 ASP B N 1
ATOM 2796 C CA . ASP B 1 15 ? -0.209 -30.375 -21.172 1 98.75 15 ASP B CA 1
ATOM 2797 C C . ASP B 1 15 ? -0.61 -30.891 -19.797 1 98.75 15 ASP B C 1
ATOM 2799 O O . ASP B 1 15 ? -1.536 -31.703 -19.688 1 98.75 15 ASP B O 1
ATOM 2803 N N . SER B 1 16 ? 0.128 -30.516 -18.828 1 98.81 16 SER B N 1
ATOM 2804 C CA . SER B 1 1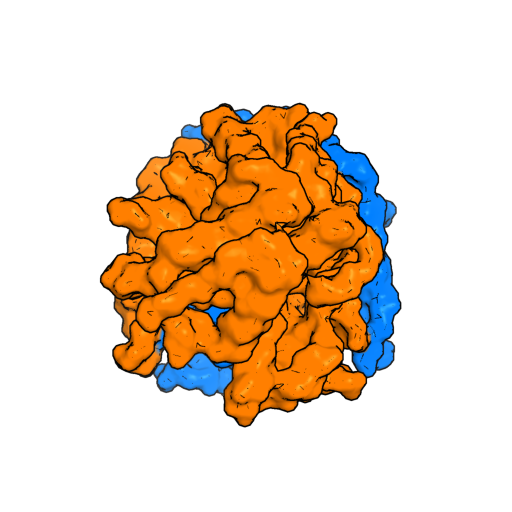6 ? -0.144 -30.969 -17.469 1 98.81 16 SER B CA 1
ATOM 2805 C C . SER B 1 16 ? -1.545 -30.562 -17.031 1 98.81 16 SER B C 1
ATOM 2807 O O . SER B 1 16 ? -2.283 -31.391 -16.469 1 98.81 16 SER B O 1
ATOM 2809 N N . LEU B 1 17 ? -1.879 -29.312 -17.266 1 98.81 17 LEU B N 1
ATOM 2810 C CA . LEU B 1 17 ? -3.178 -28.797 -16.844 1 98.81 17 LEU B CA 1
ATOM 2811 C C . LEU B 1 17 ? -4.305 -29.438 -17.641 1 98.81 17 LEU B C 1
ATOM 2813 O O . LEU B 1 17 ? -5.344 -29.797 -17.078 1 98.81 17 LEU B O 1
ATOM 2817 N N . THR B 1 18 ? -4.094 -29.609 -18.938 1 98.75 18 THR B N 1
ATOM 2818 C CA . THR B 1 18 ? -5.098 -30.219 -19.797 1 98.75 18 THR B CA 1
ATOM 2819 C C . THR B 1 18 ? -5.316 -31.688 -19.406 1 98.75 18 THR B C 1
ATOM 2821 O O . THR B 1 18 ? -6.449 -32.188 -19.422 1 98.75 18 THR B O 1
ATOM 2824 N N . ALA B 1 19 ? -4.273 -32.344 -19.047 1 98.62 19 ALA B N 1
ATOM 2825 C CA . ALA B 1 19 ? -4.328 -33.781 -18.688 1 98.62 19 ALA B CA 1
ATOM 2826 C C . ALA B 1 19 ? -5.23 -34 -17.484 1 98.62 19 ALA B C 1
ATOM 2828 O O . ALA B 1 19 ? -5.82 -35.062 -17.328 1 98.62 19 ALA B O 1
ATOM 2829 N N . VAL B 1 20 ? -5.363 -33.031 -16.672 1 98.19 20 VAL B N 1
ATOM 2830 C CA . VAL B 1 20 ? -6.145 -33.219 -15.461 1 98.19 20 VAL B CA 1
ATOM 2831 C C . VAL B 1 20 ? -7.488 -32.5 -15.586 1 98.19 20 VAL B C 1
ATOM 2833 O O . VAL B 1 20 ? -8.195 -32.312 -14.594 1 98.19 20 VAL B O 1
ATOM 2836 N N . GLY B 1 21 ? -7.805 -32 -16.812 1 98.25 21 GLY B N 1
ATOM 2837 C CA . GLY B 1 21 ? -9.195 -31.656 -17.047 1 98.25 21 GLY B CA 1
ATOM 2838 C C . GLY B 1 21 ? -9.391 -30.188 -17.391 1 98.25 21 GLY B C 1
ATOM 2839 O O . GLY B 1 21 ? -10.492 -29.766 -17.75 1 98.25 21 GLY B O 1
ATOM 2840 N N . ALA B 1 22 ? -8.375 -29.375 -17.359 1 98.75 22 ALA B N 1
ATOM 2841 C CA . ALA B 1 22 ? -8.531 -27.969 -17.734 1 98.75 22 ALA B CA 1
ATOM 2842 C C . ALA B 1 22 ? -8.789 -27.812 -19.219 1 98.75 22 ALA B C 1
ATOM 2844 O O . ALA B 1 22 ? -8.094 -28.422 -20.047 1 98.75 22 ALA B O 1
ATOM 2845 N N . PRO B 1 23 ? -9.859 -27.016 -19.562 1 98.75 23 PRO B N 1
ATOM 2846 C CA . PRO B 1 23 ? -9.977 -26.672 -20.984 1 98.75 23 PRO B CA 1
ATOM 2847 C C . PRO B 1 23 ? -8.703 -26.031 -21.547 1 98.75 23 PRO B C 1
ATOM 2849 O O . PRO B 1 23 ? -7.98 -25.359 -20.812 1 98.75 23 PRO B O 1
ATOM 2852 N N . VAL B 1 24 ? -8.477 -26.172 -22.812 1 98.62 24 VAL B N 1
ATOM 2853 C CA . VAL B 1 24 ? -7.262 -25.719 -23.469 1 98.62 24 VAL B CA 1
ATOM 2854 C C . VAL B 1 24 ? -7.051 -24.219 -23.203 1 98.62 24 VAL B C 1
ATOM 2856 O O . VAL B 1 24 ? -5.938 -23.797 -22.906 1 98.62 24 VAL B O 1
ATOM 2859 N N . SER B 1 25 ? -8.07 -23.438 -23.328 1 98.5 25 SER B N 1
ATOM 2860 C CA . SER B 1 25 ? -7.969 -21.984 -23.141 1 98.5 25 SER B CA 1
ATOM 2861 C C . SER B 1 25 ? -7.52 -21.656 -21.719 1 98.5 25 SER B C 1
ATOM 2863 O O . SER B 1 25 ? -6.664 -20.781 -21.531 1 98.5 25 SER B O 1
ATOM 2865 N N . GLU B 1 26 ? -8.109 -22.297 -20.734 1 98.75 26 GLU B N 1
ATOM 2866 C CA . GLU B 1 26 ? -7.758 -22.047 -19.344 1 98.75 26 GLU B CA 1
ATOM 2867 C C . GLU B 1 26 ? -6.348 -22.547 -19.031 1 98.75 26 GLU B C 1
ATOM 2869 O O . GLU B 1 26 ? -5.625 -21.922 -18.25 1 98.75 26 GLU B O 1
ATOM 2874 N N . ALA B 1 27 ? -6.012 -23.688 -19.594 1 98.81 27 ALA B N 1
ATOM 2875 C CA . ALA B 1 27 ? -4.656 -24.219 -19.422 1 98.81 27 ALA B CA 1
ATOM 2876 C C . ALA B 1 27 ? -3.619 -23.25 -19.984 1 98.81 27 ALA B C 1
ATOM 2878 O O . ALA B 1 27 ? -2.586 -23 -19.344 1 98.81 27 ALA B O 1
ATOM 2879 N N . LYS B 1 28 ? -3.928 -22.734 -21.156 1 98.81 28 LYS B N 1
ATOM 2880 C CA . LYS B 1 28 ? -3.027 -21.766 -21.766 1 98.81 28 LYS B CA 1
ATOM 2881 C C . LYS B 1 28 ? -2.898 -20.516 -20.906 1 98.81 28 LYS B C 1
ATOM 2883 O O . LYS B 1 28 ? -1.797 -19.984 -20.734 1 98.81 28 LYS B O 1
ATOM 2888 N N . ALA B 1 29 ? -4.016 -20.016 -20.406 1 98.69 29 ALA B N 1
ATOM 2889 C CA . ALA B 1 29 ? -4.012 -18.812 -19.578 1 98.69 29 ALA B CA 1
ATOM 2890 C C . ALA B 1 29 ? -3.189 -19.031 -18.312 1 98.69 29 ALA B C 1
ATOM 2892 O O . ALA B 1 29 ? -2.406 -18.156 -17.906 1 98.69 29 ALA B O 1
ATOM 2893 N N . GLN B 1 30 ? -3.377 -20.156 -17.656 1 98.75 30 GLN B N 1
ATOM 2894 C CA . GLN B 1 30 ? -2.609 -20.484 -16.469 1 98.75 30 GLN B CA 1
ATOM 2895 C C . GLN B 1 30 ? -1.125 -20.625 -16.781 1 98.75 30 GLN B C 1
ATOM 2897 O O . GLN B 1 30 ? -0.271 -20.172 -16.016 1 98.75 30 GLN B O 1
ATOM 2902 N N . ALA B 1 31 ? -0.834 -21.25 -17.891 1 98.75 31 ALA B N 1
ATOM 2903 C CA . ALA B 1 31 ? 0.553 -21.438 -18.312 1 98.75 31 ALA B CA 1
ATOM 2904 C C . ALA B 1 31 ? 1.22 -20.094 -18.609 1 98.75 31 ALA B C 1
ATOM 2906 O O . ALA B 1 31 ? 2.396 -19.906 -18.297 1 98.75 31 ALA B O 1
ATOM 2907 N N . ASP B 1 32 ? 0.51 -19.172 -19.281 1 98.69 32 ASP B N 1
ATOM 2908 C CA . ASP B 1 32 ? 1.036 -17.844 -19.562 1 98.69 32 ASP B CA 1
ATOM 2909 C C . ASP B 1 32 ? 1.496 -17.156 -18.281 1 98.69 32 ASP B C 1
ATOM 2911 O O . ASP B 1 32 ? 2.564 -16.531 -18.25 1 98.69 32 ASP B O 1
ATOM 2915 N N . LEU B 1 33 ? 0.707 -17.266 -17.281 1 98.5 33 LEU B N 1
ATOM 2916 C CA . LEU B 1 33 ? 1.015 -16.688 -15.977 1 98.5 33 LEU B CA 1
ATOM 2917 C C . LEU B 1 33 ? 2.273 -17.312 -15.391 1 98.5 33 LEU B C 1
ATOM 2919 O O . LEU B 1 33 ? 3.172 -16.594 -14.938 1 98.5 33 LEU B O 1
ATOM 2923 N N . LEU B 1 34 ? 2.336 -18.609 -15.375 1 98.12 34 LEU B N 1
ATOM 2924 C CA . LEU B 1 34 ? 3.453 -19.328 -14.766 1 98.12 34 LEU B CA 1
ATOM 2925 C C . LEU B 1 34 ? 4.746 -19.062 -15.523 1 98.12 34 LEU B C 1
ATOM 2927 O O . LEU B 1 34 ? 5.797 -18.844 -14.914 1 98.12 34 LEU B O 1
ATOM 2931 N N . ILE B 1 35 ? 4.672 -19.078 -16.844 1 98.06 35 ILE B N 1
ATOM 2932 C CA . ILE B 1 35 ? 5.855 -18.844 -17.656 1 98.06 35 ILE B CA 1
ATOM 2933 C C . ILE B 1 35 ? 6.344 -17.406 -17.469 1 98.06 35 ILE B C 1
ATOM 2935 O O . ILE B 1 35 ? 7.551 -17.156 -17.453 1 98.06 35 ILE B O 1
ATOM 2939 N N . HIS B 1 36 ? 5.441 -16.469 -17.391 1 98.19 36 HIS B N 1
ATOM 2940 C CA . HIS B 1 36 ? 5.828 -15.094 -17.125 1 98.19 36 HIS B CA 1
ATOM 2941 C C . HIS B 1 36 ? 6.637 -14.984 -15.844 1 98.19 36 HIS B C 1
ATOM 2943 O O . HIS B 1 36 ? 7.691 -14.344 -15.82 1 98.19 36 HIS B O 1
ATOM 2949 N N . ALA B 1 37 ? 6.145 -15.578 -14.789 1 97 37 ALA B N 1
ATOM 2950 C CA . ALA B 1 37 ? 6.844 -15.547 -13.508 1 97 37 ALA B CA 1
ATOM 2951 C C . ALA B 1 37 ? 8.266 -16.094 -13.648 1 97 37 ALA B C 1
ATOM 2953 O O . ALA B 1 37 ? 9.219 -15.477 -13.164 1 97 37 ALA B O 1
ATOM 2954 N N . ASP B 1 38 ? 8.414 -17.203 -14.32 1 96.62 38 ASP B N 1
ATOM 2955 C CA . ASP B 1 38 ? 9.734 -17.797 -14.516 1 96.62 38 ASP B CA 1
ATOM 2956 C C . ASP B 1 38 ? 10.641 -16.875 -15.328 1 96.62 38 ASP B C 1
ATOM 2958 O O . ASP B 1 38 ? 11.82 -16.719 -15.016 1 96.62 38 ASP B O 1
ATOM 2962 N N . THR B 1 39 ? 10.094 -16.281 -16.375 1 97.75 39 THR B N 1
ATOM 2963 C CA . THR B 1 39 ? 10.914 -15.516 -17.297 1 97.75 39 THR B CA 1
ATOM 2964 C C . THR B 1 39 ? 11.383 -14.211 -16.672 1 97.75 39 THR B C 1
ATOM 2966 O O . THR B 1 39 ? 12.43 -13.672 -17.031 1 97.75 39 THR B O 1
ATOM 2969 N N . VAL B 1 40 ? 10.617 -13.68 -15.695 1 97.31 40 VAL B N 1
ATOM 2970 C CA . VAL B 1 40 ? 11.016 -12.422 -15.07 1 97.31 40 VAL B CA 1
ATOM 2971 C C . VAL B 1 40 ? 11.797 -12.695 -13.789 1 97.31 40 VAL B C 1
ATOM 2973 O O . VAL B 1 40 ? 12.141 -11.766 -13.055 1 97.31 40 VAL B O 1
ATOM 2976 N N . GLY B 1 41 ? 11.984 -13.945 -13.469 1 93.62 41 GLY B N 1
ATOM 2977 C CA . GLY B 1 41 ? 12.883 -14.305 -12.383 1 93.62 41 GLY B CA 1
ATOM 2978 C C . GLY B 1 41 ? 12.164 -14.57 -11.07 1 93.62 41 GLY B C 1
ATOM 2979 O O . GLY B 1 41 ? 12.797 -14.625 -10.016 1 93.62 41 GLY B O 1
ATOM 2980 N N . HIS B 1 42 ? 10.891 -14.625 -11.078 1 92.56 42 HIS B N 1
ATOM 2981 C CA . HIS B 1 42 ? 10.125 -14.984 -9.891 1 92.56 42 HIS B CA 1
ATOM 2982 C C . HIS B 1 42 ? 9.719 -16.453 -9.922 1 92.56 42 HIS B C 1
ATOM 2984 O O . HIS B 1 42 ? 8.523 -16.766 -9.953 1 92.56 42 HIS B O 1
ATOM 2990 N N . TYR B 1 43 ? 10.664 -17.297 -9.68 1 90.56 43 TYR B N 1
ATOM 2991 C CA . TYR B 1 43 ? 10.516 -18.734 -9.875 1 90.56 43 TYR B CA 1
ATOM 2992 C C . TYR B 1 43 ? 9.547 -19.328 -8.859 1 90.56 43 TYR B C 1
ATOM 2994 O O . TYR B 1 43 ? 8.891 -20.344 -9.125 1 90.56 43 TYR B O 1
ATOM 3002 N N . SER B 1 44 ? 9.422 -18.688 -7.715 1 87.62 44 SER B N 1
ATOM 3003 C CA . SER B 1 44 ? 8.516 -19.156 -6.668 1 87.62 44 SER B CA 1
ATOM 3004 C C . SER B 1 44 ? 7.066 -19.125 -7.137 1 87.62 44 SER B C 1
ATOM 3006 O O . SER B 1 44 ? 6.203 -19.781 -6.551 1 87.62 44 SER B O 1
ATOM 3008 N N . HIS B 1 45 ? 6.773 -18.391 -8.227 1 92.06 45 HIS B N 1
ATOM 3009 C CA . HIS B 1 45 ? 5.414 -18.25 -8.742 1 92.06 45 HIS B CA 1
ATOM 3010 C C . HIS B 1 45 ? 5.293 -18.844 -10.141 1 92.06 45 HIS B C 1
ATOM 3012 O O . HIS B 1 45 ? 4.277 -18.656 -10.812 1 92.06 45 HIS B O 1
ATOM 3018 N N . GLY B 1 46 ? 6.309 -19.516 -10.586 1 94.56 46 GLY B N 1
ATOM 3019 C CA . GLY B 1 46 ? 6.332 -20.109 -11.906 1 94.56 46 GLY B CA 1
ATOM 3020 C C . GLY B 1 46 ? 6.047 -21.609 -11.883 1 94.56 46 GLY B C 1
ATOM 3021 O O . GLY B 1 46 ? 5.074 -22.047 -11.273 1 94.56 46 GLY B O 1
ATOM 3022 N N . LEU B 1 47 ? 6.918 -22.359 -12.578 1 95.38 47 LEU B N 1
ATOM 3023 C CA . LEU B 1 47 ? 6.785 -23.797 -12.68 1 95.38 47 LEU B CA 1
ATOM 3024 C C . LEU B 1 47 ? 6.703 -24.438 -11.297 1 95.38 47 LEU B C 1
ATOM 3026 O O . LEU B 1 47 ? 6.004 -25.438 -11.109 1 95.38 47 LEU B O 1
ATOM 3030 N N . ASN B 1 48 ? 7.293 -23.828 -10.359 1 90.88 48 ASN B N 1
ATOM 3031 C CA . ASN B 1 48 ? 7.355 -24.344 -8.992 1 90.88 48 ASN B CA 1
ATOM 3032 C C . ASN B 1 48 ? 5.961 -24.516 -8.391 1 90.88 48 ASN B C 1
ATOM 3034 O O . ASN B 1 48 ? 5.785 -25.266 -7.43 1 90.88 48 ASN B O 1
ATOM 3038 N N . ARG B 1 49 ? 4.961 -23.906 -8.945 1 93.19 49 ARG B N 1
ATOM 3039 C CA . ARG B 1 49 ? 3.609 -23.953 -8.391 1 93.19 49 ARG B CA 1
ATOM 3040 C C . ARG B 1 49 ? 2.725 -24.906 -9.195 1 93.19 49 ARG B C 1
ATOM 3042 O O . ARG B 1 49 ? 1.603 -25.219 -8.781 1 93.19 49 ARG B O 1
ATOM 3049 N N . LEU B 1 50 ? 3.186 -25.422 -10.266 1 96.62 50 LEU B N 1
ATOM 3050 C CA . LEU B 1 50 ? 2.361 -26.172 -11.203 1 96.62 50 LEU B CA 1
ATOM 3051 C C . LEU B 1 50 ? 1.704 -27.359 -10.516 1 96.62 50 LEU B C 1
ATOM 3053 O O . LEU B 1 50 ? 0.503 -27.594 -10.68 1 96.62 50 LEU B O 1
ATOM 3057 N N . GLU B 1 51 ? 2.459 -28.109 -9.766 1 95.62 51 GLU B N 1
ATOM 3058 C CA . GLU B 1 51 ? 1.921 -29.312 -9.148 1 95.62 51 GLU B CA 1
ATOM 3059 C C . GLU B 1 51 ? 0.831 -28.984 -8.133 1 95.62 51 GLU B C 1
ATOM 3061 O O . GLU B 1 51 ? -0.106 -29.766 -7.941 1 95.62 51 GLU B O 1
ATOM 3066 N N . PHE B 1 52 ? 0.918 -27.828 -7.48 1 94.75 52 PHE B N 1
ATOM 3067 C CA . PHE B 1 52 ? -0.134 -27.391 -6.57 1 94.75 52 PHE B CA 1
ATOM 3068 C C . PHE B 1 52 ? -1.458 -27.234 -7.309 1 94.75 52 PHE B C 1
ATOM 3070 O O . PHE B 1 52 ? -2.5 -27.672 -6.828 1 94.75 52 PHE B O 1
ATOM 3077 N N . TYR B 1 53 ? -1.378 -26.641 -8.469 1 96.81 53 TYR B N 1
ATOM 3078 C CA . TYR B 1 53 ? -2.578 -26.438 -9.273 1 96.81 53 TYR B CA 1
ATOM 3079 C C . TYR B 1 53 ? -3.146 -27.781 -9.742 1 96.81 53 TYR B C 1
ATOM 3081 O O . TYR B 1 53 ? -4.363 -27.984 -9.719 1 96.81 53 TYR B O 1
ATOM 3089 N N . ILE B 1 54 ? -2.266 -28.672 -10.164 1 97.12 54 ILE B N 1
ATOM 3090 C CA . ILE B 1 54 ? -2.67 -29.984 -10.625 1 97.12 54 ILE B CA 1
ATOM 3091 C C . ILE B 1 54 ? -3.404 -30.719 -9.5 1 97.12 54 ILE B C 1
ATOM 3093 O O . ILE B 1 54 ? -4.496 -31.25 -9.711 1 97.12 54 ILE B O 1
ATOM 3097 N N . ASN B 1 55 ? -2.85 -30.672 -8.312 1 96.19 55 ASN B N 1
ATOM 3098 C CA . ASN B 1 55 ? -3.432 -31.375 -7.176 1 96.19 55 ASN B CA 1
ATOM 3099 C C . ASN B 1 55 ? -4.758 -30.75 -6.75 1 96.19 55 ASN B C 1
ATOM 3101 O O . ASN B 1 55 ? -5.672 -31.453 -6.32 1 96.19 55 ASN B O 1
ATOM 3105 N N . ASP B 1 56 ? -4.871 -29.438 -6.805 1 96.81 56 ASP B N 1
ATOM 3106 C CA . ASP B 1 56 ? -6.113 -28.766 -6.469 1 96.81 56 ASP B CA 1
ATOM 3107 C C . ASP B 1 56 ? -7.23 -29.141 -7.438 1 96.81 56 ASP B C 1
ATOM 3109 O O . ASP B 1 56 ? -8.391 -29.25 -7.043 1 96.81 56 ASP B O 1
ATOM 3113 N N . ILE B 1 57 ? -6.922 -29.328 -8.719 1 97.56 57 ILE B N 1
ATOM 3114 C CA . ILE B 1 57 ? -7.914 -29.75 -9.703 1 97.56 57 ILE B CA 1
ATOM 3115 C C . ILE B 1 57 ? -8.328 -31.188 -9.422 1 97.56 57 ILE B C 1
ATOM 3117 O O . ILE B 1 57 ? -9.523 -31.5 -9.383 1 97.56 57 ILE B O 1
ATOM 3121 N N . LEU B 1 58 ? -7.359 -32.094 -9.164 1 96.25 58 LEU B N 1
ATOM 3122 C CA . LEU B 1 58 ? -7.625 -33.5 -8.953 1 96.25 58 LEU B CA 1
ATOM 3123 C C . LEU B 1 58 ? -8.445 -33.719 -7.684 1 96.25 58 LEU B C 1
ATOM 3125 O O . LEU B 1 58 ? -9.273 -34.625 -7.625 1 96.25 58 LEU B O 1
ATOM 3129 N N . SER B 1 59 ? -8.195 -32.906 -6.684 1 95.75 59 SER B N 1
ATOM 3130 C CA . SER B 1 59 ? -8.922 -33.031 -5.422 1 95.75 59 SER B CA 1
ATOM 3131 C C . SER B 1 59 ? -10.281 -32.344 -5.496 1 95.75 59 SER B C 1
ATOM 3133 O O . SER B 1 59 ? -11.055 -32.375 -4.539 1 95.75 59 SER B O 1
ATOM 3135 N N . LYS B 1 60 ? -10.555 -31.594 -6.574 1 96.06 60 LYS B N 1
ATOM 3136 C CA . LYS B 1 60 ? -11.805 -30.891 -6.855 1 96.06 60 LYS B CA 1
ATOM 3137 C C . LYS B 1 60 ? -11.938 -29.625 -6.016 1 96.06 60 LYS B C 1
ATOM 3139 O O . LYS B 1 60 ? -13.023 -29.078 -5.887 1 96.06 60 LYS B O 1
ATOM 3144 N N . ALA B 1 61 ? -10.805 -29.219 -5.445 1 97.12 61 ALA B N 1
ATOM 3145 C CA . ALA B 1 61 ? -10.773 -27.906 -4.797 1 97.12 61 ALA B CA 1
ATOM 3146 C C . ALA B 1 61 ? -10.875 -26.781 -5.824 1 97.12 61 ALA B C 1
ATOM 3148 O O . ALA B 1 61 ? -11.305 -25.672 -5.496 1 97.12 61 ALA B O 1
ATOM 3149 N N . THR B 1 62 ? -10.484 -27.047 -6.988 1 98.06 62 THR B N 1
ATOM 3150 C CA . THR B 1 62 ? -10.539 -26.141 -8.125 1 98.06 62 THR B CA 1
ATOM 3151 C C . THR B 1 62 ? -11.32 -26.766 -9.281 1 98.06 62 THR B C 1
ATOM 3153 O O . THR B 1 62 ? -11.086 -27.922 -9.633 1 98.06 62 THR B O 1
ATOM 3156 N N . ASP B 1 63 ? -12.273 -26.094 -9.789 1 98.62 63 ASP B N 1
ATOM 3157 C CA . ASP B 1 63 ? -12.953 -26.484 -11.016 1 98.62 63 ASP B CA 1
ATOM 3158 C C . ASP B 1 63 ? -12.359 -25.781 -12.227 1 98.62 63 ASP B C 1
ATOM 3160 O O . ASP B 1 63 ? -12.727 -24.641 -12.531 1 98.62 63 ASP B O 1
ATOM 3164 N N . PRO B 1 64 ? -11.492 -26.469 -12.953 1 98.56 64 PRO B N 1
ATOM 3165 C CA . PRO B 1 64 ? -10.797 -25.797 -14.062 1 98.56 64 PRO B CA 1
ATOM 3166 C C . PRO B 1 64 ? -11.734 -25.453 -15.219 1 98.56 64 PRO B C 1
ATOM 3168 O O . PRO B 1 64 ? -11.352 -24.703 -16.125 1 98.56 64 PRO B O 1
ATOM 3171 N N . CYS B 1 65 ? -12.969 -25.906 -15.188 1 98.62 65 CYS B N 1
ATOM 3172 C CA . CYS B 1 65 ? -13.93 -25.656 -16.266 1 98.62 65 CYS B CA 1
ATOM 3173 C C . CYS B 1 65 ? -14.891 -24.547 -15.875 1 98.62 65 CYS B C 1
ATOM 3175 O O . CYS B 1 65 ? -15.664 -24.078 -16.719 1 98.62 65 CYS B O 1
ATOM 3177 N N . ALA B 1 66 ? -14.875 -24.109 -14.656 1 98.69 66 ALA B N 1
ATOM 3178 C CA . ALA B 1 66 ? -15.828 -23.109 -14.172 1 98.69 66 ALA B CA 1
ATOM 3179 C C . ALA B 1 66 ? -15.594 -21.766 -14.836 1 98.69 66 ALA B C 1
ATOM 3181 O O . ALA B 1 66 ? -14.469 -21.438 -15.219 1 98.69 66 ALA B O 1
ATOM 3182 N N . LYS B 1 67 ? -16.641 -21.016 -14.992 1 98.44 67 LYS B N 1
ATOM 3183 C CA . LYS B 1 67 ? -16.594 -19.672 -15.555 1 98.44 67 LYS B CA 1
ATOM 3184 C C . LYS B 1 67 ? -17.047 -18.625 -14.539 1 98.44 67 LYS B C 1
ATOM 3186 O O . LYS B 1 67 ? -18.109 -18.75 -13.945 1 98.44 67 LYS B O 1
ATOM 3191 N N . PRO B 1 68 ? -16.172 -17.594 -14.375 1 98.81 68 PRO B N 1
ATOM 3192 C CA . PRO B 1 68 ? -16.578 -16.516 -13.461 1 98.81 68 PRO B CA 1
ATOM 3193 C C . PRO B 1 68 ? -17.844 -15.805 -13.906 1 98.81 68 PRO B C 1
ATOM 3195 O O . PRO B 1 68 ? -18.125 -15.719 -15.109 1 98.81 68 PRO B O 1
ATOM 3198 N N . VAL B 1 69 ? -18.562 -15.258 -12.891 1 98.88 69 VAL B N 1
ATOM 3199 C CA . VAL B 1 69 ? -19.812 -14.57 -13.18 1 98.88 69 VAL B CA 1
ATOM 3200 C C . VAL B 1 69 ? -19.875 -13.258 -12.406 1 98.88 69 VAL B C 1
ATOM 3202 O O . VAL B 1 69 ? -19.484 -13.195 -11.234 1 98.88 69 VAL B O 1
ATOM 3205 N N . ILE B 1 70 ? -20.359 -12.188 -13.039 1 98.94 70 ILE B N 1
ATOM 3206 C CA . ILE B 1 70 ? -20.594 -10.93 -12.344 1 98.94 70 ILE B CA 1
ATOM 3207 C C . ILE B 1 70 ? -21.875 -11.031 -11.508 1 98.94 70 ILE B C 1
ATOM 3209 O O . ILE B 1 70 ? -22.938 -11.367 -12.031 1 98.94 70 ILE B O 1
ATOM 3213 N N . LEU B 1 71 ? -21.812 -10.75 -10.25 1 98.88 71 LEU B N 1
ATOM 3214 C CA . LEU B 1 71 ? -22.953 -10.812 -9.344 1 98.88 71 LEU B CA 1
ATOM 3215 C C . LEU B 1 71 ? -23.609 -9.445 -9.195 1 98.88 71 LEU B C 1
ATOM 3217 O O . LEU B 1 71 ? -24.812 -9.352 -8.93 1 98.88 71 LEU B O 1
ATOM 3221 N N . LYS B 1 72 ? -22.828 -8.453 -9.203 1 98.25 72 LYS B N 1
ATOM 3222 C CA . LYS B 1 72 ? -23.234 -7.059 -9.023 1 98.25 72 LYS B CA 1
ATOM 3223 C C . LYS B 1 72 ? -22.344 -6.121 -9.828 1 98.25 72 LYS B C 1
ATOM 3225 O O . LYS B 1 72 ? -21.125 -6.344 -9.93 1 98.25 72 LYS B O 1
ATOM 3230 N N . GLU B 1 73 ? -22.969 -5.078 -10.43 1 97.94 73 GLU B N 1
ATOM 3231 C CA . GLU B 1 73 ? -22.172 -4.191 -11.273 1 97.94 73 GLU B CA 1
ATOM 3232 C C . GLU B 1 73 ? -22.688 -2.758 -11.211 1 97.94 73 GLU B C 1
ATOM 3234 O O . GLU B 1 73 ? -23.891 -2.529 -11.156 1 97.94 73 GLU B O 1
ATOM 3239 N N . SER B 1 74 ? -21.828 -1.815 -11.039 1 97.31 74 SER B N 1
ATOM 3240 C CA . SER B 1 74 ? -22.078 -0.391 -11.227 1 97.31 74 SER B CA 1
ATOM 3241 C C . SER B 1 74 ? -21.297 0.159 -12.406 1 97.31 74 SER B C 1
ATOM 3243 O O . SER B 1 74 ? -20.734 -0.606 -13.203 1 97.31 74 SER B O 1
ATOM 3245 N N . ALA B 1 75 ? -21.328 1.453 -12.555 1 97.31 75 ALA B N 1
ATOM 3246 C CA . ALA B 1 75 ? -20.547 2.061 -13.625 1 97.31 75 ALA B CA 1
ATOM 3247 C C . ALA B 1 75 ? -19.047 1.804 -13.422 1 97.31 75 ALA B C 1
ATOM 3249 O O . ALA B 1 75 ? -18.312 1.598 -14.391 1 97.31 75 ALA B O 1
ATOM 3250 N N . ALA B 1 76 ? -18.641 1.716 -12.156 1 98.56 76 ALA B N 1
ATOM 3251 C CA . ALA B 1 76 ? -17.203 1.667 -11.922 1 98.56 76 ALA B CA 1
ATOM 3252 C C . ALA B 1 76 ? -16.828 0.432 -11.117 1 98.56 76 ALA B C 1
ATOM 3254 O O . ALA B 1 76 ? -15.641 0.205 -10.836 1 98.56 76 ALA B O 1
ATOM 3255 N N . THR B 1 77 ? -17.812 -0.398 -10.727 1 98.88 77 THR B N 1
ATOM 3256 C CA . THR B 1 77 ? -17.453 -1.52 -9.867 1 98.88 77 THR B CA 1
ATOM 3257 C C . THR B 1 77 ? -18.094 -2.811 -10.367 1 98.88 77 THR B C 1
ATOM 3259 O O . THR B 1 77 ? -19.062 -2.773 -11.133 1 98.88 77 THR B O 1
ATOM 3262 N N . ALA B 1 78 ? -17.5 -3.869 -9.969 1 98.94 78 ALA B N 1
ATOM 3263 C CA . ALA B 1 78 ? -18.125 -5.172 -10.156 1 98.94 78 ALA B CA 1
ATOM 3264 C C . ALA B 1 78 ? -17.75 -6.137 -9.039 1 98.94 78 ALA B C 1
ATOM 3266 O O . ALA B 1 78 ? -16.641 -6.059 -8.492 1 98.94 78 ALA B O 1
ATOM 3267 N N . LEU B 1 79 ? -18.672 -6.961 -8.641 1 98.94 79 LEU B N 1
ATOM 3268 C CA . LEU B 1 79 ? -18.453 -8.133 -7.797 1 98.94 79 LEU B CA 1
ATOM 3269 C C . LEU B 1 79 ? -18.531 -9.414 -8.609 1 98.94 79 LEU B C 1
ATOM 3271 O O . LEU B 1 79 ? -19.516 -9.648 -9.312 1 98.94 79 LEU B O 1
ATOM 3275 N N . VAL B 1 80 ? -17.5 -10.211 -8.523 1 99 80 VAL B N 1
ATOM 3276 C CA . VAL B 1 80 ? -17.406 -11.391 -9.367 1 99 80 VAL B CA 1
ATOM 3277 C C . VAL B 1 80 ? -17.375 -12.648 -8.492 1 99 80 VAL B C 1
ATOM 3279 O O . VAL B 1 80 ? -16.688 -12.68 -7.469 1 99 80 VAL B O 1
ATOM 3282 N N . ASP B 1 81 ? -18.188 -13.625 -8.828 1 98.94 81 ASP B N 1
ATOM 3283 C CA . ASP B 1 81 ? -18.047 -14.984 -8.32 1 98.94 81 ASP B CA 1
ATOM 3284 C C . ASP B 1 81 ? -17.125 -15.805 -9.219 1 98.94 81 ASP B C 1
ATOM 3286 O O . ASP B 1 81 ? -17.422 -16.016 -10.398 1 98.94 81 ASP B O 1
ATOM 3290 N N . GLY B 1 82 ? -16.016 -16.219 -8.656 1 98.88 82 GLY B N 1
ATOM 3291 C CA . GLY B 1 82 ? -15.039 -16.969 -9.445 1 98.88 82 GLY B CA 1
ATOM 3292 C C . GLY B 1 82 ? -15.445 -18.406 -9.68 1 98.88 82 GLY B C 1
ATOM 3293 O O . GLY B 1 82 ? -14.859 -19.094 -10.531 1 98.88 82 GLY B O 1
ATOM 3294 N N . CYS B 1 83 ? -16.406 -18.906 -8.883 1 98.81 83 CYS B N 1
ATOM 3295 C CA . CYS B 1 83 ? -16.969 -20.25 -9.031 1 98.81 83 CYS B CA 1
ATOM 3296 C C . CYS B 1 83 ? -15.898 -21.312 -8.875 1 98.81 83 CYS B C 1
ATOM 3298 O O . CYS B 1 83 ? -15.938 -22.344 -9.562 1 98.81 83 CYS B O 1
ATOM 3300 N N . ASP B 1 84 ? -14.906 -21.016 -8.055 1 98.69 84 ASP B N 1
ATOM 3301 C CA . ASP B 1 84 ? -13.812 -21.922 -7.711 1 98.69 84 ASP B CA 1
ATOM 3302 C C . ASP B 1 84 ? -12.977 -22.266 -8.945 1 98.69 84 ASP B C 1
ATOM 3304 O O . ASP B 1 84 ? -12.367 -23.328 -9.008 1 98.69 84 ASP B O 1
ATOM 3308 N N . ALA B 1 85 ? -12.977 -21.422 -9.961 1 98.88 85 ALA B N 1
ATOM 3309 C CA . ALA B 1 85 ? -12.156 -21.609 -11.156 1 98.88 85 ALA B CA 1
ATOM 3310 C C . ALA B 1 85 ? -10.68 -21.391 -10.836 1 98.88 85 ALA B C 1
ATOM 3312 O O . ALA B 1 85 ? -10.328 -20.984 -9.727 1 98.88 85 ALA B O 1
ATOM 3313 N N . LEU B 1 86 ? -9.812 -21.734 -11.828 1 98.75 86 LEU B N 1
ATOM 3314 C CA . LEU B 1 86 ? -8.398 -21.406 -11.727 1 98.75 86 LEU B CA 1
ATOM 3315 C C . LEU B 1 86 ? -8.195 -19.906 -11.492 1 98.75 86 LEU B C 1
ATOM 3317 O O . LEU B 1 86 ? -8.914 -19.078 -12.062 1 98.75 86 LEU B O 1
ATOM 3321 N N . GLY B 1 87 ? -7.191 -19.578 -10.586 1 98.62 87 GLY B N 1
ATOM 3322 C CA . GLY B 1 87 ? -6.922 -18.172 -10.297 1 98.62 87 GLY B CA 1
ATOM 3323 C C . GLY B 1 87 ? -6.66 -17.359 -11.547 1 98.62 87 GLY B C 1
ATOM 3324 O O . GLY B 1 87 ? -7.059 -16.188 -11.617 1 98.62 87 GLY B O 1
ATOM 3325 N N . ALA B 1 88 ? -5.988 -17.938 -12.5 1 98.75 88 ALA B N 1
ATOM 3326 C CA . ALA B 1 88 ? -5.688 -17.219 -13.734 1 98.75 88 ALA B CA 1
ATOM 3327 C C . ALA B 1 88 ? -6.965 -16.906 -14.516 1 98.75 88 ALA B C 1
ATOM 3329 O O . ALA B 1 88 ? -7.074 -15.859 -15.148 1 98.75 88 ALA B O 1
ATOM 3330 N N . THR B 1 89 ? -7.914 -17.828 -14.516 1 98.88 89 THR B N 1
ATOM 3331 C CA . THR B 1 89 ? -9.203 -17.625 -15.172 1 98.88 89 THR B CA 1
ATOM 3332 C C . THR B 1 89 ? -9.945 -16.453 -14.523 1 98.88 89 THR B C 1
ATOM 3334 O O . THR B 1 89 ? -10.43 -15.562 -15.219 1 98.88 89 THR B O 1
ATOM 3337 N N . VAL B 1 90 ? -9.984 -16.484 -13.25 1 98.94 90 VAL B N 1
ATOM 3338 C CA . VAL B 1 90 ? -10.672 -15.438 -12.5 1 98.94 90 VAL B CA 1
ATOM 3339 C C . VAL B 1 90 ? -9.945 -14.102 -12.688 1 98.94 90 VAL B C 1
ATOM 3341 O O . VAL B 1 90 ? -10.578 -13.07 -12.898 1 98.94 90 VAL B O 1
ATOM 3344 N N . GLY B 1 91 ? -8.609 -14.102 -12.57 1 98.94 91 GLY B N 1
ATOM 3345 C CA . GLY B 1 91 ? -7.816 -12.891 -12.734 1 98.94 91 GLY B CA 1
ATOM 3346 C C . GLY B 1 91 ? -8 -12.234 -14.086 1 98.94 91 GLY B C 1
ATOM 3347 O O . GLY B 1 91 ? -8.18 -11.016 -14.172 1 98.94 91 GLY B O 1
ATOM 3348 N N . ASN B 1 92 ? -7.961 -13.031 -15.156 1 98.94 92 ASN B N 1
ATOM 3349 C CA . ASN B 1 92 ? -8.18 -12.492 -16.5 1 98.94 92 ASN B CA 1
ATOM 3350 C C . ASN B 1 92 ? -9.555 -11.852 -16.625 1 98.94 92 ASN B C 1
ATOM 3352 O O . ASN B 1 92 ? -9.68 -10.734 -17.141 1 98.94 92 ASN B O 1
ATOM 3356 N N . PHE B 1 93 ? -10.539 -12.562 -16.172 1 98.94 93 PHE B N 1
ATOM 3357 C CA . PHE B 1 93 ? -11.914 -12.078 -16.266 1 98.94 93 PHE B CA 1
ATOM 3358 C C . PHE B 1 93 ? -12.07 -10.758 -15.516 1 98.94 93 PHE B C 1
ATOM 3360 O O . PHE B 1 93 ? -12.594 -9.789 -16.062 1 98.94 93 PHE B O 1
ATOM 3367 N N . CYS B 1 94 ? -11.594 -10.703 -14.328 1 98.94 94 CYS B N 1
ATOM 3368 C CA . CYS B 1 94 ? -11.781 -9.547 -13.461 1 98.94 94 CYS B CA 1
ATOM 3369 C C . CYS B 1 94 ? -11 -8.344 -13.977 1 98.94 94 CYS B C 1
ATOM 3371 O O . CYS B 1 94 ? -11.516 -7.223 -13.984 1 98.94 94 CYS B O 1
ATOM 3373 N N . MET B 1 95 ? -9.758 -8.523 -14.375 1 98.94 95 MET B N 1
ATOM 3374 C CA . MET B 1 95 ? -8.969 -7.387 -14.859 1 98.94 95 MET B CA 1
ATOM 3375 C C . MET B 1 95 ? -9.523 -6.859 -16.172 1 98.94 95 MET B C 1
ATOM 3377 O O . MET B 1 95 ? -9.5 -5.652 -16.422 1 98.94 95 MET B O 1
ATOM 3381 N N . GLU B 1 96 ? -10.023 -7.773 -17 1 98.94 96 GLU B N 1
ATOM 3382 C CA . GLU B 1 96 ? -10.68 -7.312 -18.219 1 98.94 96 GLU B CA 1
ATOM 3383 C C . GLU B 1 96 ? -11.883 -6.422 -17.906 1 98.94 96 GLU B C 1
ATOM 3385 O O . GLU B 1 96 ? -12.094 -5.398 -18.547 1 98.94 96 GLU B O 1
ATOM 3390 N N . VAL B 1 97 ? -12.664 -6.82 -16.922 1 98.94 97 VAL B N 1
ATOM 3391 C CA . VAL B 1 97 ? -13.812 -6.027 -16.5 1 98.94 97 VAL B CA 1
ATOM 3392 C C . VAL B 1 97 ? -13.328 -4.688 -15.945 1 98.94 97 VAL B C 1
ATOM 3394 O O . VAL B 1 97 ? -13.898 -3.639 -16.266 1 98.94 97 VAL B O 1
ATOM 3397 N N . ALA B 1 98 ? -12.281 -4.688 -15.109 1 98.94 98 ALA B N 1
ATOM 3398 C CA . ALA B 1 98 ? -11.742 -3.457 -14.539 1 98.94 98 ALA B CA 1
ATOM 3399 C C . ALA B 1 98 ? -11.266 -2.504 -15.633 1 98.94 98 ALA B C 1
ATOM 3401 O O . ALA B 1 98 ? -11.531 -1.301 -15.578 1 98.94 98 ALA B O 1
ATOM 3402 N N . ILE B 1 99 ? -10.578 -3.068 -16.625 1 98.94 99 ILE B N 1
ATOM 3403 C CA . ILE B 1 99 ? -10.055 -2.281 -17.734 1 98.94 99 ILE B CA 1
ATOM 3404 C C . ILE B 1 99 ? -11.219 -1.653 -18.5 1 98.94 99 ILE B C 1
ATOM 3406 O O . ILE B 1 99 ? -11.195 -0.457 -18.812 1 98.94 99 ILE B O 1
ATOM 3410 N N . ARG B 1 100 ? -12.211 -2.471 -18.812 1 98.88 100 ARG B N 1
ATOM 3411 C CA . ARG B 1 100 ? -13.367 -1.961 -19.531 1 98.88 100 ARG B CA 1
ATOM 3412 C C . ARG B 1 100 ? -14.023 -0.81 -18.781 1 98.88 100 ARG B C 1
ATOM 3414 O O . ARG B 1 100 ? -14.32 0.234 -19.359 1 98.88 100 ARG B O 1
ATOM 3421 N N . LYS B 1 101 ? -14.203 -0.944 -17.531 1 98.81 101 LYS B N 1
ATOM 3422 C CA . LYS B 1 101 ? -14.859 0.075 -16.719 1 98.81 101 LYS B CA 1
ATOM 3423 C C . LYS B 1 101 ? -13.992 1.325 -16.594 1 98.81 101 LYS B C 1
ATOM 3425 O O . LYS B 1 101 ? -14.508 2.439 -16.5 1 98.81 101 LYS B O 1
ATOM 3430 N N . ALA B 1 102 ? -12.719 1.147 -16.469 1 98.81 102 ALA B N 1
ATOM 3431 C CA . ALA B 1 102 ? -11.805 2.289 -16.406 1 98.81 102 ALA B CA 1
ATOM 3432 C C . ALA B 1 102 ? -11.891 3.119 -17.688 1 98.81 102 ALA B C 1
ATOM 3434 O O . ALA B 1 102 ? -11.867 4.352 -17.641 1 98.81 102 ALA B O 1
ATOM 3435 N N . LYS B 1 103 ? -11.938 2.465 -18.812 1 98.5 103 LYS B N 1
ATOM 3436 C CA . LYS B 1 103 ? -12.031 3.164 -20.094 1 98.5 103 LYS B CA 1
ATOM 3437 C C . LYS B 1 103 ? -13.359 3.898 -20.219 1 98.5 103 LYS B C 1
ATOM 3439 O O . LYS B 1 103 ? -13.438 4.949 -20.859 1 98.5 103 LYS B O 1
ATOM 3444 N N . GLU B 1 104 ? -14.367 3.4 -19.5 1 97.94 104 GLU B N 1
ATOM 3445 C CA . GLU B 1 104 ? -15.695 3.982 -19.594 1 97.94 104 GLU B CA 1
ATOM 3446 C C . GLU B 1 104 ? -15.906 5.074 -18.547 1 97.94 104 GLU B C 1
ATOM 3448 O O . GLU B 1 104 ? -16.469 6.133 -18.859 1 97.94 104 GLU B O 1
ATOM 3453 N N . ALA B 1 105 ? -15.414 4.824 -17.359 1 98.19 105 ALA B N 1
ATOM 3454 C CA . ALA B 1 105 ? -15.766 5.703 -16.25 1 98.19 105 ALA B CA 1
ATOM 3455 C C . ALA B 1 105 ? -14.523 6.371 -15.664 1 98.19 105 ALA B C 1
ATOM 3457 O O . ALA B 1 105 ? -14.625 7.285 -14.836 1 98.19 105 ALA B O 1
ATOM 3458 N N . GLY B 1 106 ? -13.391 6.004 -16.078 1 98.69 106 GLY B N 1
ATOM 3459 C CA . GLY B 1 106 ? -12.141 6.543 -15.57 1 98.69 106 GLY B CA 1
ATOM 3460 C C . GLY B 1 106 ? -11.477 5.641 -14.547 1 98.69 106 GLY B C 1
ATOM 3461 O O . GLY B 1 106 ? -10.258 5.707 -14.352 1 98.69 106 GLY B O 1
ATOM 3462 N N . VAL B 1 107 ? -12.312 4.844 -13.883 1 98.75 107 VAL B N 1
ATOM 3463 C CA . VAL B 1 107 ? -11.82 3.877 -12.906 1 98.75 107 VAL B CA 1
ATOM 3464 C C . VAL B 1 107 ? -12.68 2.613 -12.953 1 98.75 107 VAL B C 1
ATOM 3466 O O . VAL B 1 107 ? -13.891 2.686 -13.148 1 98.75 107 VAL B O 1
ATOM 3469 N N . GLY B 1 108 ? -12.07 1.479 -12.922 1 98.94 108 GLY B N 1
ATOM 3470 C CA . GLY B 1 108 ? -12.719 0.2 -12.68 1 98.94 108 GLY B CA 1
ATOM 3471 C C . GLY B 1 108 ? -12.195 -0.511 -11.445 1 98.94 108 GLY B C 1
ATOM 3472 O O . GLY B 1 108 ? -10.984 -0.598 -11.234 1 98.94 108 GLY B O 1
ATOM 3473 N N . TRP B 1 109 ? -13.094 -0.967 -10.602 1 98.94 109 TRP B N 1
ATOM 3474 C CA . TRP B 1 109 ? -12.766 -1.632 -9.344 1 98.94 109 TRP B CA 1
ATOM 3475 C C . TRP B 1 109 ? -13.562 -2.924 -9.188 1 98.94 109 TRP B C 1
ATOM 3477 O O . TRP B 1 109 ? -14.797 -2.895 -9.117 1 98.94 109 TRP B O 1
ATOM 3487 N N . VAL B 1 110 ? -12.844 -4.043 -9.164 1 99 110 VAL B N 1
ATOM 3488 C CA . VAL B 1 110 ? -13.516 -5.336 -9.203 1 99 110 VAL B CA 1
ATOM 3489 C C . VAL B 1 110 ? -13.039 -6.203 -8.039 1 99 110 VAL B C 1
ATOM 3491 O O . VAL B 1 110 ? -11.836 -6.332 -7.805 1 99 110 VAL B O 1
ATOM 3494 N N . ALA B 1 111 ? -13.938 -6.727 -7.258 1 98.94 111 ALA B N 1
ATOM 3495 C CA . ALA B 1 111 ? -13.625 -7.719 -6.23 1 98.94 111 ALA B CA 1
ATOM 3496 C C . ALA B 1 111 ? -14.148 -9.094 -6.613 1 98.94 111 ALA B C 1
ATOM 3498 O O . ALA B 1 111 ? -15.227 -9.211 -7.215 1 98.94 111 ALA B O 1
ATOM 3499 N N . ALA B 1 112 ? -13.391 -10.109 -6.297 1 98.94 112 ALA B N 1
ATOM 3500 C CA . ALA B 1 112 ? -13.781 -11.469 -6.637 1 98.94 112 ALA B CA 1
ATOM 3501 C C . ALA B 1 112 ? -13.734 -12.375 -5.41 1 98.94 112 ALA B C 1
ATOM 3503 O O . ALA B 1 112 ? -12.836 -12.258 -4.574 1 98.94 112 ALA B O 1
ATOM 3504 N N . ARG B 1 113 ? -14.703 -13.273 -5.312 1 98.88 113 ARG B N 1
ATOM 3505 C CA . ARG B 1 113 ? -14.75 -14.328 -4.305 1 98.88 113 ARG B CA 1
ATOM 3506 C C . ARG B 1 113 ? -14.719 -15.703 -4.957 1 98.88 113 ARG B C 1
ATOM 3508 O O . ARG B 1 113 ? -14.805 -15.828 -6.18 1 98.88 113 ARG B O 1
ATOM 3515 N N . ARG B 1 114 ? -14.555 -16.734 -4.109 1 98.69 114 ARG B N 1
ATOM 3516 C CA . ARG B 1 114 ? -14.523 -18.125 -4.562 1 98.69 114 ARG B CA 1
ATOM 3517 C C . ARG B 1 114 ? -13.523 -18.312 -5.695 1 98.69 114 ARG B C 1
ATOM 3519 O O . ARG B 1 114 ? -13.859 -18.875 -6.742 1 98.69 114 ARG B O 1
ATOM 3526 N N . SER B 1 115 ? -12.367 -17.719 -5.414 1 98.81 115 SER B N 1
ATOM 3527 C CA . SER B 1 115 ? -11.25 -17.922 -6.34 1 98.81 115 SER B CA 1
ATOM 3528 C C . SER B 1 115 ? -10.188 -18.828 -5.734 1 98.81 115 SER B C 1
ATOM 3530 O O . SER B 1 115 ? -10.344 -19.312 -4.613 1 98.81 115 SER B O 1
ATOM 3532 N N . ASN B 1 116 ? -9.195 -19.172 -6.535 1 98.25 116 ASN B N 1
ATOM 3533 C CA . ASN B 1 116 ? -8.016 -19.922 -6.145 1 98.25 116 ASN B CA 1
ATOM 3534 C C . ASN B 1 116 ? -6.742 -19.109 -6.324 1 98.25 116 ASN B C 1
ATOM 3536 O O . ASN B 1 116 ? -6.797 -17.938 -6.695 1 98.25 116 ASN B O 1
ATOM 3540 N N . HIS B 1 117 ? -5.602 -19.688 -5.883 1 97.19 117 HIS B N 1
ATOM 3541 C CA . HIS B 1 117 ? -4.328 -19 -6.023 1 97.19 117 HIS B CA 1
ATOM 3542 C C . HIS B 1 117 ? -4.148 -18.453 -7.438 1 97.19 117 HIS B C 1
ATOM 3544 O O . HIS B 1 117 ? -4.352 -19.188 -8.414 1 97.19 117 HIS B O 1
ATOM 3550 N N . TYR B 1 118 ? -3.82 -17.125 -7.523 1 97.81 118 TYR B N 1
ATOM 3551 C CA . TYR B 1 118 ? -3.824 -16.531 -8.852 1 97.81 118 TYR B CA 1
ATOM 3552 C C . TYR B 1 118 ? -2.416 -16.125 -9.266 1 97.81 118 TYR B C 1
ATOM 3554 O O . TYR B 1 118 ? -2.244 -15.281 -10.156 1 97.81 118 TYR B O 1
ATOM 3562 N N . GLY B 1 119 ? -1.358 -16.594 -8.648 1 95.94 119 GLY B N 1
ATOM 3563 C CA . GLY B 1 119 ? 0.016 -16.406 -9.078 1 95.94 119 GLY B CA 1
ATOM 3564 C C . GLY B 1 119 ? 0.583 -15.055 -8.664 1 95.94 119 GLY B C 1
ATOM 3565 O O . GLY B 1 119 ? 0.396 -14.625 -7.527 1 95.94 119 GLY B O 1
ATOM 3566 N N . MET B 1 120 ? 1.394 -14.469 -9.602 1 95.56 120 MET B N 1
ATOM 3567 C CA . MET B 1 120 ? 2.088 -13.203 -9.375 1 95.56 120 MET B CA 1
ATOM 3568 C C . MET B 1 120 ? 1.129 -12.023 -9.5 1 95.56 120 MET B C 1
ATOM 3570 O O . MET B 1 120 ? 0.531 -11.812 -10.555 1 95.56 120 MET B O 1
ATOM 3574 N N . ALA B 1 121 ? 1.061 -11.219 -8.422 1 98 121 ALA B N 1
ATOM 3575 C CA . ALA B 1 121 ? 0.109 -10.117 -8.406 1 98 121 ALA B CA 1
ATOM 3576 C C . ALA B 1 121 ? 0.44 -9.086 -9.484 1 98 121 ALA B C 1
ATOM 3578 O O . ALA B 1 121 ? -0.459 -8.523 -10.117 1 98 121 ALA B O 1
ATOM 3579 N N . GLY B 1 122 ? 1.729 -8.875 -9.711 1 98.56 122 GLY B N 1
ATOM 3580 C CA . GLY B 1 122 ? 2.156 -7.895 -10.695 1 98.56 122 GLY B CA 1
ATOM 3581 C C . GLY B 1 122 ? 1.703 -8.227 -12.102 1 98.56 122 GLY B C 1
ATOM 3582 O O . GLY B 1 122 ? 1.553 -7.34 -12.938 1 98.56 122 GLY B O 1
ATOM 3583 N N . TYR B 1 123 ? 1.448 -9.516 -12.375 1 98.69 123 TYR B N 1
ATOM 3584 C CA . TYR B 1 123 ? 1.009 -9.977 -13.688 1 98.69 123 TYR B CA 1
ATOM 3585 C C . TYR B 1 123 ? -0.309 -9.32 -14.086 1 98.69 123 TYR B C 1
ATOM 3587 O O . TYR B 1 123 ? -0.483 -8.906 -15.234 1 98.69 123 TYR B O 1
ATOM 3595 N N . TRP B 1 124 ? -1.175 -9.195 -13.219 1 98.88 124 TRP B N 1
ATOM 3596 C CA . TRP B 1 124 ? -2.498 -8.633 -13.477 1 98.88 124 TRP B CA 1
ATOM 3597 C C . TRP B 1 124 ? -2.424 -7.121 -13.664 1 98.88 124 TRP B C 1
ATOM 3599 O O . TRP B 1 124 ? -3.092 -6.562 -14.531 1 98.88 124 TRP B O 1
ATOM 3609 N N . ALA B 1 125 ? -1.628 -6.48 -12.805 1 98.94 125 ALA B N 1
ATOM 3610 C CA . ALA B 1 125 ? -1.427 -5.043 -12.953 1 98.94 125 ALA B CA 1
ATOM 3611 C C . ALA B 1 125 ? -0.844 -4.711 -14.32 1 98.94 125 ALA B C 1
ATOM 3613 O O . ALA B 1 125 ? -1.228 -3.715 -14.945 1 98.94 125 ALA B O 1
ATOM 3614 N N . LEU B 1 126 ? 0.033 -5.523 -14.773 1 98.88 126 LEU B N 1
ATOM 3615 C CA . LEU B 1 126 ? 0.682 -5.32 -16.062 1 98.88 126 LEU B CA 1
ATOM 3616 C C . LEU B 1 126 ? -0.332 -5.402 -17.203 1 98.88 126 LEU B C 1
ATOM 3618 O O . LEU B 1 126 ? -0.189 -4.719 -18.219 1 98.88 126 LEU B O 1
ATOM 3622 N N . LYS B 1 127 ? -1.356 -6.211 -17.047 1 98.81 127 LYS B N 1
ATOM 3623 C CA . LYS B 1 127 ? -2.379 -6.324 -18.094 1 98.81 127 LYS B CA 1
ATOM 3624 C C . LYS B 1 127 ? -3.049 -4.98 -18.344 1 98.81 127 LYS B C 1
ATOM 3626 O O . LYS B 1 127 ? -3.322 -4.629 -19.5 1 98.81 127 LYS B O 1
ATOM 3631 N N . ALA B 1 128 ? -3.355 -4.277 -17.297 1 98.94 128 ALA B N 1
ATOM 3632 C CA . ALA B 1 128 ? -3.926 -2.943 -17.453 1 98.94 128 ALA B CA 1
ATOM 3633 C C . ALA B 1 128 ? -2.895 -1.97 -18.016 1 98.94 128 ALA B C 1
ATOM 3635 O O . ALA B 1 128 ? -3.219 -1.139 -18.875 1 98.94 128 ALA B O 1
ATOM 3636 N N . GLU B 1 129 ? -1.69 -2.082 -17.516 1 98.88 129 GLU B N 1
ATOM 3637 C CA . GLU B 1 129 ? -0.609 -1.207 -17.953 1 98.88 129 GLU B CA 1
ATOM 3638 C C . GLU B 1 129 ? -0.397 -1.31 -19.469 1 98.88 129 GLU B C 1
ATOM 3640 O O . GLU B 1 129 ? -0.173 -0.3 -20.141 1 98.88 129 GLU B O 1
ATOM 3645 N N . LYS B 1 130 ? -0.478 -2.51 -19.984 1 98.38 130 LYS B N 1
ATOM 3646 C CA . LYS B 1 130 ? -0.285 -2.744 -21.422 1 98.38 130 LYS B CA 1
ATOM 3647 C C . LYS B 1 130 ? -1.365 -2.049 -22.25 1 98.38 130 LYS B C 1
ATOM 3649 O O . LYS B 1 130 ? -1.192 -1.828 -23.438 1 98.38 130 LYS B O 1
ATOM 3654 N N . GLN B 1 131 ? -2.439 -1.668 -21.625 1 98.5 131 GLN B N 1
ATOM 3655 C CA . GLN B 1 131 ? -3.518 -0.944 -22.281 1 98.5 131 GLN B CA 1
ATOM 3656 C C . GLN B 1 131 ? -3.424 0.555 -22.016 1 98.5 131 GLN B C 1
ATOM 3658 O O . GLN B 1 131 ? -4.371 1.298 -22.266 1 98.5 131 GLN B O 1
ATOM 3663 N N . GLY B 1 132 ? -2.34 0.988 -21.453 1 98.56 132 GLY B N 1
ATOM 3664 C CA . GLY B 1 132 ? -2.115 2.398 -21.188 1 98.56 132 GLY B CA 1
ATOM 3665 C C . GLY B 1 132 ? -2.754 2.869 -19.891 1 98.56 132 GLY B C 1
ATOM 3666 O O . GLY B 1 132 ? -2.896 4.074 -19.656 1 98.56 132 GLY B O 1
ATOM 3667 N N . LEU B 1 133 ? -3.213 1.938 -19.031 1 98.94 133 LEU B N 1
ATOM 3668 C CA . LEU B 1 133 ? -3.869 2.254 -17.766 1 98.94 133 LEU B CA 1
ATOM 3669 C C . LEU B 1 133 ? -2.949 1.956 -16.578 1 98.94 133 LEU B C 1
ATOM 3671 O O . LEU B 1 133 ? -1.955 1.242 -16.734 1 98.94 133 LEU B O 1
ATOM 3675 N N . ILE B 1 134 ? -3.217 2.592 -15.438 1 98.94 134 ILE B N 1
ATOM 3676 C CA . ILE B 1 134 ? -2.631 2.117 -14.188 1 98.94 134 ILE B CA 1
ATOM 3677 C C . ILE B 1 134 ? -3.373 0.871 -13.711 1 98.94 134 ILE B C 1
ATOM 3679 O O . ILE B 1 134 ? -4.605 0.857 -13.656 1 98.94 134 ILE B O 1
ATOM 3683 N N . GLY B 1 135 ? -2.611 -0.189 -13.477 1 98.94 135 GLY B N 1
ATOM 3684 C CA . GLY B 1 135 ? -3.213 -1.396 -12.938 1 98.94 135 GLY B CA 1
ATOM 3685 C C . GLY B 1 135 ? -2.873 -1.625 -11.477 1 98.94 135 GLY B C 1
ATOM 3686 O O . GLY B 1 135 ? -1.747 -1.365 -11.047 1 98.94 135 GLY B O 1
ATOM 3687 N N . LEU B 1 136 ? -3.855 -2.105 -10.68 1 98.94 136 LEU B N 1
ATOM 3688 C CA . LEU B 1 136 ? -3.67 -2.545 -9.305 1 98.94 136 LEU B CA 1
ATOM 3689 C C . LEU B 1 136 ? -4.203 -3.959 -9.102 1 98.94 136 LEU B C 1
ATOM 3691 O O . LEU B 1 136 ? -5.191 -4.348 -9.734 1 98.94 136 LEU B O 1
ATOM 3695 N N . SER B 1 137 ? -3.527 -4.68 -8.242 1 98.94 137 SER B N 1
ATOM 3696 C CA . SER B 1 137 ? -3.984 -6.031 -7.93 1 98.94 137 SER B CA 1
ATOM 3697 C C . SER B 1 137 ? -3.619 -6.422 -6.5 1 98.94 137 SER B C 1
ATOM 3699 O O . SER B 1 137 ? -2.52 -6.125 -6.031 1 98.94 137 SER B O 1
ATOM 3701 N N . PHE B 1 138 ? -4.582 -7.078 -5.797 1 98.88 138 PHE B N 1
ATOM 3702 C CA . PHE B 1 138 ? -4.457 -7.531 -4.414 1 98.88 138 PHE B CA 1
ATOM 3703 C C . PHE B 1 138 ? -5.082 -8.914 -4.238 1 98.88 138 PHE B C 1
ATOM 3705 O O . PHE B 1 138 ? -6.012 -9.273 -4.961 1 98.88 138 PHE B O 1
ATOM 3712 N N . THR B 1 139 ? -4.559 -9.641 -3.291 1 98.75 139 THR B N 1
ATOM 3713 C CA . THR B 1 139 ? -5.188 -10.914 -2.936 1 98.75 139 THR B CA 1
ATOM 3714 C C . THR B 1 139 ? -4.895 -11.266 -1.48 1 98.75 139 THR B C 1
ATOM 3716 O O . THR B 1 139 ? -3.879 -10.844 -0.923 1 98.75 139 THR B O 1
ATOM 3719 N N . ASN B 1 140 ? -5.797 -11.922 -0.798 1 98.06 140 ASN B N 1
ATOM 3720 C CA . ASN B 1 140 ? -5.449 -12.578 0.458 1 98.06 140 ASN B CA 1
ATOM 3721 C C . ASN B 1 140 ? -5.004 -14.016 0.235 1 98.06 140 ASN B C 1
ATOM 3723 O O . ASN B 1 140 ? -4.898 -14.469 -0.907 1 98.06 140 ASN B O 1
ATOM 3727 N N . SER B 1 141 ? -4.543 -14.688 1.21 1 94.56 141 SER B N 1
ATOM 3728 C CA . SER B 1 141 ? -4.027 -16.047 1.12 1 94.56 141 SER B CA 1
ATOM 3729 C C . SER B 1 141 ? -4.062 -16.734 2.477 1 94.56 141 SER B C 1
ATOM 3731 O O . SER B 1 141 ? -4.707 -16.25 3.412 1 94.56 141 SER B O 1
ATOM 3733 N N . SER B 1 142 ? -3.463 -17.938 2.52 1 94.44 142 SER B N 1
ATOM 3734 C CA . SER B 1 142 ? -3.352 -18.641 3.789 1 94.44 142 SER B CA 1
ATOM 3735 C C . SER B 1 142 ? -2.572 -17.828 4.812 1 94.44 142 SER B C 1
ATOM 3737 O O . SER B 1 142 ? -1.673 -17.062 4.453 1 94.44 142 SER B O 1
ATOM 3739 N N . PRO B 1 143 ? -2.941 -17.984 6.074 1 95.25 143 PRO B N 1
ATOM 3740 C CA . PRO B 1 143 ? -2.281 -17.188 7.105 1 95.25 143 PRO B CA 1
ATOM 3741 C C . PRO B 1 143 ? -0.838 -17.609 7.355 1 95.25 143 PRO B C 1
ATOM 3743 O O . PRO B 1 143 ? -0.594 -18.75 7.758 1 95.25 143 PRO B O 1
ATOM 3746 N N . ILE B 1 144 ? 0.085 -16.688 7.125 1 93.62 144 ILE B N 1
ATOM 3747 C CA . ILE B 1 144 ? 1.485 -16.984 7.395 1 93.62 144 ILE B CA 1
ATOM 3748 C C . ILE B 1 144 ? 2.17 -15.773 8.016 1 93.62 144 ILE B C 1
ATOM 3750 O O . ILE B 1 144 ? 3.283 -15.875 8.531 1 93.62 144 ILE B O 1
ATOM 3754 N N . LEU B 1 145 ? 1.585 -14.633 7.906 1 96.62 145 LEU B N 1
ATOM 3755 C CA . LEU B 1 145 ? 2.098 -13.422 8.539 1 96.62 145 LEU B CA 1
ATOM 3756 C C . LEU B 1 145 ? 1.625 -13.32 9.984 1 96.62 145 LEU B C 1
ATOM 3758 O O . LEU B 1 145 ? 0.432 -13.469 10.266 1 96.62 145 LEU B O 1
ATOM 3762 N N . VAL B 1 146 ? 2.562 -13.055 10.891 1 96.81 146 VAL B N 1
ATOM 3763 C CA . VAL B 1 146 ? 2.262 -12.891 12.312 1 96.81 146 VAL B CA 1
ATOM 3764 C C . VAL B 1 146 ? 2.059 -11.414 12.625 1 96.81 146 VAL B C 1
ATOM 3766 O O . VAL B 1 146 ? 3.008 -10.625 12.594 1 96.81 146 VAL B O 1
ATOM 3769 N N . PRO B 1 147 ? 0.829 -11.031 12.984 1 97.88 147 PRO B N 1
ATOM 3770 C CA . PRO B 1 147 ? 0.62 -9.641 13.383 1 97.88 147 PRO B CA 1
ATOM 3771 C C . PRO B 1 147 ? 1.559 -9.203 14.508 1 97.88 147 PRO B C 1
ATOM 3773 O O . PRO B 1 147 ? 1.938 -10.016 15.352 1 97.88 147 PRO B O 1
ATOM 3776 N N . THR B 1 148 ? 1.967 -7.945 14.484 1 97.38 148 THR B N 1
ATOM 3777 C CA . THR B 1 148 ? 2.836 -7.395 15.523 1 97.38 148 THR B CA 1
ATOM 3778 C C . THR B 1 148 ? 2.287 -7.707 16.906 1 97.38 148 THR B C 1
ATOM 3780 O O . THR B 1 148 ? 1.102 -7.496 17.172 1 97.38 148 THR B O 1
ATOM 3783 N N . ARG B 1 149 ? 3.156 -8.297 17.75 1 96.38 149 ARG B N 1
ATOM 3784 C CA . ARG B 1 149 ? 2.908 -8.641 19.156 1 96.38 149 ARG B CA 1
ATOM 3785 C C . ARG B 1 149 ? 2.193 -9.984 19.266 1 96.38 149 ARG B C 1
ATOM 3787 O O . ARG B 1 149 ? 2.004 -10.5 20.375 1 96.38 149 ARG B O 1
ATOM 3794 N N . SER B 1 150 ? 1.786 -10.641 18.188 1 96.88 150 SER B N 1
ATOM 3795 C CA . SER B 1 150 ? 1.039 -11.891 18.203 1 96.88 150 SER B CA 1
ATOM 3796 C C . SER B 1 150 ? 1.978 -13.094 18.266 1 96.88 150 SER B C 1
ATOM 3798 O O . SER B 1 150 ? 3.113 -13.023 17.781 1 96.88 150 SER B O 1
ATOM 3800 N N . LYS B 1 151 ? 1.441 -14.227 18.75 1 92.75 151 LYS B N 1
ATOM 3801 C CA . LYS B 1 151 ? 2.16 -15.492 18.766 1 92.75 151 LYS B CA 1
ATOM 3802 C C . LYS B 1 151 ? 1.852 -16.312 17.516 1 92.75 151 LYS B C 1
ATOM 3804 O O . LYS B 1 151 ? 2.598 -17.234 17.172 1 92.75 151 LYS B O 1
ATOM 3809 N N . THR B 1 152 ? 0.791 -15.992 16.938 1 93.12 152 THR B N 1
ATOM 3810 C CA . THR B 1 152 ? 0.308 -16.844 15.852 1 93.12 152 THR B CA 1
ATOM 3811 C C . THR B 1 152 ? 0.041 -16.016 14.594 1 93.12 152 THR B C 1
ATOM 3813 O O . THR B 1 152 ? -0.277 -14.828 14.68 1 93.12 152 THR B O 1
ATOM 3816 N N . SER B 1 153 ? 0.176 -16.703 13.445 1 94.75 153 SER B N 1
ATOM 3817 C CA . SER B 1 153 ? -0.115 -16.062 12.164 1 94.75 153 SER B CA 1
ATOM 3818 C C . SER B 1 153 ? -1.612 -15.836 11.992 1 94.75 153 SER B C 1
ATOM 3820 O O . SER B 1 153 ? -2.428 -16.609 12.5 1 94.75 153 SER B O 1
ATOM 3822 N N . ALA B 1 154 ? -1.942 -14.758 11.219 1 97.25 154 ALA B N 1
ATOM 3823 C CA . ALA B 1 154 ? -3.367 -14.477 11.055 1 97.25 154 ALA B CA 1
ATOM 3824 C C . ALA B 1 154 ? -3.643 -13.805 9.711 1 97.25 154 ALA B C 1
ATOM 3826 O O . ALA B 1 154 ? -4.797 -13.711 9.281 1 97.25 154 ALA B O 1
ATOM 3827 N N . LEU B 1 155 ? -2.648 -13.312 9.008 1 98.06 155 LEU B N 1
ATOM 3828 C CA . LEU B 1 155 ? -2.795 -12.711 7.691 1 98.06 155 LEU B CA 1
ATOM 3829 C C . LEU B 1 155 ? -1.9 -13.398 6.672 1 98.06 155 LEU B C 1
ATOM 3831 O O . LEU B 1 155 ? -1 -14.156 7.039 1 98.06 155 LEU B O 1
ATOM 3835 N N . GLY B 1 156 ? -2.139 -13.203 5.445 1 96.06 156 GLY B N 1
ATOM 3836 C CA . GLY B 1 156 ? -1.325 -13.781 4.391 1 96.06 156 GLY B CA 1
ATOM 3837 C C . GLY B 1 156 ? -0.168 -12.891 3.975 1 96.06 156 GLY B C 1
ATOM 3838 O O . GLY B 1 156 ? 0.109 -11.883 4.625 1 96.06 156 GLY B O 1
ATOM 3839 N N . THR B 1 157 ? 0.542 -13.336 2.912 1 94.69 157 THR B N 1
ATOM 3840 C CA . THR B 1 157 ? 1.543 -12.445 2.326 1 94.69 157 THR B CA 1
ATOM 3841 C C . THR B 1 157 ? 0.886 -11.195 1.75 1 94.69 157 THR B C 1
ATOM 3843 O O . THR B 1 157 ? 1.558 -10.195 1.508 1 94.69 157 THR B O 1
ATOM 3846 N N . ASN B 1 158 ? -0.43 -11.273 1.397 1 97.12 158 ASN B N 1
ATOM 3847 C CA . ASN B 1 158 ? -1.313 -10.164 1.051 1 97.12 158 ASN B CA 1
ATOM 3848 C C . ASN B 1 158 ? -0.59 -9.117 0.217 1 97.12 158 ASN B C 1
ATOM 3850 O O . ASN B 1 158 ? -0.435 -7.969 0.651 1 97.12 158 ASN B O 1
ATOM 3854 N N . PRO B 1 159 ? -0.278 -9.438 -1.043 1 97.94 159 PRO B N 1
ATOM 3855 C CA . PRO B 1 159 ? 0.574 -8.578 -1.871 1 97.94 159 PRO B CA 1
ATOM 3856 C C . PRO B 1 159 ? -0.136 -7.309 -2.328 1 97.94 159 PRO B C 1
ATOM 3858 O O . PRO B 1 159 ? -1.368 -7.266 -2.363 1 97.94 159 PRO B O 1
ATOM 3861 N N . ILE B 1 160 ? 0.667 -6.297 -2.598 1 98.75 160 ILE B N 1
ATOM 3862 C CA . ILE B 1 160 ? 0.277 -5.051 -3.25 1 98.75 160 ILE B CA 1
ATOM 3863 C C . ILE B 1 160 ? 1.005 -4.918 -4.586 1 98.75 160 ILE B C 1
ATOM 3865 O O . ILE B 1 160 ? 2.238 -4.922 -4.629 1 98.75 160 ILE B O 1
ATOM 3869 N N . ALA B 1 161 ? 0.218 -4.82 -5.652 1 98.88 161 ALA B N 1
ATOM 3870 C CA . ALA B 1 161 ? 0.838 -4.66 -6.965 1 98.88 161 ALA B CA 1
ATOM 3871 C C . ALA B 1 161 ? 0.27 -3.449 -7.699 1 98.88 161 ALA B C 1
ATOM 3873 O O . ALA B 1 161 ? -0.933 -3.184 -7.633 1 98.88 161 ALA B O 1
ATOM 3874 N N . LEU B 1 162 ? 1.118 -2.707 -8.359 1 98.94 162 LEU B N 1
ATOM 3875 C CA . LEU B 1 162 ? 0.779 -1.586 -9.227 1 98.94 162 LEU B CA 1
ATOM 3876 C C . LEU B 1 162 ? 1.688 -1.553 -10.453 1 98.94 162 LEU B C 1
ATOM 3878 O O . LEU B 1 162 ? 2.9 -1.754 -10.336 1 98.94 162 LEU B O 1
ATOM 3882 N N . ALA B 1 163 ? 1.142 -1.409 -11.586 1 98.94 163 ALA B N 1
ATOM 3883 C CA . ALA B 1 163 ? 1.903 -1.149 -12.805 1 98.94 163 ALA B CA 1
ATOM 3884 C C . ALA B 1 163 ? 1.406 0.114 -13.5 1 98.94 163 ALA B C 1
ATOM 3886 O O . ALA B 1 163 ? 0.199 0.348 -13.586 1 98.94 163 ALA B O 1
ATOM 3887 N N . ALA B 1 164 ? 2.275 0.936 -13.914 1 98.94 164 ALA B N 1
ATOM 3888 C CA . ALA B 1 164 ? 1.96 2.195 -14.586 1 98.94 164 ALA B CA 1
ATOM 3889 C C . ALA B 1 164 ? 2.834 2.393 -15.82 1 98.94 164 ALA B C 1
ATOM 3891 O O . ALA B 1 164 ? 4.047 2.174 -15.773 1 98.94 164 ALA B O 1
ATOM 3892 N N . PRO B 1 165 ? 2.225 2.848 -16.891 1 98.81 165 PRO B N 1
ATOM 3893 C CA . PRO B 1 165 ? 3.006 3.041 -18.125 1 98.81 165 PRO B CA 1
ATOM 3894 C C . PRO B 1 165 ? 3.908 4.27 -18.062 1 98.81 165 PRO B C 1
ATOM 3896 O O . PRO B 1 165 ? 3.561 5.266 -17.406 1 98.81 165 PRO B O 1
ATOM 3899 N N . ALA B 1 166 ? 5.02 4.184 -18.609 1 98.75 166 ALA B N 1
ATOM 3900 C CA . ALA B 1 166 ? 5.949 5.273 -18.891 1 98.75 166 ALA B CA 1
ATOM 3901 C C . ALA B 1 166 ? 6.227 5.391 -20.375 1 98.75 166 ALA B C 1
ATOM 3903 O O . ALA B 1 166 ? 5.555 4.75 -21.188 1 98.75 166 ALA B O 1
ATOM 3904 N N . LYS B 1 167 ? 7.156 6.273 -20.781 1 97.69 167 LYS B N 1
ATOM 3905 C CA . LYS B 1 167 ? 7.414 6.512 -22.203 1 97.69 167 LYS B CA 1
ATOM 3906 C C . LYS B 1 167 ? 8.211 5.367 -22.812 1 97.69 167 LYS B C 1
ATOM 3908 O O . LYS B 1 167 ? 8.984 4.695 -22.125 1 97.69 167 LYS B O 1
ATOM 3913 N N . ASP B 1 168 ? 7.945 5.125 -24.125 1 96.06 168 ASP B N 1
ATOM 3914 C CA . ASP B 1 168 ? 8.758 4.277 -24.984 1 96.06 168 ASP B CA 1
ATOM 3915 C C . ASP B 1 168 ? 8.812 2.844 -24.469 1 96.06 168 ASP B C 1
ATOM 3917 O O . ASP B 1 168 ? 9.883 2.229 -24.438 1 96.06 168 ASP B O 1
ATOM 3921 N N . GLY B 1 169 ? 7.766 2.359 -23.984 1 95.12 169 GLY B N 1
ATOM 3922 C CA . GLY B 1 169 ? 7.66 0.968 -23.578 1 95.12 169 GLY B CA 1
ATOM 3923 C C . GLY B 1 169 ? 8.18 0.721 -22.172 1 95.12 169 GLY B C 1
ATOM 3924 O O . GLY B 1 169 ? 8.148 -0.408 -21.688 1 95.12 169 GLY B O 1
ATOM 3925 N N . ASP B 1 170 ? 8.688 1.783 -21.516 1 97.94 170 ASP B N 1
ATOM 3926 C CA . ASP B 1 170 ? 9.086 1.688 -20.109 1 97.94 170 ASP B CA 1
ATOM 3927 C C . ASP B 1 170 ? 7.863 1.694 -19.188 1 97.94 170 ASP B C 1
ATOM 3929 O O . ASP B 1 170 ? 6.746 1.957 -19.641 1 97.94 170 ASP B O 1
ATOM 3933 N N . ASN B 1 171 ? 8.039 1.188 -18 1 98.81 171 ASN B N 1
ATOM 3934 C CA . ASN B 1 171 ? 6.953 1.171 -17.016 1 98.81 171 ASN B CA 1
ATOM 3935 C C . ASN B 1 171 ? 7.48 1.062 -15.594 1 98.81 171 ASN B C 1
ATOM 3937 O O . ASN B 1 171 ? 8.672 0.818 -15.383 1 98.81 171 ASN B O 1
ATOM 3941 N N . LEU B 1 172 ? 6.711 1.482 -14.664 1 98.88 172 LEU B N 1
ATOM 3942 C CA . LEU B 1 172 ? 6.93 1.253 -13.234 1 98.88 172 LEU B CA 1
ATOM 3943 C C . LEU B 1 172 ? 6.102 0.071 -12.742 1 98.88 172 LEU B C 1
ATOM 3945 O O . LEU B 1 172 ? 4.895 0.01 -12.984 1 98.88 172 LEU B O 1
ATOM 3949 N N . VAL B 1 173 ? 6.738 -0.902 -12.094 1 98.88 173 VAL B N 1
ATOM 3950 C CA . VAL B 1 173 ? 6.008 -2.068 -11.602 1 98.88 173 VAL B CA 1
ATOM 3951 C C . VAL B 1 173 ? 6.355 -2.314 -10.141 1 98.88 173 VAL B C 1
ATOM 3953 O O . VAL B 1 173 ? 7.52 -2.545 -9.797 1 98.88 173 VAL B O 1
ATOM 3956 N N . VAL B 1 174 ? 5.383 -2.188 -9.312 1 98.81 174 VAL B N 1
ATOM 3957 C CA . VAL B 1 174 ? 5.438 -2.582 -7.91 1 98.81 174 VAL B CA 1
ATOM 3958 C C . VAL B 1 174 ? 4.75 -3.93 -7.723 1 98.81 174 VAL B C 1
ATOM 3960 O O . VAL B 1 174 ? 3.6 -4.109 -8.133 1 98.81 174 VAL B O 1
ATOM 3963 N N . ASP B 1 175 ? 5.375 -4.848 -7.164 1 98.06 175 ASP B N 1
ATOM 3964 C CA . ASP B 1 175 ? 4.844 -6.16 -6.812 1 98.06 175 ASP B CA 1
ATOM 3965 C C . ASP B 1 175 ? 5.527 -6.715 -5.562 1 98.06 175 ASP B C 1
ATOM 3967 O O . ASP B 1 175 ? 6.641 -7.238 -5.641 1 98.06 175 ASP B O 1
ATOM 3971 N N . LEU B 1 176 ? 4.824 -6.613 -4.422 1 97.75 176 LEU B N 1
ATOM 3972 C CA . LEU B 1 176 ? 5.496 -6.973 -3.182 1 97.75 176 LEU B CA 1
ATOM 3973 C C . LEU B 1 176 ? 4.523 -7.617 -2.201 1 97.75 176 LEU B C 1
ATOM 3975 O O . LEU B 1 176 ? 3.357 -7.223 -2.131 1 97.75 176 LEU B O 1
ATOM 3979 N N . ALA B 1 177 ? 5.035 -8.609 -1.481 1 97.06 177 ALA B N 1
ATOM 3980 C CA . ALA B 1 177 ? 4.324 -9.117 -0.312 1 97.06 177 ALA B CA 1
ATOM 3981 C C . ALA B 1 177 ? 4.398 -8.125 0.848 1 97.06 177 ALA B C 1
ATOM 3983 O O . ALA B 1 177 ? 5.336 -7.332 0.934 1 97.06 177 ALA B O 1
ATOM 3984 N N . THR B 1 178 ? 3.436 -8.156 1.771 1 98.12 178 THR B N 1
ATOM 3985 C CA . THR B 1 178 ? 3.443 -7.27 2.932 1 98.12 178 THR B CA 1
ATOM 3986 C C . THR B 1 178 ? 4.223 -7.895 4.082 1 98.12 178 THR B C 1
ATOM 3988 O O . THR B 1 178 ? 4.332 -7.301 5.16 1 98.12 178 THR B O 1
ATOM 3991 N N . THR B 1 179 ? 4.738 -9.094 3.85 1 97.31 179 THR B N 1
ATOM 3992 C CA . THR B 1 179 ? 5.723 -9.688 4.746 1 97.31 179 THR B CA 1
ATOM 3993 C C . THR B 1 179 ? 7.125 -9.195 4.414 1 97.31 179 THR B C 1
ATOM 3995 O O . THR B 1 179 ? 7.371 -8.688 3.318 1 97.31 179 THR B O 1
ATOM 3998 N N . ALA B 1 180 ? 8.016 -9.406 5.375 1 94.5 180 ALA B N 1
ATOM 3999 C CA . ALA B 1 180 ? 9.406 -9.016 5.152 1 94.5 180 ALA B CA 1
ATOM 4000 C C . ALA B 1 180 ? 10.023 -9.82 4.012 1 94.5 180 ALA B C 1
ATOM 4002 O O . ALA B 1 180 ? 10.836 -9.297 3.246 1 94.5 180 ALA B O 1
ATOM 4003 N N . VAL B 1 181 ? 9.57 -10.992 3.986 1 90 181 VAL B N 1
ATOM 4004 C CA . VAL B 1 181 ? 10.086 -11.898 2.959 1 90 181 VAL B CA 1
ATOM 4005 C C . VAL B 1 181 ? 9 -12.898 2.564 1 90 181 VAL B C 1
ATOM 4007 O O . VAL B 1 181 ? 8.023 -13.086 3.295 1 90 181 VAL B O 1
ATOM 4010 N N . ALA B 1 182 ? 9.172 -13.438 1.327 1 84.25 182 ALA B N 1
ATOM 4011 C CA . ALA B 1 182 ? 8.305 -14.547 0.941 1 84.25 182 ALA B CA 1
ATOM 4012 C C . ALA B 1 182 ? 8.852 -15.875 1.444 1 84.25 182 ALA B C 1
ATOM 4014 O O . ALA B 1 182 ? 10.062 -16.047 1.589 1 84.25 182 ALA B O 1
ATOM 4015 N N . MET B 1 183 ? 7.988 -16.812 1.639 1 81.62 183 MET B N 1
ATOM 4016 C CA . MET B 1 183 ? 8.391 -18.125 2.141 1 81.62 183 MET B CA 1
ATOM 4017 C C . MET B 1 183 ? 9.367 -18.797 1.187 1 81.62 183 MET B C 1
ATOM 4019 O O . MET B 1 183 ? 10.273 -19.516 1.621 1 81.62 183 MET B O 1
ATOM 4023 N N . GLY B 1 184 ? 9.156 -18.547 -0.072 1 76.19 184 GLY B N 1
ATOM 4024 C CA . GLY B 1 184 ? 10.062 -19.125 -1.051 1 76.19 184 GLY B CA 1
ATOM 4025 C C . GLY B 1 184 ? 11.5 -18.688 -0.853 1 76.19 184 GLY B C 1
ATOM 4026 O O . GLY B 1 184 ? 12.43 -19.469 -1.065 1 76.19 184 GLY B O 1
ATOM 4027 N N . LYS B 1 185 ? 11.742 -17.516 -0.445 1 80.12 185 LYS B N 1
ATOM 4028 C CA . LYS B 1 185 ? 13.094 -17.031 -0.188 1 80.12 185 LYS B CA 1
ATOM 4029 C C . LYS B 1 185 ? 13.68 -17.672 1.067 1 80.12 185 LYS B C 1
ATOM 4031 O O . LYS B 1 185 ? 14.891 -17.891 1.15 1 80.12 185 LYS B O 1
ATOM 4036 N N . VAL B 1 186 ? 12.812 -17.875 2.023 1 84.62 186 VAL B N 1
ATOM 4037 C CA . VAL B 1 186 ? 13.25 -18.609 3.209 1 84.62 186 VAL B CA 1
ATOM 4038 C C . VAL B 1 186 ? 13.711 -20 2.814 1 84.62 186 VAL B C 1
ATOM 4040 O O . VAL B 1 186 ? 14.75 -20.484 3.281 1 84.62 186 VAL B O 1
ATOM 4043 N N . GLU B 1 187 ? 12.945 -20.578 1.985 1 80.5 187 GLU B N 1
ATOM 4044 C CA . GLU B 1 187 ? 13.273 -21.906 1.493 1 80.5 187 GLU B CA 1
ATOM 4045 C C . GLU B 1 187 ? 14.625 -21.922 0.777 1 80.5 187 GLU B C 1
ATOM 4047 O O . GLU B 1 187 ? 15.398 -22.859 0.907 1 80.5 187 GLU B O 1
ATOM 4052 N N . ILE B 1 188 ? 14.82 -20.922 -0.001 1 78.19 188 ILE B N 1
ATOM 4053 C CA . ILE B 1 188 ? 16.094 -20.797 -0.706 1 78.19 188 ILE B CA 1
ATOM 4054 C C . ILE B 1 188 ? 17.234 -20.734 0.301 1 78.19 188 ILE B C 1
ATOM 4056 O O . ILE B 1 188 ? 18.281 -21.375 0.109 1 78.19 188 ILE B O 1
ATOM 4060 N N . GLN B 1 189 ? 17.062 -19.953 1.377 1 85 189 GLN B N 1
ATOM 4061 C CA . GLN B 1 189 ? 18.094 -19.859 2.412 1 85 189 GLN B CA 1
ATOM 4062 C C . GLN B 1 189 ? 18.312 -21.203 3.098 1 85 189 GLN B C 1
ATOM 4064 O O . GLN B 1 189 ? 19.422 -21.531 3.502 1 85 189 GLN B O 1
ATOM 4069 N N . VAL B 1 190 ? 17.281 -21.984 3.234 1 86.88 190 VAL B N 1
ATOM 4070 C CA . VAL B 1 190 ? 17.391 -23.328 3.785 1 86.88 190 VAL B CA 1
ATOM 4071 C C . VAL B 1 190 ? 18.281 -24.172 2.887 1 86.88 190 VAL B C 1
ATOM 4073 O O . VAL B 1 190 ? 19.203 -24.844 3.369 1 86.88 190 VAL B O 1
ATOM 4076 N N . HIS B 1 191 ? 18.078 -24.109 1.632 1 79.12 191 HIS B N 1
ATOM 4077 C CA . HIS B 1 191 ? 18.828 -24.906 0.677 1 79.12 191 HIS B CA 1
ATOM 4078 C C . HIS B 1 191 ? 20.297 -24.469 0.63 1 79.12 191 HIS B C 1
ATOM 4080 O O . HIS B 1 191 ? 21.188 -25.297 0.476 1 79.12 191 HIS B O 1
ATOM 4086 N N . LYS B 1 192 ? 20.484 -23.188 0.748 1 82.69 192 LYS B N 1
ATOM 4087 C CA . LYS B 1 192 ? 21.844 -22.641 0.736 1 82.69 192 LYS B CA 1
ATOM 4088 C C . LYS B 1 192 ? 22.547 -22.891 2.068 1 82.69 192 LYS B C 1
ATOM 4090 O O . LYS B 1 192 ? 23.766 -22.734 2.17 1 82.69 192 LYS B O 1
ATOM 4095 N N . GLU B 1 193 ? 21.797 -23.266 3.002 1 89.38 193 GLU B N 1
ATOM 4096 C CA . GLU B 1 193 ? 22.297 -23.438 4.359 1 89.38 193 GLU B CA 1
ATOM 4097 C C . GLU B 1 193 ? 22.906 -22.156 4.891 1 89.38 193 GLU B C 1
ATOM 4099 O O . GLU B 1 193 ? 24.016 -22.156 5.426 1 89.38 193 GLU B O 1
ATOM 4104 N N . GLU B 1 194 ? 22.281 -21.078 4.645 1 91.44 194 GLU B N 1
ATOM 4105 C CA . GLU B 1 194 ? 22.672 -19.75 5.121 1 91.44 194 GLU B CA 1
ATOM 4106 C C . GLU B 1 194 ? 21.625 -19.188 6.078 1 91.44 194 GLU B C 1
ATOM 4108 O O . GLU B 1 194 ? 20.438 -19.516 5.969 1 91.44 194 GLU B O 1
ATOM 4113 N N . PRO B 1 195 ? 22.172 -18.422 7.051 1 92.62 195 PRO B N 1
ATOM 4114 C CA . PRO B 1 195 ? 21.203 -17.812 7.973 1 92.62 195 PRO B CA 1
ATOM 4115 C C . PRO B 1 195 ? 20.297 -16.797 7.289 1 92.62 195 PRO B C 1
ATOM 4117 O O . PRO B 1 195 ? 20.625 -16.281 6.215 1 92.62 195 PRO B O 1
ATOM 4120 N N . LEU B 1 196 ? 19.156 -16.547 7.879 1 92 196 LEU B N 1
ATOM 4121 C CA . LEU B 1 196 ? 18.281 -15.477 7.438 1 92 196 LEU B CA 1
ATOM 4122 C C . LEU B 1 196 ? 18.766 -14.133 7.969 1 92 196 LEU B C 1
ATOM 4124 O O . LEU B 1 196 ? 19.328 -14.055 9.062 1 92 196 LEU B O 1
ATOM 4128 N N . PRO B 1 197 ? 18.562 -13.125 7.188 1 87.94 197 PRO B N 1
ATOM 4129 C CA . PRO B 1 197 ? 18.656 -11.812 7.824 1 87.94 197 PRO B CA 1
ATOM 4130 C C . PRO B 1 197 ? 17.703 -11.648 8.992 1 87.94 197 PRO B C 1
ATOM 4132 O O . PRO B 1 197 ? 16.609 -12.227 8.992 1 87.94 197 PRO B O 1
ATOM 4135 N N . ALA B 1 198 ? 18.141 -10.844 9.945 1 86.44 198 ALA B N 1
ATOM 4136 C CA . ALA B 1 198 ? 17.266 -10.562 11.078 1 86.44 198 ALA B CA 1
ATOM 4137 C C . ALA B 1 198 ? 16 -9.828 10.617 1 86.44 198 ALA B C 1
ATOM 4139 O O . ALA B 1 198 ? 16.062 -8.953 9.75 1 86.44 198 ALA B O 1
ATOM 4140 N N . GLY B 1 199 ? 14.852 -10.266 11.195 1 87.88 199 GLY B N 1
ATOM 4141 C CA . GLY B 1 199 ? 13.633 -9.516 10.922 1 87.88 199 GLY B CA 1
ATOM 4142 C C . GLY B 1 199 ? 12.727 -10.203 9.922 1 87.88 199 GLY B C 1
ATOM 4143 O O . GLY B 1 199 ? 11.641 -9.711 9.617 1 87.88 199 GLY B O 1
ATOM 4144 N N . TRP B 1 200 ? 13.109 -11.398 9.523 1 91.38 200 TRP B N 1
ATOM 4145 C CA . TRP B 1 200 ? 12.32 -12.086 8.508 1 91.38 200 TRP B CA 1
ATOM 4146 C C . TRP B 1 200 ? 11.242 -12.953 9.141 1 91.38 200 TRP B C 1
ATOM 4148 O O . TRP B 1 200 ? 10.117 -13.023 8.641 1 91.38 200 TRP B O 1
ATOM 4158 N N . ALA B 1 201 ? 11.641 -13.609 10.266 1 93.75 201 ALA B N 1
ATOM 4159 C CA . ALA B 1 201 ? 10.75 -14.648 10.781 1 93.75 201 ALA B CA 1
ATOM 4160 C C . ALA B 1 201 ? 10.891 -14.781 12.297 1 93.75 201 ALA B C 1
ATOM 4162 O O . ALA B 1 201 ? 11.859 -14.297 12.883 1 93.75 201 ALA B O 1
ATOM 4163 N N . LEU B 1 202 ? 9.898 -15.414 12.812 1 91 202 LEU B N 1
ATOM 4164 C CA . LEU B 1 202 ? 9.914 -15.75 14.227 1 91 202 LEU B CA 1
ATOM 4165 C C . LEU B 1 202 ? 10.172 -17.234 14.43 1 91 202 LEU B C 1
ATOM 4167 O O . LEU B 1 202 ? 9.75 -18.062 13.617 1 91 202 LEU B O 1
ATOM 4171 N N . GLY B 1 203 ? 10.867 -17.469 15.57 1 87.38 203 GLY B N 1
ATOM 4172 C CA . GLY B 1 203 ? 10.984 -18.859 16.016 1 87.38 203 GLY B CA 1
ATOM 4173 C C . GLY B 1 203 ? 9.805 -19.312 16.859 1 87.38 203 GLY B C 1
ATOM 4174 O O . GLY B 1 203 ? 8.867 -18.547 17.078 1 87.38 203 GLY B O 1
ATOM 4175 N N . PRO B 1 204 ? 9.906 -20.578 17.297 1 85.5 204 PRO B N 1
ATOM 4176 C CA . PRO B 1 204 ? 8.82 -21.141 18.109 1 85.5 204 PRO B CA 1
ATOM 4177 C C . PRO B 1 204 ? 8.656 -20.422 19.453 1 85.5 204 PRO B C 1
ATOM 4179 O O . PRO B 1 204 ? 7.586 -20.469 20.047 1 85.5 204 PRO B O 1
ATOM 4182 N N . ASP B 1 205 ? 9.688 -19.766 19.844 1 83.62 205 ASP B N 1
ATOM 4183 C CA . ASP B 1 205 ? 9.664 -19.078 21.125 1 83.62 205 ASP B CA 1
ATOM 4184 C C . ASP B 1 205 ? 9.109 -17.672 20.984 1 83.62 205 ASP B C 1
ATOM 4186 O O . ASP B 1 205 ? 9.031 -16.922 21.969 1 83.62 205 ASP B O 1
ATOM 4190 N N . GLY B 1 206 ? 8.82 -17.297 19.781 1 82.12 206 GLY B N 1
ATOM 4191 C CA . GLY B 1 206 ? 8.25 -15.977 19.562 1 82.12 206 GLY B CA 1
ATOM 4192 C C . GLY B 1 206 ? 9.289 -14.891 19.375 1 82.12 206 GLY B C 1
ATOM 4193 O O . GLY B 1 206 ? 8.961 -13.711 19.297 1 82.12 206 GLY B O 1
ATOM 4194 N N . LYS B 1 207 ? 10.484 -15.359 19.391 1 87.38 207 LYS B N 1
ATOM 4195 C CA . LYS B 1 207 ? 11.562 -14.406 19.141 1 87.38 207 LYS B CA 1
ATOM 4196 C C . LYS B 1 207 ? 12.047 -14.492 17.688 1 87.38 207 LYS B C 1
ATOM 4198 O O . LYS B 1 207 ? 11.867 -15.523 17.031 1 87.38 207 LYS B O 1
ATOM 4203 N N . THR B 1 208 ? 12.617 -13.367 17.203 1 89.12 208 THR B N 1
ATOM 4204 C CA . THR B 1 208 ? 13.164 -13.391 15.852 1 89.12 208 THR B CA 1
ATOM 4205 C C . THR B 1 208 ? 14.234 -14.461 15.727 1 89.12 208 THR B C 1
ATOM 4207 O O . THR B 1 208 ? 14.977 -14.727 16.672 1 89.12 208 THR B O 1
ATOM 4210 N N . THR B 1 209 ? 14.258 -15.117 14.617 1 92.12 209 THR B N 1
ATOM 4211 C CA . THR B 1 209 ? 15.258 -16.156 14.398 1 92.12 209 THR B CA 1
ATOM 4212 C C . THR B 1 209 ? 15.984 -15.93 13.07 1 92.12 209 THR B C 1
ATOM 4214 O O . THR B 1 209 ? 15.406 -15.391 12.125 1 92.12 209 THR B O 1
ATOM 4217 N N . THR B 1 210 ? 17.219 -16.328 13.039 1 93.12 210 THR B N 1
ATOM 4218 C CA . THR B 1 210 ? 17.984 -16.312 11.797 1 93.12 210 THR B CA 1
ATOM 4219 C C . THR B 1 210 ? 18.219 -17.719 11.281 1 93.12 210 THR B C 1
ATOM 4221 O O . THR B 1 210 ? 18.906 -17.922 10.289 1 93.12 210 THR B O 1
ATOM 4224 N N . ASP B 1 211 ? 17.672 -18.625 12.039 1 93.5 211 ASP B N 1
ATOM 4225 C CA . ASP B 1 211 ? 17.734 -20.016 11.609 1 93.5 211 ASP B CA 1
ATOM 4226 C C . ASP B 1 211 ? 16.734 -20.312 10.5 1 93.5 211 ASP B C 1
ATOM 4228 O O . ASP B 1 211 ? 15.531 -20.391 10.758 1 93.5 211 ASP B O 1
ATOM 4232 N N . ALA B 1 212 ? 17.234 -20.531 9.305 1 91.94 212 ALA B N 1
ATOM 4233 C CA . ALA B 1 212 ? 16.391 -20.688 8.125 1 91.94 212 ALA B CA 1
ATOM 4234 C C . ALA B 1 212 ? 15.492 -21.922 8.258 1 91.94 212 ALA B C 1
ATOM 4236 O O . ALA B 1 212 ? 14.312 -21.875 7.898 1 91.94 212 ALA B O 1
ATOM 4237 N N . LYS B 1 213 ? 16.031 -22.953 8.734 1 91.5 213 LYS B N 1
ATOM 4238 C CA . LYS B 1 213 ? 15.258 -24.188 8.875 1 91.5 213 LYS B CA 1
ATOM 4239 C C . LYS B 1 213 ? 14.133 -24.031 9.891 1 91.5 213 LYS B C 1
ATOM 4241 O O . LYS B 1 213 ? 13 -24.438 9.641 1 91.5 213 LYS B O 1
ATOM 4246 N N . LEU B 1 214 ? 14.531 -23.484 10.93 1 90.81 214 LEU B N 1
ATOM 4247 C CA . LEU B 1 214 ? 13.555 -23.266 11.984 1 90.81 214 LEU B CA 1
ATOM 4248 C C . LEU B 1 214 ? 12.43 -22.359 11.5 1 90.81 214 LE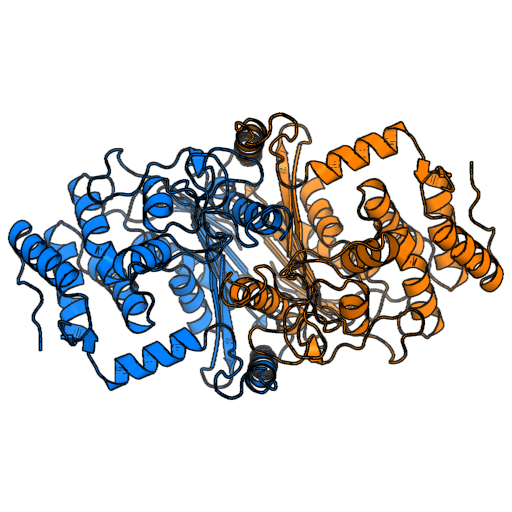U B C 1
ATOM 4250 O O . LEU B 1 214 ? 11.258 -22.609 11.781 1 90.81 214 LEU B O 1
ATOM 4254 N N . ALA B 1 215 ? 12.781 -21.281 10.836 1 89.06 215 ALA B N 1
ATOM 4255 C CA . ALA B 1 215 ? 11.805 -20.344 10.289 1 89.06 215 ALA B CA 1
ATOM 4256 C C . ALA B 1 215 ? 10.875 -21.047 9.305 1 89.06 215 ALA B C 1
ATOM 4258 O O . ALA B 1 215 ? 9.664 -20.797 9.305 1 89.06 215 ALA B O 1
ATOM 4259 N N . PHE B 1 216 ? 11.398 -21.828 8.516 1 86.56 216 PHE B N 1
ATOM 4260 C CA . PHE B 1 216 ? 10.602 -22.531 7.512 1 86.56 216 PHE B CA 1
ATOM 4261 C C . PHE B 1 216 ? 9.609 -23.484 8.172 1 86.56 216 PHE B C 1
ATOM 4263 O O . PHE B 1 216 ? 8.453 -23.562 7.754 1 86.56 216 PHE B O 1
ATOM 4270 N N . GLU B 1 217 ? 10.031 -24.125 9.164 1 86.06 217 GLU B N 1
ATOM 4271 C CA . GLU B 1 217 ? 9.203 -25.094 9.875 1 86.06 217 GLU B CA 1
ATOM 4272 C C . GLU B 1 217 ? 8.086 -24.391 10.648 1 86.06 217 GLU B C 1
ATOM 4274 O O . GLU B 1 217 ? 6.957 -24.875 10.703 1 86.06 217 GLU B O 1
ATOM 4279 N N . THR B 1 218 ? 8.445 -23.328 11.242 1 85.88 218 THR B N 1
ATOM 4280 C CA . THR B 1 218 ? 7.473 -22.609 12.062 1 85.88 218 THR B CA 1
ATOM 4281 C C . THR B 1 218 ? 6.492 -21.844 11.18 1 85.88 218 THR B C 1
ATOM 4283 O O . THR B 1 218 ? 5.348 -21.609 11.57 1 85.88 218 THR B O 1
ATOM 4286 N N . ALA B 1 219 ? 6.871 -21.422 10.055 1 83.69 219 ALA B N 1
ATOM 4287 C CA . ALA B 1 219 ? 6.062 -20.719 9.062 1 83.69 219 ALA B CA 1
ATOM 4288 C C . ALA B 1 219 ? 5.441 -19.453 9.664 1 83.69 219 ALA B C 1
ATOM 4290 O O . ALA B 1 219 ? 4.238 -19.234 9.523 1 83.69 219 ALA B O 1
ATOM 4291 N N . LYS B 1 220 ? 6.203 -18.703 10.414 1 91.75 220 LYS B N 1
ATOM 4292 C CA . LYS B 1 220 ? 5.785 -17.438 11 1 91.75 220 LYS B CA 1
ATOM 4293 C C . LYS B 1 220 ? 6.625 -16.281 10.461 1 91.75 220 LYS B C 1
ATOM 4295 O O . LYS B 1 220 ? 7.684 -15.977 11.008 1 91.75 220 LYS B O 1
ATOM 4300 N N . LEU B 1 221 ? 6.062 -15.711 9.422 1 95.25 221 LEU B N 1
ATOM 4301 C CA . LEU B 1 221 ? 6.785 -14.602 8.812 1 95.25 221 LEU B CA 1
ATOM 4302 C C . LEU B 1 221 ? 6.426 -13.281 9.477 1 95.25 221 LEU B C 1
ATOM 4304 O O . LEU B 1 221 ? 5.266 -13.047 9.828 1 95.25 221 LEU B O 1
ATOM 4308 N N . LEU B 1 222 ? 7.445 -12.477 9.688 1 96.62 222 LEU B N 1
ATOM 4309 C CA . LEU B 1 222 ? 7.207 -11.133 10.203 1 96.62 222 LEU B CA 1
ATOM 4310 C C . LEU B 1 222 ? 6.684 -10.219 9.102 1 96.62 222 LEU B C 1
ATOM 4312 O O . LEU B 1 222 ? 6.957 -10.438 7.922 1 96.62 222 LEU B O 1
ATOM 4316 N N . PRO B 1 223 ? 5.914 -9.203 9.547 1 97.94 223 PRO B N 1
ATOM 4317 C CA . PRO B 1 223 ? 5.488 -8.203 8.555 1 97.94 223 PRO B CA 1
ATOM 4318 C C . PRO B 1 223 ? 6.652 -7.367 8.031 1 97.94 223 PRO B C 1
ATOM 4320 O O . PRO B 1 223 ? 7.715 -7.32 8.648 1 97.94 223 PRO B O 1
ATOM 4323 N N . LEU B 1 224 ? 6.457 -6.777 6.809 1 97.88 224 LEU B N 1
ATOM 4324 C CA . LEU B 1 224 ? 7.434 -5.809 6.32 1 97.88 224 LEU B CA 1
ATOM 4325 C C . LEU B 1 224 ? 7.801 -4.812 7.414 1 97.88 224 LEU B C 1
ATOM 4327 O O . LEU B 1 224 ? 6.922 -4.23 8.055 1 97.88 224 LEU B O 1
ATOM 4331 N N . GLY B 1 225 ? 9.047 -4.543 7.656 1 96.44 225 GLY B N 1
ATOM 4332 C CA . GLY B 1 225 ? 9.539 -3.744 8.766 1 96.44 225 GLY B CA 1
ATOM 4333 C C . GLY B 1 225 ? 10.039 -4.582 9.93 1 96.44 225 GLY B C 1
ATOM 4334 O O . GLY B 1 225 ? 10.719 -4.074 10.82 1 96.44 225 GLY B O 1
ATOM 4335 N N . GLY B 1 226 ? 9.648 -5.867 9.992 1 94.44 226 GLY B N 1
ATOM 4336 C CA . GLY B 1 226 ? 10.156 -6.805 10.984 1 94.44 226 GLY B CA 1
ATOM 4337 C C . GLY B 1 226 ? 9.5 -6.633 12.344 1 94.44 226 GLY B C 1
ATOM 4338 O O . GLY B 1 226 ? 8.273 -6.676 12.461 1 94.44 226 GLY B O 1
ATOM 4339 N N . ALA B 1 227 ? 10.359 -6.449 13.297 1 92.25 227 ALA B N 1
ATOM 4340 C CA . ALA B 1 227 ? 9.883 -6.309 14.68 1 92.25 227 ALA B CA 1
ATOM 4341 C C . ALA B 1 227 ? 9.219 -4.953 14.891 1 92.25 227 ALA B C 1
ATOM 4343 O O . ALA B 1 227 ? 9.305 -4.07 14.031 1 92.25 227 ALA B O 1
ATOM 4344 N N . GLU B 1 228 ? 8.531 -4.816 16.016 1 93.06 228 GLU B N 1
ATOM 4345 C CA . GLU B 1 228 ? 7.816 -3.584 16.328 1 93.06 228 GLU B CA 1
ATOM 4346 C C . GLU B 1 228 ? 8.773 -2.393 16.375 1 93.06 228 GLU B C 1
ATOM 4348 O O . GLU B 1 228 ? 8.43 -1.303 15.906 1 93.06 228 GLU B O 1
ATOM 4353 N N . GLU B 1 229 ? 10.031 -2.541 16.781 1 90.25 229 GLU B N 1
ATOM 4354 C CA . GLU B 1 229 ? 11.016 -1.473 16.922 1 90.25 229 GLU B CA 1
ATOM 4355 C C . GLU B 1 229 ? 11.477 -0.948 15.57 1 90.25 229 GLU B C 1
ATOM 4357 O O . GLU B 1 229 ? 11.891 0.207 15.453 1 90.25 229 GLU B O 1
ATOM 4362 N N . THR B 1 230 ? 11.367 -1.812 14.602 1 91.19 230 THR B N 1
ATOM 4363 C CA . THR B 1 230 ? 11.789 -1.406 13.266 1 91.19 230 THR B CA 1
ATOM 4364 C C . THR B 1 230 ? 10.578 -1.179 12.359 1 91.19 230 THR B C 1
ATOM 4366 O O . THR B 1 230 ? 10.695 -1.22 11.133 1 91.19 230 THR B O 1
ATOM 4369 N N . SER B 1 231 ? 9.406 -1.034 13 1 95.12 231 SER B N 1
ATOM 4370 C CA . SER B 1 231 ? 8.18 -0.557 12.367 1 95.12 231 SER B CA 1
ATOM 4371 C C . SER B 1 231 ? 7.445 -1.691 11.656 1 95.12 231 SER B C 1
ATOM 4373 O O . SER B 1 231 ? 6.762 -1.466 10.656 1 95.12 231 SER B O 1
ATOM 4375 N N . GLY B 1 232 ? 7.582 -2.941 12.203 1 96.44 232 GLY B N 1
ATOM 4376 C CA . GLY B 1 232 ? 6.836 -4.07 11.664 1 96.44 232 GLY B CA 1
ATOM 4377 C C . GLY B 1 232 ? 5.336 -3.848 11.664 1 96.44 232 GLY B C 1
ATOM 4378 O O . GLY B 1 232 ? 4.621 -4.402 10.828 1 96.44 232 GLY B O 1
ATOM 4379 N N . TYR B 1 233 ? 4.824 -3.008 12.539 1 97.69 233 TYR B N 1
ATOM 4380 C CA . TYR B 1 233 ? 3.396 -2.727 12.625 1 97.69 233 TYR B CA 1
ATOM 4381 C C . TYR B 1 233 ? 2.889 -2.066 11.352 1 97.69 233 TYR B C 1
ATOM 4383 O O . TYR B 1 233 ? 1.704 -2.166 11.023 1 97.69 233 TYR B O 1
ATOM 4391 N N . LYS B 1 234 ? 3.77 -1.435 10.633 1 98.19 234 LYS B N 1
ATOM 4392 C CA . LYS B 1 234 ? 3.369 -0.847 9.359 1 98.19 234 LYS B CA 1
ATOM 4393 C C . LYS B 1 234 ? 3.098 -1.928 8.32 1 98.19 234 LYS B C 1
ATOM 4395 O O . LYS B 1 234 ? 2.125 -1.842 7.562 1 98.19 234 LYS B O 1
ATOM 4400 N N . GLY B 1 235 ? 4.012 -2.943 8.25 1 98.62 235 GLY B N 1
ATOM 4401 C CA . GLY B 1 235 ? 3.752 -4.07 7.371 1 98.62 235 GLY B CA 1
ATOM 4402 C C . GLY B 1 235 ? 2.473 -4.812 7.711 1 98.62 235 GLY B C 1
ATOM 4403 O O . GLY B 1 235 ? 1.729 -5.219 6.816 1 98.62 235 GLY B O 1
ATOM 4404 N N . TYR B 1 236 ? 2.227 -4.977 9.047 1 98.75 236 TYR B N 1
ATOM 4405 C CA . TYR B 1 236 ? 0.981 -5.566 9.523 1 98.75 236 TYR B CA 1
ATOM 4406 C C . TYR B 1 236 ? -0.22 -4.75 9.062 1 98.75 236 TYR B C 1
ATOM 4408 O O . TYR B 1 236 ? -1.195 -5.305 8.555 1 98.75 236 TYR B O 1
ATOM 4416 N N . ALA B 1 237 ? -0.168 -3.439 9.102 1 98.88 237 ALA B N 1
ATOM 4417 C CA . ALA B 1 237 ? -1.251 -2.551 8.68 1 98.88 237 ALA B CA 1
ATOM 4418 C C . ALA B 1 237 ? -1.488 -2.645 7.18 1 98.88 237 ALA B C 1
ATOM 4420 O O . ALA B 1 237 ? -2.633 -2.605 6.719 1 98.88 237 ALA B O 1
ATOM 4421 N N . LEU B 1 238 ? -0.411 -2.736 6.426 1 98.88 238 LEU B N 1
ATOM 4422 C CA . LEU B 1 238 ? -0.543 -2.895 4.98 1 98.88 238 LEU B CA 1
ATOM 4423 C C . LEU B 1 238 ? -1.252 -4.203 4.641 1 98.88 238 LEU B C 1
ATOM 4425 O O . LEU B 1 238 ? -2.08 -4.246 3.729 1 98.88 238 LEU B O 1
ATOM 4429 N N . SER B 1 239 ? -0.875 -5.238 5.387 1 98.81 239 SER B N 1
ATOM 4430 C CA . SER B 1 239 ? -1.541 -6.52 5.172 1 98.81 239 SER B CA 1
ATOM 4431 C C . SER B 1 239 ? -3.031 -6.426 5.48 1 98.81 239 SER B C 1
ATOM 4433 O O . SER B 1 239 ? -3.855 -7 4.766 1 98.81 239 SER B O 1
ATOM 4435 N N . ALA B 1 240 ? -3.34 -5.727 6.535 1 98.88 240 ALA B N 1
ATOM 4436 C CA . ALA B 1 240 ? -4.734 -5.512 6.914 1 98.88 240 ALA B CA 1
ATOM 4437 C C . ALA B 1 240 ? -5.477 -4.723 5.84 1 98.88 240 ALA B C 1
ATOM 4439 O O . ALA B 1 240 ? -6.645 -4.996 5.559 1 98.88 240 ALA B O 1
ATOM 4440 N N . LEU B 1 241 ? -4.793 -3.75 5.297 1 98.88 241 LEU B N 1
ATOM 4441 C CA . LEU B 1 241 ? -5.344 -2.988 4.18 1 98.88 241 LEU B CA 1
ATOM 4442 C C . LEU B 1 241 ? -5.738 -3.912 3.033 1 98.88 241 LEU B C 1
ATOM 4444 O O . LEU B 1 241 ? -6.832 -3.791 2.48 1 98.88 241 LEU B O 1
ATOM 4448 N N . VAL B 1 242 ? -4.91 -4.828 2.682 1 98.94 242 VAL B N 1
ATOM 4449 C CA . VAL B 1 242 ? -5.184 -5.773 1.603 1 98.94 242 VAL B CA 1
ATOM 4450 C C . VAL B 1 242 ? -6.375 -6.652 1.978 1 98.94 242 VAL B C 1
ATOM 4452 O O . VAL B 1 242 ? -7.211 -6.969 1.13 1 98.94 242 VAL B O 1
ATOM 4455 N N . GLU B 1 243 ? -6.441 -7.074 3.221 1 98.88 243 GLU B N 1
ATOM 4456 C CA . GLU B 1 243 ? -7.562 -7.867 3.715 1 98.88 243 GLU B CA 1
ATOM 4457 C C . GLU B 1 243 ? -8.891 -7.156 3.477 1 98.88 243 GLU B C 1
ATOM 4459 O O . GLU B 1 243 ? -9.859 -7.77 3.021 1 98.88 243 GLU B O 1
ATOM 4464 N N . VAL B 1 244 ? -8.93 -5.871 3.73 1 98.94 244 VAL B N 1
ATOM 4465 C CA . VAL B 1 244 ? -10.133 -5.059 3.547 1 98.94 244 VAL B CA 1
ATOM 4466 C C . VAL B 1 244 ? -10.547 -5.082 2.076 1 98.94 244 VAL B C 1
ATOM 4468 O O . VAL B 1 244 ? -11.719 -5.285 1.761 1 98.94 244 VAL B O 1
ATOM 4471 N N . LEU B 1 245 ? -9.633 -4.93 1.17 1 98.94 245 LEU B N 1
ATOM 4472 C CA . LEU B 1 245 ? -9.914 -4.777 -0.252 1 98.94 245 LEU B CA 1
ATOM 4473 C C . LEU B 1 245 ? -10.273 -6.121 -0.883 1 98.94 245 LEU B C 1
ATOM 4475 O O . LEU B 1 245 ? -10.898 -6.164 -1.945 1 98.94 245 LEU B O 1
ATOM 4479 N N . CYS B 1 246 ? -9.797 -7.188 -0.249 1 98.88 246 CYS B N 1
ATOM 4480 C CA . CYS B 1 246 ? -10.008 -8.508 -0.835 1 98.88 246 CYS B CA 1
ATOM 4481 C C . CYS B 1 246 ? -11.18 -9.219 -0.174 1 98.88 246 CYS B C 1
ATOM 4483 O O . CYS B 1 246 ? -12.32 -9.07 -0.61 1 98.88 246 CYS B O 1
ATOM 4485 N N . SER B 1 247 ? -10.969 -9.82 0.998 1 98.75 247 SER B N 1
ATOM 4486 C CA . SER B 1 247 ? -12.062 -10.531 1.647 1 98.75 247 SER B CA 1
ATOM 4487 C C . SER B 1 247 ? -13.164 -9.57 2.088 1 98.75 247 SER B C 1
ATOM 4489 O O . SER B 1 247 ? -14.344 -9.906 2.031 1 98.75 247 SER B O 1
ATOM 4491 N N . GLY B 1 248 ? -12.828 -8.367 2.555 1 98.81 248 GLY B N 1
ATOM 4492 C CA . GLY B 1 248 ? -13.812 -7.379 2.979 1 98.81 248 GLY B CA 1
ATOM 4493 C C . GLY B 1 248 ? -14.828 -7.047 1.902 1 98.81 248 GLY B C 1
ATOM 4494 O O . GLY B 1 248 ? -16.031 -7.098 2.145 1 98.81 248 GLY B O 1
ATOM 4495 N N . LEU B 1 249 ? -14.352 -6.758 0.682 1 98.94 249 LEU B N 1
ATOM 4496 C CA . LEU B 1 249 ? -15.242 -6.32 -0.39 1 98.94 249 LEU B CA 1
ATOM 4497 C C . LEU B 1 249 ? -15.938 -7.512 -1.035 1 98.94 249 LEU B C 1
ATOM 4499 O O . LEU B 1 249 ? -17.125 -7.43 -1.379 1 98.94 249 LEU B O 1
ATOM 4503 N N . SER B 1 250 ? -15.234 -8.602 -1.197 1 98.88 250 SER B N 1
ATOM 4504 C CA . SER B 1 250 ? -15.727 -9.68 -2.053 1 98.88 250 SER B CA 1
ATOM 4505 C C . SER B 1 250 ? -16.656 -10.617 -1.284 1 98.88 250 SER B C 1
ATOM 4507 O O . SER B 1 250 ? -17.484 -11.312 -1.883 1 98.88 250 SER B O 1
ATOM 4509 N N . GLY B 1 251 ? -16.422 -10.664 0.03 1 98.81 251 GLY B N 1
ATOM 4510 C CA . GLY B 1 251 ? -17.172 -11.625 0.826 1 98.81 251 GLY B CA 1
ATOM 4511 C C . GLY B 1 251 ? -16.547 -13.008 0.833 1 98.81 251 GLY B C 1
ATOM 4512 O O . GLY B 1 251 ? -17.172 -13.977 1.258 1 98.81 251 GLY B O 1
ATOM 4513 N N . SER B 1 252 ? -15.375 -13.195 0.362 1 98.81 252 SER B N 1
ATOM 4514 C CA . SER B 1 252 ? -14.625 -14.445 0.458 1 98.81 252 SER B CA 1
ATOM 4515 C C . SER B 1 252 ? -14.227 -14.734 1.899 1 98.81 252 SER B C 1
ATOM 4517 O O . SER B 1 252 ? -14.516 -13.953 2.803 1 98.81 252 SER B O 1
ATOM 4519 N N . LYS B 1 253 ? -13.562 -15.875 2.061 1 98.56 253 LYS B N 1
ATOM 4520 C CA . LYS B 1 253 ? -13.008 -16.172 3.379 1 98.56 253 LYS B CA 1
ATOM 4521 C C . LYS B 1 253 ? -11.945 -15.148 3.771 1 98.56 253 LYS B C 1
ATOM 4523 O O . LYS B 1 253 ? -11.125 -14.75 2.945 1 98.56 253 LYS B O 1
ATOM 4528 N N . SER B 1 254 ? -12.086 -14.641 5.035 1 98.44 254 SER B N 1
ATOM 4529 C CA . SER B 1 254 ? -10.961 -13.891 5.574 1 98.44 254 SER B CA 1
ATOM 4530 C C . SER B 1 254 ? -9.734 -14.773 5.746 1 98.44 254 SER B C 1
ATOM 4532 O O . SER B 1 254 ? -9.852 -15.984 5.926 1 98.44 254 SER B O 1
ATOM 4534 N N . THR B 1 255 ? -8.594 -14.148 5.766 1 98.25 255 THR B N 1
ATOM 4535 C CA . THR B 1 255 ? -7.328 -14.867 5.719 1 98.25 255 THR B CA 1
ATOM 4536 C C . THR B 1 255 ? -7.254 -15.906 6.836 1 98.25 255 THR B C 1
ATOM 4538 O O . THR B 1 255 ? -6.816 -17.031 6.609 1 98.25 255 THR B O 1
ATOM 4541 N N . HIS B 1 256 ? -7.664 -15.57 8.008 1 96.56 256 HIS B N 1
ATOM 4542 C CA . HIS B 1 256 ? -7.508 -16.453 9.148 1 96.56 256 HIS B CA 1
ATOM 4543 C C . HIS B 1 256 ? -8.398 -17.688 9.016 1 96.56 256 HIS B C 1
ATOM 4545 O O . HIS B 1 256 ? -8.25 -18.656 9.766 1 96.56 256 HIS B O 1
ATOM 4551 N N . GLN B 1 257 ? -9.281 -17.688 8.016 1 96.94 257 GLN B N 1
ATOM 4552 C CA . GLN B 1 257 ? -10.172 -18.828 7.77 1 96.94 257 GLN B CA 1
ATOM 4553 C C . GLN B 1 257 ? -9.742 -19.594 6.527 1 96.94 257 GLN B C 1
ATOM 4555 O O . GLN B 1 257 ? -10.359 -20.609 6.172 1 96.94 257 GLN B O 1
ATOM 4560 N N . VAL B 1 258 ? -8.781 -19.141 5.805 1 96.88 258 VAL B N 1
ATOM 4561 C CA . VAL B 1 258 ? -8.32 -19.797 4.582 1 96.88 258 VAL B CA 1
ATOM 4562 C C . VAL B 1 258 ? -7.453 -21 4.93 1 96.88 258 VAL B C 1
ATOM 4564 O O . VAL B 1 258 ? -6.562 -20.906 5.781 1 96.88 258 VAL B O 1
ATOM 4567 N N . ARG B 1 259 ? -7.66 -22.062 4.34 1 93.5 259 ARG B N 1
ATOM 4568 C CA . ARG B 1 259 ? -6.871 -23.266 4.559 1 93.5 259 ARG B CA 1
ATOM 4569 C C . ARG B 1 259 ? -5.422 -23.062 4.129 1 93.5 259 ARG B C 1
ATOM 4571 O O . ARG B 1 259 ? -5.133 -22.188 3.311 1 93.5 259 ARG B O 1
ATOM 4578 N N . GLY B 1 260 ? -4.582 -23.906 4.664 1 89.81 260 GLY B N 1
ATOM 4579 C CA . GLY B 1 260 ? -3.219 -23.938 4.156 1 89.81 260 GLY B CA 1
ATOM 4580 C C . GLY B 1 260 ? -3.131 -24.406 2.717 1 89.81 260 GLY B C 1
ATOM 4581 O O . GLY B 1 260 ? -4.062 -25.031 2.201 1 89.81 260 GLY B O 1
ATOM 4582 N N . TRP B 1 261 ? -2.084 -24.016 2.053 1 89.12 261 TRP B N 1
ATOM 4583 C CA . TRP B 1 261 ? -1.85 -24.453 0.68 1 89.12 261 TRP B CA 1
ATOM 4584 C C . TRP B 1 261 ? -0.55 -25.234 0.574 1 89.12 261 TRP B C 1
ATOM 4586 O O . TRP B 1 261 ? 0.537 -24.656 0.549 1 89.12 261 TRP B O 1
ATOM 4596 N N . GLU B 1 262 ? -0.709 -26.484 0.569 1 85.25 262 GLU B N 1
ATOM 4597 C CA . GLU B 1 262 ? 0.395 -27.438 0.457 1 85.25 262 GLU B CA 1
ATOM 4598 C C . GLU B 1 262 ? 0.177 -28.406 -0.705 1 85.25 262 GLU B C 1
ATOM 4600 O O . GLU B 1 262 ? -0.899 -28.422 -1.307 1 85.25 262 GLU B O 1
ATOM 4605 N N . LEU B 1 263 ? 1.24 -29.172 -1.019 1 85 263 LEU B N 1
ATOM 4606 C CA . LEU B 1 263 ? 1.164 -30.109 -2.127 1 85 263 LEU B CA 1
ATOM 4607 C C . LEU B 1 263 ? 0.025 -31.109 -1.916 1 85 263 LEU B C 1
ATOM 4609 O O . LEU B 1 263 ? -0.63 -31.516 -2.875 1 85 263 LEU B O 1
ATOM 4613 N N . ASP B 1 264 ? -0.197 -31.391 -0.683 1 82.62 264 ASP B N 1
ATOM 4614 C CA . ASP B 1 264 ? -1.233 -32.375 -0.376 1 82.62 264 ASP B CA 1
ATOM 4615 C C . ASP B 1 264 ? -2.375 -31.734 0.413 1 82.62 264 ASP B C 1
ATOM 4617 O O . ASP B 1 264 ? -2.986 -32.375 1.265 1 82.62 264 ASP B O 1
ATOM 4621 N N . SER B 1 265 ? -2.516 -30.469 0.169 1 83.19 265 SER B N 1
ATOM 4622 C CA . SER B 1 265 ? -3.557 -29.75 0.888 1 83.19 265 SER B CA 1
ATOM 4623 C C . SER B 1 265 ? -4.906 -30.438 0.758 1 83.19 265 SER B C 1
ATOM 4625 O O . SER B 1 265 ? -5.246 -30.953 -0.31 1 83.19 265 SER B O 1
ATOM 4627 N N . GLN B 1 266 ? -5.41 -30.547 2.008 1 81.12 266 GLN B N 1
ATOM 4628 C CA . GLN B 1 266 ? -6.766 -31.078 2.133 1 81.12 266 GLN B CA 1
ATOM 4629 C C . GLN B 1 266 ? -7.734 -30.016 2.613 1 81.12 266 GLN B C 1
ATOM 4631 O O . GLN B 1 266 ? -7.32 -28.922 2.996 1 81.12 266 GLN B O 1
ATOM 4636 N N . GLY B 1 267 ? -8.938 -29.828 2.08 1 86.56 267 GLY B N 1
ATOM 4637 C CA . GLY B 1 267 ? -9.883 -28.906 2.678 1 86.56 267 GLY B CA 1
ATOM 4638 C C . GLY B 1 267 ? -10.828 -28.266 1.666 1 86.56 267 GLY B C 1
ATOM 4639 O O . GLY B 1 267 ? -11.578 -27.359 1.997 1 86.56 267 GLY B O 1
ATOM 4640 N N . GLY B 1 268 ? -10.664 -28.703 0.547 1 93.81 268 GLY B N 1
ATOM 4641 C CA . GLY B 1 268 ? -11.594 -28.188 -0.447 1 93.81 268 GLY B CA 1
ATOM 4642 C C . GLY B 1 268 ? -11.203 -26.828 -0.984 1 93.81 268 GLY B C 1
ATOM 4643 O O . GLY B 1 268 ? -10.055 -26.406 -0.841 1 93.81 268 GLY B O 1
ATOM 4644 N N . PRO B 1 269 ? -12.125 -26.141 -1.653 1 97.38 269 PRO B N 1
ATOM 4645 C CA . PRO B 1 269 ? -11.836 -24.812 -2.211 1 97.38 269 PRO B CA 1
ATOM 4646 C C . PRO B 1 269 ? -11.438 -23.797 -1.141 1 97.38 269 PRO B C 1
ATOM 4648 O O . PRO B 1 269 ? -12.094 -23.719 -0.098 1 97.38 269 PRO B O 1
ATOM 4651 N N . PRO B 1 270 ? -10.422 -23.031 -1.431 1 97.56 270 PRO B N 1
ATOM 4652 C CA . PRO B 1 270 ? -9.938 -22.094 -0.409 1 97.56 270 PRO B CA 1
ATOM 4653 C C . PRO B 1 270 ? -10.812 -20.844 -0.282 1 97.56 270 PRO B C 1
ATOM 4655 O O . PRO B 1 270 ? -10.766 -20.156 0.741 1 97.56 270 PRO B O 1
ATOM 4658 N N . ASP B 1 271 ? -11.578 -20.5 -1.397 1 98.38 271 ASP B N 1
ATOM 4659 C CA . ASP B 1 271 ? -12.414 -19.312 -1.412 1 98.38 271 ASP B CA 1
ATOM 4660 C C . ASP B 1 271 ? -11.578 -18.047 -1.165 1 98.38 271 ASP B C 1
ATOM 4662 O O . ASP B 1 271 ? -11.875 -17.266 -0.262 1 98.38 271 ASP B O 1
ATOM 4666 N N . LEU B 1 272 ? -10.531 -17.875 -1.992 1 98.69 272 LEU B N 1
ATOM 4667 C CA . LEU B 1 272 ? -9.695 -16.688 -1.899 1 98.69 272 LEU B CA 1
ATOM 4668 C C . LEU B 1 272 ? -10.438 -15.461 -2.41 1 98.69 272 LEU B C 1
ATOM 4670 O O . LEU B 1 272 ? -11.328 -15.57 -3.264 1 98.69 272 LEU B O 1
ATOM 4674 N N . GLY B 1 273 ? -10.125 -14.32 -1.845 1 98.88 273 GLY B N 1
ATOM 4675 C CA . GLY B 1 273 ? -10.617 -13.031 -2.307 1 98.88 273 GLY B CA 1
ATOM 4676 C C . GLY B 1 273 ? -9.555 -12.203 -3.006 1 98.88 273 GLY B C 1
ATOM 4677 O O . GLY B 1 273 ? -8.414 -12.141 -2.553 1 98.88 273 GLY B O 1
ATOM 4678 N N . HIS B 1 274 ? -9.922 -11.648 -4.195 1 98.94 274 HIS B N 1
ATOM 4679 C CA . HIS B 1 274 ? -9.039 -10.766 -4.953 1 98.94 274 HIS B CA 1
ATOM 4680 C C . HIS B 1 274 ? -9.672 -9.398 -5.152 1 98.94 274 HIS B C 1
ATOM 4682 O O . HIS B 1 274 ? -10.883 -9.242 -5.02 1 98.94 274 HIS B O 1
ATOM 4688 N N . CYS B 1 275 ? -8.836 -8.469 -5.395 1 98.94 275 CYS B N 1
ATOM 4689 C CA . CYS B 1 275 ? -9.25 -7.141 -5.828 1 98.94 275 CYS B CA 1
ATOM 4690 C C . CYS B 1 275 ? -8.398 -6.66 -7 1 98.94 275 CYS B C 1
ATOM 4692 O O . CYS B 1 275 ? -7.176 -6.785 -6.977 1 98.94 275 CYS B O 1
ATOM 4694 N N . PHE B 1 276 ? -9.039 -6.23 -8.039 1 98.94 276 PHE B N 1
ATOM 4695 C CA . PHE B 1 276 ? -8.414 -5.691 -9.242 1 98.94 276 PHE B CA 1
ATOM 4696 C C . PHE B 1 276 ? -8.922 -4.281 -9.531 1 98.94 276 PHE B C 1
ATOM 4698 O O . PHE B 1 276 ? -10.117 -4.008 -9.391 1 98.94 276 PHE B O 1
ATOM 4705 N N . ALA B 1 277 ? -8.016 -3.41 -9.922 1 98.94 277 ALA B N 1
ATOM 4706 C CA . ALA B 1 277 ? -8.445 -2.066 -10.305 1 98.94 277 ALA B CA 1
ATOM 4707 C C . ALA B 1 277 ? -7.648 -1.562 -11.508 1 98.94 277 ALA B C 1
ATOM 4709 O O . ALA B 1 277 ? -6.531 -2.023 -11.758 1 98.94 277 ALA B O 1
ATOM 4710 N N . ALA B 1 278 ? -8.211 -0.726 -12.227 1 98.94 278 ALA B N 1
ATOM 4711 C CA . ALA B 1 278 ? -7.586 0.001 -13.328 1 98.94 278 ALA B CA 1
ATOM 4712 C C . ALA B 1 278 ? -7.98 1.476 -13.305 1 98.94 278 ALA B C 1
ATOM 4714 O O . ALA B 1 278 ? -9.133 1.813 -13.008 1 98.94 278 ALA B O 1
ATOM 4715 N N . ILE B 1 279 ? -7.043 2.34 -13.508 1 98.94 279 ILE B N 1
ATOM 4716 C CA . ILE B 1 279 ? -7.254 3.783 -13.539 1 98.94 279 ILE B CA 1
ATOM 4717 C C . ILE B 1 279 ? -6.75 4.348 -14.867 1 98.94 279 ILE B C 1
ATOM 4719 O O . ILE B 1 279 ? -5.629 4.047 -15.289 1 98.94 279 ILE B O 1
ATOM 4723 N N . ASP B 1 280 ? -7.559 5.145 -15.5 1 98.94 280 ASP B N 1
ATOM 4724 C CA . ASP B 1 280 ? -7.18 5.773 -16.766 1 98.94 280 ASP B CA 1
ATOM 4725 C C . ASP B 1 280 ? -6.457 7.098 -16.516 1 98.94 280 ASP B C 1
ATOM 4727 O O . ASP B 1 280 ? -7.09 8.109 -16.203 1 98.94 280 ASP B O 1
ATOM 4731 N N . PRO B 1 281 ? -5.156 7.098 -16.688 1 98.81 281 PRO B N 1
ATOM 4732 C CA . PRO B 1 281 ? -4.453 8.367 -16.453 1 98.81 281 PRO B CA 1
ATOM 4733 C C . PRO B 1 281 ? -4.949 9.484 -17.375 1 98.81 281 PRO B C 1
ATOM 4735 O O . PRO B 1 281 ? -4.762 10.664 -17.062 1 98.81 281 PRO B O 1
ATOM 4738 N N . GLY B 1 282 ? -5.57 9.141 -18.453 1 98.62 282 GLY B N 1
ATOM 4739 C CA . GLY B 1 282 ? -6.102 10.133 -19.375 1 98.62 282 GLY B CA 1
ATOM 4740 C C . GLY B 1 282 ? -7.203 10.977 -18.766 1 98.62 282 GLY B C 1
ATOM 4741 O O . GLY B 1 282 ? -7.539 12.039 -19.297 1 98.62 282 GLY B O 1
ATOM 4742 N N . CYS B 1 283 ? -7.785 10.57 -17.688 1 98.75 283 CYS B N 1
ATOM 4743 C CA . CYS B 1 283 ? -8.852 11.289 -17.016 1 98.75 283 CYS B CA 1
ATOM 4744 C C . CYS B 1 283 ? -8.281 12.352 -16.078 1 98.75 283 CYS B C 1
ATOM 4746 O O . CYS B 1 283 ? -9.031 13.07 -15.414 1 98.75 283 CYS B O 1
ATOM 4748 N N . PHE B 1 284 ? -6.973 12.523 -16.062 1 98.81 284 PHE B N 1
ATOM 4749 C CA . PHE B 1 284 ? -6.301 13.453 -15.156 1 98.81 284 PHE B CA 1
ATOM 4750 C C . PHE B 1 284 ? -5.395 14.406 -15.93 1 98.81 284 PHE B C 1
ATOM 4752 O O . PHE B 1 284 ? -5.77 14.898 -17 1 98.81 284 PHE B O 1
ATOM 4759 N N . ALA B 1 285 ? -4.273 14.766 -15.328 1 98.81 285 ALA B N 1
ATOM 4760 C CA . ALA B 1 285 ? -3.406 15.734 -15.992 1 98.81 285 ALA B CA 1
ATOM 4761 C C . ALA B 1 285 ? -2.732 15.109 -17.219 1 98.81 285 ALA B C 1
ATOM 4763 O O . ALA B 1 285 ? -2.314 13.953 -17.172 1 98.81 285 ALA B O 1
ATOM 4764 N N . PRO B 1 286 ? -2.643 15.82 -18.297 1 98.5 286 PRO B N 1
ATOM 4765 C CA . PRO B 1 286 ? -1.911 15.297 -19.453 1 98.5 286 PRO B CA 1
ATOM 4766 C C . PRO B 1 286 ? -0.427 15.078 -19.172 1 98.5 286 PRO B C 1
ATOM 4768 O O . PRO B 1 286 ? 0.113 15.664 -18.234 1 98.5 286 PRO B O 1
ATOM 4771 N N . GLY B 1 287 ? 0.229 14.234 -19.922 1 98.38 287 GLY B N 1
ATOM 4772 C CA . GLY B 1 287 ? 1.662 14.016 -19.812 1 98.38 287 GLY B CA 1
ATOM 4773 C C . GLY B 1 287 ? 2.031 13 -18.75 1 98.38 287 GLY B C 1
ATOM 4774 O O . GLY B 1 287 ? 3.145 13.023 -18.219 1 98.38 287 GLY B O 1
ATOM 4775 N N . PHE B 1 288 ? 1.113 12.125 -18.453 1 98.75 288 PHE B N 1
ATOM 4776 C CA . PHE B 1 288 ? 1.317 11.141 -17.391 1 98.75 288 PHE B CA 1
ATOM 4777 C C . PHE B 1 288 ? 2.562 10.305 -17.672 1 98.75 288 PHE B C 1
ATOM 4779 O O . PHE B 1 288 ? 3.441 10.188 -16.812 1 98.75 288 PHE B O 1
ATOM 4786 N N . GLU B 1 289 ? 2.709 9.734 -18.812 1 98.75 289 GLU B N 1
ATOM 4787 C CA . GLU B 1 289 ? 3.824 8.852 -19.141 1 98.75 289 GLU B CA 1
ATOM 4788 C C . GLU B 1 289 ? 5.156 9.594 -19.062 1 98.75 289 GLU B C 1
ATOM 4790 O O . GLU B 1 289 ? 6.164 9.023 -18.641 1 98.75 289 GLU B O 1
ATOM 4795 N N . ASP B 1 290 ? 5.164 10.844 -19.453 1 98.5 290 ASP B N 1
ATOM 4796 C CA . ASP B 1 290 ? 6.367 11.664 -19.375 1 98.5 290 ASP B CA 1
ATOM 4797 C C . ASP B 1 290 ? 6.816 11.836 -17.922 1 98.5 290 ASP B C 1
ATOM 4799 O O . ASP B 1 290 ? 8.008 11.734 -17.625 1 98.5 290 ASP B O 1
ATOM 4803 N N . ARG B 1 291 ? 5.875 12.102 -17.094 1 98.5 291 ARG B N 1
ATOM 4804 C CA . ARG B 1 291 ? 6.188 12.328 -15.688 1 98.5 291 ARG B CA 1
ATOM 4805 C C . ARG B 1 291 ? 6.727 11.062 -15.031 1 98.5 291 ARG B C 1
ATOM 4807 O O . ARG B 1 291 ? 7.688 11.109 -14.266 1 98.5 291 ARG B O 1
ATOM 4814 N N . ILE B 1 292 ? 6.07 9.914 -15.352 1 98.81 292 ILE B N 1
ATOM 4815 C CA . ILE B 1 292 ? 6.547 8.656 -14.789 1 98.81 292 ILE B CA 1
ATOM 4816 C C . ILE B 1 292 ? 7.953 8.359 -15.312 1 98.81 292 ILE B C 1
ATOM 4818 O O . ILE B 1 292 ? 8.828 7.934 -14.547 1 98.81 292 ILE B O 1
ATOM 4822 N N . SER B 1 293 ? 8.188 8.625 -16.594 1 98.75 293 SER B N 1
ATOM 4823 C CA . SER B 1 293 ? 9.508 8.414 -17.172 1 98.75 293 SER B CA 1
ATOM 4824 C C . SER B 1 293 ? 10.562 9.281 -16.484 1 98.75 293 SER B C 1
ATOM 4826 O O . SER B 1 293 ? 11.68 8.836 -16.25 1 98.75 293 SER B O 1
ATOM 4828 N N . ASN B 1 294 ? 10.203 10.516 -16.234 1 98.56 294 ASN B N 1
ATOM 4829 C CA . ASN B 1 294 ? 11.125 11.422 -15.57 1 98.56 294 ASN B CA 1
ATOM 4830 C C . ASN B 1 294 ? 11.492 10.914 -14.172 1 98.56 294 ASN B C 1
ATOM 4832 O O . ASN B 1 294 ? 12.656 10.992 -13.766 1 98.56 294 ASN B O 1
ATOM 4836 N N . CYS B 1 295 ? 10.539 10.438 -13.469 1 98.69 295 CYS B N 1
ATOM 4837 C CA . CYS B 1 295 ? 10.805 9.875 -12.148 1 98.69 295 CYS B CA 1
ATOM 4838 C C . CYS B 1 295 ? 11.727 8.664 -12.234 1 98.69 295 CYS B C 1
ATOM 4840 O O . CYS B 1 295 ? 12.711 8.57 -11.5 1 98.69 295 CYS B O 1
ATOM 4842 N N . LEU B 1 296 ? 11.391 7.746 -13.156 1 98.75 296 LEU B N 1
ATOM 4843 C CA . LEU B 1 296 ? 12.18 6.531 -13.328 1 98.75 296 LEU B CA 1
ATOM 4844 C C . LEU B 1 296 ? 13.625 6.871 -13.68 1 98.75 296 LEU B C 1
ATOM 4846 O O . LEU B 1 296 ? 14.562 6.309 -13.094 1 98.75 296 LEU B O 1
ATOM 4850 N N . GLN B 1 297 ? 13.805 7.762 -14.594 1 98.38 297 GLN B N 1
ATOM 4851 C CA . GLN B 1 297 ? 15.148 8.172 -15 1 98.38 297 GLN B CA 1
ATOM 4852 C C . GLN B 1 297 ? 15.906 8.812 -13.836 1 98.38 297 GLN B C 1
ATOM 4854 O O . GLN B 1 297 ? 17.094 8.539 -13.633 1 98.38 297 GLN B O 1
ATOM 4859 N N . HIS B 1 298 ? 15.242 9.664 -13.117 1 98.62 298 HIS B N 1
ATOM 4860 C CA . HIS B 1 298 ? 15.867 10.305 -11.969 1 98.62 298 HIS B CA 1
ATOM 4861 C C . HIS B 1 298 ? 16.375 9.266 -10.969 1 98.62 298 HIS B C 1
ATOM 4863 O O . HIS B 1 298 ? 17.516 9.336 -10.516 1 98.62 298 HIS B O 1
ATOM 4869 N N . TRP B 1 299 ? 15.531 8.312 -10.625 1 98.62 299 TRP B N 1
ATOM 4870 C CA . TRP B 1 299 ? 15.898 7.305 -9.641 1 98.62 299 TRP B CA 1
ATOM 4871 C C . TRP B 1 299 ? 17.062 6.453 -10.125 1 98.62 299 TRP B C 1
ATOM 4873 O O . TRP B 1 299 ? 18 6.188 -9.375 1 98.62 299 TRP B O 1
ATOM 4883 N N . ARG B 1 300 ? 16.984 6.043 -11.367 1 98.5 300 ARG B N 1
ATOM 4884 C CA . ARG B 1 300 ? 18.016 5.199 -11.953 1 98.5 300 ARG B CA 1
ATOM 4885 C C . ARG B 1 300 ? 19.359 5.922 -11.992 1 98.5 300 ARG B C 1
ATOM 4887 O O . ARG B 1 300 ? 20.422 5.281 -11.984 1 98.5 300 ARG B O 1
ATOM 4894 N N . ASN B 1 301 ? 19.344 7.238 -12.016 1 98.31 301 ASN B N 1
ATOM 4895 C CA . ASN B 1 301 ? 20.562 8.016 -12.203 1 98.31 301 ASN B CA 1
ATOM 4896 C C . ASN B 1 301 ? 21.094 8.562 -10.875 1 98.31 301 ASN B C 1
ATOM 4898 O O . ASN B 1 301 ? 22.078 9.312 -10.859 1 98.31 301 ASN B O 1
ATOM 4902 N N . LEU B 1 302 ? 20.5 8.273 -9.805 1 97.94 302 LEU B N 1
ATOM 4903 C CA . LEU B 1 302 ? 21.031 8.664 -8.508 1 97.94 302 LEU B CA 1
ATOM 4904 C C . LEU B 1 302 ? 22.391 8.016 -8.25 1 97.94 302 LEU B C 1
ATOM 4906 O O . LEU B 1 302 ? 22.625 6.887 -8.695 1 97.94 302 LEU B O 1
ATOM 4910 N N . GLU B 1 303 ? 23.25 8.711 -7.516 1 96.25 303 GLU B N 1
ATOM 4911 C CA . GLU B 1 303 ? 24.562 8.141 -7.172 1 96.25 303 GLU B CA 1
ATOM 4912 C C . GLU B 1 303 ? 24.406 6.973 -6.195 1 96.25 303 GLU B C 1
ATOM 4914 O O . GLU B 1 303 ? 23.844 7.129 -5.113 1 96.25 303 GLU B O 1
ATOM 4919 N N . PRO B 1 304 ? 24.875 5.805 -6.594 1 96.38 304 PRO B N 1
ATOM 4920 C CA . PRO B 1 304 ? 24.75 4.66 -5.688 1 96.38 304 PRO B CA 1
ATOM 4921 C C . PRO B 1 304 ? 25.734 4.73 -4.52 1 96.38 304 PRO B C 1
ATOM 4923 O O . PRO B 1 304 ? 26.828 5.293 -4.656 1 96.38 304 PRO B O 1
ATOM 4926 N N . MET B 1 305 ? 25.406 4.164 -3.432 1 92.25 305 MET B N 1
ATOM 4927 C CA . MET B 1 305 ? 26.312 4.031 -2.295 1 92.25 305 MET B CA 1
ATOM 4928 C C . MET B 1 305 ? 27.516 3.154 -2.652 1 92.25 305 MET B C 1
ATOM 4930 O O . MET B 1 305 ? 28.641 3.449 -2.264 1 92.25 305 MET B O 1
ATOM 4934 N N . ASP B 1 306 ? 27.281 2.031 -3.248 1 92.88 306 ASP B N 1
ATOM 4935 C CA . ASP B 1 306 ? 28.266 1.129 -3.842 1 92.88 306 ASP B CA 1
ATOM 4936 C C . ASP B 1 306 ? 28.25 1.223 -5.367 1 92.88 306 ASP B C 1
ATOM 4938 O O . ASP B 1 306 ? 27.281 0.808 -6.004 1 92.88 306 ASP B O 1
ATOM 4942 N N . PRO B 1 307 ? 29.281 1.699 -5.945 1 94.44 307 PRO B N 1
ATOM 4943 C CA . PRO B 1 307 ? 29.312 1.889 -7.398 1 94.44 307 PRO B CA 1
ATOM 4944 C C . PRO B 1 307 ? 29.016 0.601 -8.164 1 94.44 307 PRO B C 1
ATOM 4946 O O . PRO B 1 307 ? 28.609 0.65 -9.328 1 94.44 307 PRO B O 1
ATOM 4949 N N . LYS B 1 308 ? 29.172 -0.542 -7.598 1 95.94 308 LYS B N 1
ATOM 4950 C CA . LYS B 1 308 ? 28.938 -1.82 -8.266 1 95.94 308 LYS B CA 1
ATOM 4951 C C . LYS B 1 308 ? 27.469 -2.205 -8.227 1 95.94 308 LYS B C 1
ATOM 4953 O O . LYS B 1 308 ? 27.047 -3.119 -8.938 1 95.94 308 LYS B O 1
ATOM 4958 N N . LEU B 1 309 ? 26.719 -1.482 -7.496 1 96.31 309 LEU B N 1
ATOM 4959 C CA . LEU B 1 309 ? 25.297 -1.762 -7.34 1 96.31 309 LEU B CA 1
ATOM 4960 C C . LEU B 1 309 ? 24.469 -0.534 -7.688 1 96.31 309 LEU B C 1
ATOM 4962 O O . LEU B 1 309 ? 24.094 0.243 -6.805 1 96.31 309 LEU B O 1
ATOM 4966 N N . PRO B 1 310 ? 24.109 -0.426 -8.875 1 97.81 310 PRO B N 1
ATOM 4967 C CA . PRO B 1 310 ? 23.344 0.754 -9.281 1 97.81 310 PRO B CA 1
ATOM 4968 C C . PRO B 1 310 ? 21.969 0.831 -8.609 1 97.81 310 PRO B C 1
ATOM 4970 O O . PRO B 1 310 ? 21.422 -0.196 -8.211 1 97.81 310 PRO B O 1
ATOM 4973 N N . VAL B 1 311 ? 21.438 2.043 -8.492 1 98.31 311 VAL B N 1
ATOM 4974 C CA . VAL B 1 311 ? 20.062 2.234 -8.023 1 98.31 311 VAL B CA 1
ATOM 4975 C C . VAL B 1 311 ? 19.078 1.757 -9.086 1 98.31 311 VAL B C 1
ATOM 4977 O O . VAL B 1 311 ? 19.234 2.066 -10.273 1 98.31 311 VAL B O 1
ATOM 4980 N N . LEU B 1 312 ? 18.172 0.99 -8.68 1 98.62 312 LEU B N 1
ATOM 4981 C CA . LEU B 1 312 ? 17.156 0.464 -9.594 1 98.62 312 LEU B CA 1
ATOM 4982 C C . LEU B 1 312 ? 15.805 1.109 -9.336 1 98.62 312 LEU B C 1
ATOM 4984 O O . LEU B 1 312 ? 15.492 1.47 -8.203 1 98.62 312 LEU B O 1
ATOM 4988 N N . ALA B 1 313 ? 15.008 1.28 -10.383 1 98.62 313 ALA B N 1
ATOM 4989 C CA . ALA B 1 313 ? 13.602 1.629 -10.227 1 98.62 313 ALA B CA 1
ATOM 4990 C C . ALA B 1 313 ? 12.734 0.378 -10.086 1 98.62 313 ALA B C 1
ATOM 4992 O O . ALA B 1 313 ? 13.102 -0.693 -10.578 1 98.62 313 ALA B O 1
ATOM 4993 N N . PRO B 1 314 ? 11.57 0.519 -9.406 1 98.5 314 PRO B N 1
ATOM 4994 C CA . PRO B 1 314 ? 10.68 -0.641 -9.305 1 98.5 314 PRO B CA 1
ATOM 4995 C C . PRO B 1 314 ? 10.328 -1.234 -10.664 1 98.5 314 PRO B C 1
ATOM 4997 O O . PRO B 1 314 ? 9.812 -0.526 -11.539 1 98.5 314 PRO B O 1
ATOM 5000 N N . GLY B 1 315 ? 10.547 -2.518 -10.828 1 98.25 315 GLY B N 1
ATOM 5001 C CA . GLY B 1 315 ? 10.266 -3.203 -12.086 1 98.25 315 GLY B CA 1
ATOM 5002 C C . GLY B 1 315 ? 11.516 -3.498 -12.898 1 98.25 315 GLY B C 1
ATOM 5003 O O . GLY B 1 315 ? 11.484 -4.32 -13.812 1 98.25 315 GLY B O 1
ATOM 5004 N N . ASP B 1 316 ? 12.664 -2.848 -12.586 1 98.62 316 ASP B N 1
ATOM 5005 C CA . ASP B 1 316 ? 13.883 -2.959 -13.391 1 98.62 316 ASP B CA 1
ATOM 5006 C C . ASP B 1 316 ? 14.445 -4.375 -13.336 1 98.62 316 ASP B C 1
ATOM 5008 O O . ASP B 1 316 ? 14.922 -4.898 -14.344 1 98.62 316 ASP B O 1
ATOM 5012 N N . LYS B 1 317 ? 14.484 -4.969 -12.141 1 97.5 317 LYS B N 1
ATOM 5013 C CA . LYS B 1 317 ? 15.023 -6.316 -12.008 1 97.5 317 LYS B CA 1
ATOM 5014 C C . LYS B 1 317 ? 14.266 -7.305 -12.883 1 97.5 317 LYS B C 1
ATOM 5016 O O . LYS B 1 317 ? 14.867 -8.133 -13.57 1 97.5 317 LYS B O 1
ATOM 5021 N N . GLU B 1 318 ? 12.969 -7.238 -12.836 1 97.81 318 GLU B N 1
ATOM 5022 C CA . GLU B 1 318 ? 12.117 -8.109 -13.641 1 97.81 318 GLU B CA 1
ATOM 5023 C C . GLU B 1 318 ? 12.344 -7.875 -15.133 1 97.81 318 GLU B C 1
ATOM 5025 O O . GLU B 1 318 ? 12.414 -8.828 -15.906 1 97.81 318 GLU B O 1
ATOM 5030 N N . ARG B 1 319 ? 12.406 -6.66 -15.531 1 97.25 319 ARG B N 1
ATOM 5031 C CA . ARG B 1 319 ? 12.633 -6.324 -16.938 1 97.25 319 ARG B CA 1
ATOM 5032 C C . ARG B 1 319 ? 13.961 -6.891 -17.422 1 97.25 319 ARG B C 1
ATOM 5034 O O . ARG B 1 319 ? 14.047 -7.434 -18.516 1 97.25 319 ARG B O 1
ATOM 5041 N N . LYS B 1 320 ? 14.961 -6.719 -16.609 1 97.81 320 LYS B N 1
ATOM 5042 C CA . LYS B 1 320 ? 16.281 -7.242 -16.953 1 97.81 320 LYS B CA 1
ATOM 5043 C C . LYS B 1 320 ? 16.25 -8.758 -17.094 1 97.81 320 LYS B C 1
ATOM 5045 O O . LYS B 1 320 ? 16.766 -9.305 -18.062 1 97.81 320 LYS B O 1
ATOM 5050 N N . ASN B 1 321 ? 15.641 -9.406 -16.109 1 97.75 321 ASN B N 1
ATOM 5051 C CA . ASN B 1 321 ? 15.539 -10.859 -16.156 1 97.75 321 ASN B CA 1
ATOM 5052 C C . ASN B 1 321 ? 14.781 -11.336 -17.391 1 97.75 321 ASN B C 1
ATOM 5054 O O . ASN B 1 321 ? 15.156 -12.336 -18 1 97.75 321 ASN B O 1
ATOM 5058 N N . TYR B 1 322 ? 13.734 -10.703 -17.688 1 97.81 322 TYR B N 1
ATOM 5059 C CA . TYR B 1 322 ? 12.953 -11.047 -18.875 1 97.81 322 TYR B CA 1
ATOM 5060 C C . TYR B 1 322 ? 13.805 -10.961 -20.141 1 97.81 322 TYR B C 1
ATOM 5062 O O . TYR B 1 322 ? 13.805 -11.891 -20.953 1 97.81 322 TYR B O 1
ATOM 5070 N N . ALA B 1 323 ? 14.477 -9.875 -20.297 1 97.69 323 ALA B N 1
ATOM 5071 C CA . ALA B 1 323 ? 15.32 -9.664 -21.484 1 97.69 323 ALA B CA 1
ATOM 5072 C C . ALA B 1 323 ? 16.391 -10.742 -21.578 1 97.69 323 ALA B C 1
ATOM 5074 O O . ALA B 1 323 ? 16.672 -11.266 -22.656 1 97.69 323 ALA B O 1
ATOM 5075 N N . GLU B 1 324 ? 16.984 -11.039 -20.453 1 97.75 324 GLU B N 1
ATOM 5076 C CA . GLU B 1 324 ? 18.047 -12.055 -20.422 1 97.75 324 GLU B CA 1
ATOM 5077 C C . GLU B 1 324 ? 17.484 -13.43 -20.781 1 97.75 324 GLU B C 1
ATOM 5079 O O . GLU B 1 324 ? 18.141 -14.188 -21.516 1 97.75 324 GLU B O 1
ATOM 5084 N N . THR B 1 325 ? 16.375 -13.75 -20.25 1 97.69 325 THR B N 1
ATOM 5085 C CA . THR B 1 325 ? 15.75 -15.031 -20.531 1 97.69 325 THR B CA 1
ATOM 5086 C C . THR B 1 325 ? 15.352 -15.125 -22.016 1 97.69 325 THR B C 1
ATOM 5088 O O . THR B 1 325 ? 15.539 -16.156 -22.641 1 97.69 325 THR B O 1
ATOM 5091 N N . GLN B 1 326 ? 14.766 -14.07 -22.516 1 96.69 326 GLN B N 1
ATOM 5092 C CA . GLN B 1 326 ? 14.375 -14.039 -23.922 1 96.69 326 GLN B CA 1
ATOM 5093 C C . GLN B 1 326 ? 15.578 -14.25 -24.828 1 96.69 326 GLN B C 1
ATOM 5095 O O . GLN B 1 326 ? 15.492 -14.969 -25.828 1 96.69 326 GLN B O 1
ATOM 5100 N N . LYS B 1 327 ? 16.625 -13.602 -24.531 1 97.5 327 LYS B N 1
ATOM 5101 C CA . LYS B 1 327 ? 17.859 -13.742 -25.312 1 97.5 327 LYS B CA 1
ATOM 5102 C C . LYS B 1 327 ? 18.391 -15.172 -25.25 1 97.5 327 LYS B C 1
ATOM 5104 O O . LYS B 1 327 ? 18.828 -15.711 -26.266 1 97.5 327 LYS B O 1
ATOM 5109 N N . ARG B 1 328 ? 18.359 -15.727 -24.094 1 96.56 328 ARG B N 1
ATOM 5110 C CA . ARG B 1 328 ? 18.844 -17.078 -23.906 1 96.56 328 ARG B CA 1
ATOM 5111 C C . ARG B 1 328 ? 17.922 -18.109 -24.547 1 96.56 328 ARG B C 1
ATOM 5113 O O . ARG B 1 328 ? 18.359 -19.109 -25.109 1 96.56 328 ARG B O 1
ATOM 5120 N N . GLY B 1 329 ? 16.641 -17.859 -24.344 1 97.75 329 GLY B N 1
ATOM 5121 C CA . GLY B 1 329 ? 15.609 -18.719 -24.891 1 97.75 329 GLY B CA 1
ATOM 5122 C C . GLY B 1 329 ? 15.289 -19.906 -24 1 97.75 329 GLY B C 1
ATOM 5123 O O . GLY B 1 329 ? 14.438 -20.734 -24.344 1 97.75 329 GLY B O 1
ATOM 5124 N N . THR B 1 330 ? 15.969 -20.031 -22.922 1 98.06 330 THR B N 1
ATOM 5125 C CA . THR B 1 330 ? 15.797 -21.172 -22.047 1 98.06 330 THR B CA 1
ATOM 5126 C C . THR B 1 330 ? 15.664 -20.734 -20.594 1 98.06 330 THR B C 1
ATOM 5128 O O . THR B 1 330 ? 15.922 -19.562 -20.266 1 98.06 330 THR B O 1
ATOM 5131 N N . ILE B 1 331 ? 15.156 -21.516 -19.766 1 97.06 331 ILE B N 1
ATOM 5132 C CA . ILE B 1 331 ? 15.062 -21.344 -18.328 1 97.06 331 ILE B CA 1
ATOM 5133 C C . ILE B 1 331 ? 15.789 -22.5 -17.625 1 97.06 331 ILE B C 1
ATOM 5135 O O . ILE B 1 331 ? 15.672 -23.656 -18.031 1 97.06 331 ILE B O 1
ATOM 5139 N N . ASN B 1 332 ? 16.547 -22.188 -16.625 1 94.62 332 ASN B N 1
ATOM 5140 C CA . ASN B 1 332 ? 17.219 -23.203 -15.805 1 94.62 332 ASN B CA 1
ATOM 5141 C C . ASN B 1 332 ? 16.391 -23.531 -14.562 1 94.62 332 ASN B C 1
ATOM 5143 O O . ASN B 1 332 ? 15.961 -22.625 -13.836 1 94.62 332 ASN B O 1
ATOM 5147 N N . TYR B 1 333 ? 16.141 -24.75 -14.359 1 93.5 333 TYR B N 1
ATOM 5148 C CA . TYR B 1 333 ? 15.445 -25.203 -13.156 1 93.5 333 TYR B CA 1
ATOM 5149 C C . TYR B 1 333 ? 16.359 -26.047 -12.281 1 93.5 333 TYR B C 1
ATOM 5151 O O . TYR B 1 333 ? 17.266 -26.719 -12.781 1 93.5 333 TYR B O 1
ATOM 5159 N N . PRO B 1 334 ? 16.156 -26 -10.945 1 88.94 334 PRO B N 1
ATOM 5160 C CA . PRO B 1 334 ? 16.906 -26.906 -10.07 1 88.94 334 PRO B CA 1
ATOM 5161 C C . PRO B 1 334 ? 16.672 -28.375 -10.406 1 88.94 334 PRO B C 1
ATOM 5163 O O . PRO B 1 334 ? 15.555 -28.766 -10.742 1 88.94 334 PRO B O 1
ATOM 5166 N N . GLN B 1 335 ? 17.734 -29.266 -10.211 1 92 335 GLN B N 1
ATOM 5167 C CA . GLN B 1 335 ? 17.688 -30.688 -10.539 1 92 335 GLN B CA 1
ATOM 5168 C C . GLN B 1 335 ? 16.562 -31.391 -9.797 1 92 335 GLN B C 1
ATOM 5170 O O . GLN B 1 335 ? 15.828 -32.188 -10.383 1 92 335 GLN B O 1
ATOM 5175 N N . LYS B 1 336 ? 16.406 -31.109 -8.547 1 89.25 336 LYS B N 1
ATOM 5176 C CA . LYS B 1 336 ? 15.375 -31.734 -7.727 1 89.25 336 LYS B CA 1
ATOM 5177 C C . LYS B 1 336 ? 13.977 -31.406 -8.242 1 89.25 336 LYS B C 1
ATOM 5179 O O . LYS B 1 336 ? 13.086 -32.25 -8.227 1 89.25 336 LYS B O 1
ATOM 5184 N N . GLN B 1 337 ? 13.852 -30.219 -8.633 1 89.88 337 GLN B N 1
ATOM 5185 C CA . GLN B 1 337 ? 12.57 -29.781 -9.195 1 89.88 337 GLN B CA 1
ATOM 5186 C C . GLN B 1 337 ? 12.258 -30.516 -10.492 1 89.88 337 GLN B C 1
ATOM 5188 O O . GLN B 1 337 ? 11.133 -30.969 -10.703 1 89.88 337 GLN B O 1
ATOM 5193 N N . TYR B 1 338 ? 13.219 -30.594 -11.328 1 92.94 338 TYR B N 1
ATOM 5194 C CA . TYR B 1 338 ? 13.047 -31.297 -12.602 1 92.94 338 TYR B CA 1
ATOM 5195 C C . TYR B 1 338 ? 12.656 -32.75 -12.367 1 92.94 338 TYR B C 1
ATOM 5197 O O . TYR B 1 338 ? 11.766 -33.281 -13.039 1 92.94 338 TYR B O 1
ATOM 5205 N N . GLU B 1 339 ? 13.305 -33.406 -11.469 1 94.44 339 GLU B N 1
ATOM 5206 C CA . GLU B 1 339 ? 13.016 -34.812 -11.164 1 94.44 339 GLU B CA 1
ATOM 5207 C C . GLU B 1 339 ? 11.586 -34.969 -10.648 1 94.44 339 GLU B C 1
ATOM 5209 O O . GLU B 1 339 ? 10.906 -35.938 -10.992 1 94.44 339 GLU B O 1
ATOM 5214 N N . ALA B 1 340 ? 11.203 -34.062 -9.812 1 93 340 ALA B N 1
ATOM 5215 C CA . ALA B 1 340 ? 9.836 -34.094 -9.297 1 93 340 ALA B CA 1
ATOM 5216 C C . ALA B 1 340 ? 8.82 -33.969 -10.43 1 93 340 ALA B C 1
ATOM 5218 O O . ALA B 1 340 ? 7.789 -34.625 -10.422 1 93 340 ALA B O 1
ATOM 5219 N N . TYR B 1 341 ? 9.102 -33.188 -11.391 1 95.06 341 TYR B N 1
ATOM 5220 C CA . TYR B 1 341 ? 8.172 -32.969 -12.484 1 95.06 341 TYR B CA 1
ATOM 5221 C C . TYR B 1 341 ? 8.18 -34.125 -13.469 1 95.06 341 TYR B C 1
ATOM 5223 O O . TYR B 1 341 ? 7.172 -34.406 -14.109 1 95.06 341 TYR B O 1
ATOM 5231 N N . PHE B 1 342 ? 9.352 -34.719 -13.562 1 95.44 342 PHE B N 1
ATOM 5232 C CA . PHE B 1 342 ? 9.406 -35.938 -14.344 1 95.44 342 PHE B CA 1
ATOM 5233 C C . PHE B 1 342 ? 8.461 -37 -13.781 1 95.44 342 PHE B C 1
ATOM 5235 O O . PHE B 1 342 ? 7.695 -37.594 -14.523 1 95.44 342 PHE B O 1
ATOM 5242 N N . LYS B 1 343 ? 8.5 -37.156 -12.484 1 96.5 343 LYS B N 1
ATOM 5243 C CA . LYS B 1 343 ? 7.621 -38.094 -11.805 1 96.5 343 LYS B CA 1
ATOM 5244 C C . LYS B 1 343 ? 6.156 -37.719 -11.969 1 96.5 343 LYS B C 1
ATOM 5246 O O . LYS B 1 343 ? 5.297 -38.562 -12.188 1 96.5 343 LYS B O 1
ATOM 5251 N N . MET B 1 344 ? 5.887 -36.438 -11.828 1 96.06 344 MET B N 1
ATOM 5252 C CA . MET B 1 344 ? 4.523 -35.938 -11.984 1 96.06 344 MET B CA 1
ATOM 5253 C C . MET B 1 344 ? 3.994 -36.219 -13.383 1 96.06 344 MET B C 1
ATOM 5255 O O . MET B 1 344 ? 2.844 -36.625 -13.547 1 96.06 344 MET B O 1
ATOM 5259 N N . ALA B 1 345 ? 4.824 -35.969 -14.375 1 97.81 345 ALA B N 1
ATOM 5260 C CA . ALA B 1 345 ? 4.441 -36.219 -15.766 1 97.81 345 ALA B CA 1
ATOM 5261 C C . ALA B 1 345 ? 4.02 -37.656 -15.977 1 97.81 345 ALA B C 1
ATOM 5263 O O . ALA B 1 345 ? 3.014 -37.938 -16.641 1 97.81 345 ALA B O 1
ATOM 5264 N N . ASN B 1 346 ? 4.746 -38.562 -15.406 1 97.19 346 ASN B N 1
ATOM 5265 C CA . ASN B 1 346 ? 4.418 -39.969 -15.508 1 97.19 346 ASN B CA 1
ATOM 5266 C C . ASN B 1 346 ? 3.104 -40.312 -14.805 1 97.19 346 ASN B C 1
ATOM 5268 O O . ASN B 1 346 ? 2.301 -41.094 -15.312 1 97.19 346 ASN B O 1
ATOM 5272 N N . ARG B 1 347 ? 2.961 -39.719 -13.719 1 96.62 347 ARG B N 1
ATOM 5273 C CA . ARG B 1 347 ? 1.763 -39.969 -12.914 1 96.62 347 ARG B CA 1
ATOM 5274 C C . ARG B 1 347 ? 0.51 -39.5 -13.656 1 96.62 347 ARG B C 1
ATOM 5276 O O . ARG B 1 347 ? -0.525 -40.156 -13.602 1 96.62 347 ARG B O 1
ATOM 5283 N N . ILE B 1 348 ? 0.54 -38.438 -14.359 1 96.88 348 ILE B N 1
ATOM 5284 C CA . ILE B 1 348 ? -0.671 -37.875 -14.969 1 96.88 348 ILE B CA 1
ATOM 5285 C C . ILE B 1 348 ? -0.704 -38.25 -16.453 1 96.88 348 ILE B C 1
ATOM 5287 O O . ILE B 1 348 ? -1.625 -37.844 -17.172 1 96.88 348 ILE B O 1
ATOM 5291 N N . GLY B 1 349 ? 0.305 -38.938 -16.953 1 97.25 349 GLY B N 1
ATOM 5292 C CA . GLY B 1 349 ? 0.288 -39.531 -18.266 1 97.25 349 GLY B CA 1
ATOM 5293 C C . GLY B 1 349 ? 0.602 -38.562 -19.375 1 97.25 349 GLY B C 1
ATOM 5294 O O . GLY B 1 349 ? -0.073 -38.562 -20.406 1 97.25 349 GLY B O 1
ATOM 5295 N N . ILE B 1 350 ? 1.575 -37.656 -19.156 1 98 350 ILE B N 1
ATOM 5296 C CA . ILE B 1 350 ? 1.966 -36.75 -20.234 1 98 350 ILE B CA 1
ATOM 5297 C C . ILE B 1 350 ? 3.453 -36.938 -20.531 1 98 350 ILE B C 1
ATOM 5299 O O . ILE B 1 350 ? 4.18 -37.562 -19.766 1 98 350 ILE B O 1
ATOM 5303 N N . LYS B 1 351 ? 3.848 -36.375 -21.734 1 98 351 LYS B N 1
ATOM 5304 C CA . LYS B 1 351 ? 5.262 -36.344 -22.094 1 98 351 LYS B CA 1
ATOM 5305 C C . LYS B 1 351 ? 6.074 -35.531 -21.109 1 98 351 LYS B C 1
ATOM 5307 O O . LYS B 1 351 ? 5.766 -34.344 -20.859 1 98 351 LYS B O 1
ATOM 5312 N N . PRO B 1 352 ? 7.105 -36.125 -20.484 1 97.81 352 PRO B N 1
ATOM 5313 C CA . PRO B 1 352 ? 7.941 -35.344 -19.562 1 97.81 352 PRO B CA 1
ATOM 5314 C C . PRO B 1 352 ? 8.594 -34.125 -20.219 1 97.81 352 PRO B C 1
ATOM 5316 O O . PRO B 1 352 ? 8.703 -34.062 -21.453 1 97.81 352 PRO B O 1
ATOM 5319 N N . MET B 1 353 ? 8.891 -33.156 -19.359 1 96.81 353 MET B N 1
ATOM 5320 C CA . MET B 1 353 ? 9.578 -31.969 -19.828 1 96.81 353 MET B CA 1
ATOM 5321 C C . MET B 1 353 ? 10.945 -32.312 -20.391 1 96.81 353 MET B C 1
ATOM 5323 O O . MET B 1 353 ? 11.719 -33.031 -19.75 1 96.81 353 MET B O 1
ATOM 5327 N N . GLN B 1 354 ? 11.266 -31.812 -21.531 1 96.88 354 GLN B N 1
ATOM 5328 C CA . GLN B 1 354 ? 12.516 -32.125 -22.203 1 96.88 354 GLN B CA 1
ATOM 5329 C C . GLN B 1 354 ? 13.586 -31.078 -21.906 1 96.88 354 GLN B C 1
ATOM 5331 O O . GLN B 1 354 ? 13.305 -29.891 -21.906 1 96.88 354 GLN B O 1
ATOM 5336 N N . ILE B 1 355 ? 14.766 -31.562 -21.641 1 95.38 355 ILE B N 1
ATOM 5337 C CA . ILE B 1 355 ? 15.891 -30.672 -21.375 1 95.38 355 ILE B CA 1
ATOM 5338 C C . ILE B 1 355 ? 16.688 -30.453 -22.672 1 95.38 355 ILE B C 1
ATOM 5340 O O . ILE B 1 355 ? 16.578 -31.25 -23.609 1 95.38 355 ILE B O 1
ATOM 5344 N N . VAL B 1 356 ? 17.406 -29.359 -22.703 1 91.62 356 VAL B N 1
ATOM 5345 C CA . VAL B 1 356 ? 18.312 -29.094 -23.812 1 91.62 356 VAL B CA 1
ATOM 5346 C C . VAL B 1 356 ? 19.688 -29.672 -23.516 1 91.62 356 VAL B C 1
ATOM 5348 O O . VAL B 1 356 ? 20.094 -29.75 -22.344 1 91.62 356 VAL B O 1
#

Nearest PDB structures (foldseek):
  1v9n-assembly1_A-2  TM=9.454E-01  e=4.265E-37  Pyrococcus horikoshii OT3
  4h8a-assembly1_A  TM=9.429E-01  e=6.202E-33  Escherichia coli
  1xrh-assembly1_B  TM=9.328E-01  e=6.580E-33  Escherichia coli
  4fju-assembly1_B  TM=9.487E-01  e=9.522E-30  Escherichia coli str. K-12 substr. DH10B
  1wtj-assembly1_A  TM=9.078E-01  e=1.365E-28  Pseudomonas syringae pv. tomato

pLDDT: mean 95.96, std 4.45, range [76.19, 99.0]

Solvent-accessible surface area (backbone atoms only — not comparable to full-atom values): 32474 Å² total; per-residue (Å²): 108,52,34,24,40,51,68,46,51,40,49,36,44,26,50,55,35,36,63,66,60,22,44,66,71,50,14,46,48,42,24,52,52,21,48,48,26,42,38,31,64,40,46,77,39,6,73,74,40,48,62,44,54,50,41,32,34,73,70,60,25,24,37,49,74,44,66,61,41,79,77,37,72,54,66,20,28,32,20,31,42,15,60,27,10,42,15,41,57,37,49,53,54,42,43,50,50,8,41,52,20,7,76,73,21,31,30,7,40,25,21,26,11,31,23,41,81,54,69,56,49,37,60,57,2,40,59,29,18,77,72,66,16,33,8,31,20,35,30,44,37,39,44,28,20,25,43,53,47,34,64,52,51,44,33,20,48,18,34,52,14,36,14,34,45,23,52,94,85,40,59,43,34,30,63,40,57,24,24,29,53,57,69,62,58,39,50,50,28,41,75,68,69,37,71,42,53,73,38,34,22,27,34,95,85,63,40,74,34,36,49,22,59,55,26,58,72,58,49,27,27,19,13,22,18,18,49,69,82,38,32,5,48,54,16,33,31,49,25,50,51,26,38,47,51,3,17,27,32,26,56,20,45,46,28,69,71,25,53,70,87,50,77,76,55,73,78,58,55,53,23,29,7,29,23,28,32,18,35,32,48,82,52,39,30,81,63,34,31,57,49,41,36,51,52,45,52,51,47,42,66,40,58,33,64,46,85,91,43,68,19,67,42,51,41,45,68,37,51,50,33,30,53,52,28,62,72,68,42,39,46,75,43,57,58,70,57,50,54,52,46,41,53,48,21,60,72,63,71,49,80,51,72,61,68,110,107,52,34,24,40,50,68,48,54,40,49,38,44,25,50,54,35,36,62,66,60,21,43,68,68,48,14,46,49,42,24,54,52,21,49,48,26,42,38,31,64,40,46,77,39,7,72,74,39,47,62,42,54,51,41,32,35,74,71,59,24,24,36,49,74,44,68,62,41,78,78,35,72,53,67,19,28,31,20,31,40,14,60,26,10,43,15,40,57,37,49,53,54,42,43,51,52,7,41,55,20,8,76,72,20,31,30,7,39,24,21,25,10,31,23,41,80,55,69,55,48,38,59,57,2,39,59,28,17,78,72,66,16,34,8,32,21,34,29,43,36,38,44,28,21,24,42,52,48,34,66,52,50,43,33,20,49,18,33,52,16,35,15,34,46,23,52,92,83,41,58,44,34,32,66,40,55,25,23,30,52,58,69,60,58,39,48,49,28,39,75,68,69,36,70,42,53,74,38,34,21,25,34,94,84,64,40,73,35,36,50,23,60,55,27,60,73,58,48,27,27,19,13,22,15,18,49,69,82,39,32,4,49,53,16,34,30,49,25,49,50,28,37,46,51,3,18,27,31,25,57,21,45,47,27,70,70,26,53,70,87,49,76,75,54,71,77,58,56,53,23,30,7,27,23,28,33,18,35,32,50,83,52,40,28,80,61,34,30,56,50,41,37,51,52,45,52,51,47,42,65,40,57,33,64,46,84,88,43,70,18,68,41,50,41,46,69,36,52,51,33,30,52,53,28,62,73,67,43,39,46,73,42,58,59,69,57,53,53,52,47,40,53,49,21,59,72,62,68,49,79,55,73,62,67,111

Radius of gyration: 25.18 Å; Cα contacts (8 Å, |Δi|>4): 1868; chains: 2; bounding box: 53×80×58 Å

Foldseek 3Di:
DFKFFLVLQLVLQQCLCVLLPADSVLSNLLSVQQSLCQLLPNNVQHPVCSLLVSLCSNLVLADNHDAKDWPDDDLAETFIERVRHALSRVLVVFLVQQLVSCVRPQKHKYKYWNYDDNTFQQVSQVVLQVVQWKKWKWWWAAFQEAAAPGLDTATGLTWIWIWHAAPPRDIFIDIGGQFQDDLVVLVVCVVVVHFADWQFAAANVRHTGRGSVRRNVRSYTQGRLGHVVSPSNVSVVVRVVSQCSWCVVRVFDGNNQFFDRDSNDDDGHRTMMMMMMIGNCVVDDPPRNVVRVVVQVVQQPDDDPDNVDTGHGHPRSSVVSNVVCVVVSIGDDDPVSLVVQQVSCVVSPHDRRDGD/DFKFFLVLQLVLQQCLCVLLPADSVLSNLLSVQQSLCQLLPNNVQHPVCSLLVSLCSNQVLADNHDAKDWPDDDLAETFIERLRHALSRVLVVFLVQQLVSCVRPQKHKYKYWNYDDNTFQQVSQVVLQVVQWKKWKWWWAAFQEAAAPGLDTATGLTWIWIWHAAPPRDIFIDIGGQFQDDLVVLVVCVVVVHFAPWQFAAANVRHTGRGSVRRNVRSYTQGRLGHVVSPSNVSVVVRVVSQCSWCVVRVFDGNNQFFDRDSNDDDGHRTMMMMMMIGNCVVDDPPVNVVRVVVQVVQQPDDDPDNVDTGHGHPRSSVVSNVVCVVVSIGDDDPVSLVVQQVSCVVSVHDRRDGD

Sequence (712 aa):
MPEVLVEEARRFMEDSLTAVGAPVSEAKAQADLLIHADTVGHYSHGLNRLEFYINDILSKATDPCAKPVILKESAATALVDGCDALGATVGNFCMEVAIRKAKEAGVGWVAARRSNHYGMAGYWALKAEKQGLIGLSFTNSSPILVPTRSKTSALGTNPIALAAPAKDGDNLVVDLATTAVAMGKVEIQVHKEEPLPAGWALGPDGKTTTDAKLAFETAKLLPLGGAEETSGYKGYALSALVEVLCSGLSGSKSTHQVRGWELDSQGGPPDLGHCFAAIDPGCFAPGFEDRISNCLQHWRNLEPMDPKLPVLAPGDKERKNYAETQKRGTINYPQKQYEAYFKMANRIGIKPMQIVMPEVLVEEARRFMEDSLTAVGAPVSEAKAQADLLIHADTVGHYSHGLNRLEFYINDILSKATDPCAKPVILKESAATALVDGCDALGATVGNFCMEVAIRKAKEAGVGWVAARRSNHYGMAGYWALKAEKQGLIGLSFTNSSPILVPTRSKTSALGTNPIALAAPAKDGDNLVVDLATTAVAMGKVEIQVHKEEPLPAGWALGPDGKTTTDAKLAFETAKLLPLGGAEETSGYKGYALSALVEVLCSGLSGSKSTHQVRGWELDSQGGPPDLGHCFAAIDPGCFAPGFEDRISNCLQHWRNLEPMDPKLPVLAPGDKERKNYAETQKRGTINYPQKQYEAYFKMANRIGIKPMQIV

Secondary structure (DSSP, 8-state):
--EEEHHHHHHHHHHHHHHTT--HHHHHHHHHHHHHHHHTT-GGGTGGGHHHHHHHHHTTSS-TT---EEEEE-SSEEEEE-TT--HHHHHHHHHHHHHHHHHHHSEEEEEEEEE-----HHHHHHHHHTTTSEEEEEE--SS-B--TTBSS--B----EEEEEE-GGG-EEEEEE-SBSS-HHHHHHHHHHT-PPPTTSEE-TTSSEE--HHHHHHHT-BPBTT-SGGGTHHHHHHHHHHHHIIIIIHH----GGGSPP--TT--SS---EEEEEEEE-GGGS-S-HHHHHHHHHHHHHTSPBSSTTS----TTHHHHHHHHHHHHH-EEE--HHHHHHHHHHHHHHT-PPPPP-/--EEEHHHHHHHHHHHHHHTT--HHHHHHHHHHHHHHHHTT-GGGTGGGHHHHHHHHHTTSS-TT---EEEEE-SSEEEEE-TT--HHHHHHHHHHHHHHHHHHHSEEEEEEEEE-----HHHHHHHHHTTTSEEEEEE--SS-B--TTBSS--B----EEEEEE-GGG-EEEEEE-SBSS-HHHHHHHHHHT-PPPTTSEE-TTSSEE--HHHHHHHT-BPBTT-SGGGTHHHHHHHHHHHHIIIIIHH----GGGSPP--TT--SS---EEEEEEEE-GGGS-S-HHHHHHHHHHHHHTSPBSSTTS----TTHHHHHHHHHHHHH-EEE--HHHHHHHHHHHHHHT-PPPPP-